Protein AF-0000000075453123 (afdb_homodimer)

pLDDT: mean 91.47, std 17.96, range [24.03, 98.94]

Nearest PDB structures (foldseek):
  6fg9-assembly1_B  TM=3.645E-01  e=7.093E-05  Mus musculus
  1qr4-assembly2_B  TM=3.320E-01  e=5.783E-04  Gallus gallus
  7c7u-assembly2_B  TM=3.178E-01  e=4.449E-04  Staphylococcus aureus
  5uv8-assembly2_G  TM=2.674E-01  e=3.266E-03  Homo sapiens
  5e95-assembly1_B  TM=4.219E-01  e=6.535E-01  Homo sapiens

Solvent-accessible surface area (backbone atoms only — not comparable to full-atom values): 24776 Å² total; per-residue (Å²): 137,83,77,76,77,75,75,77,73,73,75,73,66,55,50,20,63,32,78,59,67,44,50,44,48,49,60,61,53,63,46,48,71,74,35,81,40,64,38,35,40,37,38,30,36,79,59,53,58,36,43,46,92,67,52,64,78,52,54,86,69,51,55,43,36,38,32,42,62,88,63,55,72,44,74,52,66,68,44,84,46,67,48,30,32,42,31,61,47,59,40,86,58,69,35,55,29,37,36,40,33,66,38,72,46,62,55,63,53,95,37,23,41,40,32,40,24,18,30,52,52,27,31,13,82,54,83,75,72,44,81,43,77,43,74,56,86,51,44,35,43,32,37,56,67,61,86,43,41,48,77,37,79,44,62,41,30,46,27,54,68,85,32,67,45,48,71,40,66,33,37,37,32,28,46,85,46,44,27,36,79,45,54,20,37,82,76,6,32,41,80,46,62,44,84,59,66,46,50,29,40,38,40,39,68,48,78,43,86,42,79,51,73,44,91,88,38,66,28,50,27,44,35,36,38,35,30,38,59,42,64,30,82,136,82,78,74,77,74,73,76,74,72,75,73,65,57,48,23,62,30,80,59,66,44,50,42,48,49,61,61,55,64,45,48,72,75,34,81,40,64,37,33,40,36,39,30,37,78,57,52,56,36,42,47,92,68,52,64,77,53,55,86,69,51,55,44,34,38,32,42,62,86,63,53,71,45,75,51,65,68,42,84,45,69,49,29,32,43,30,60,47,59,39,86,59,68,36,55,30,39,37,40,34,66,37,74,46,61,56,60,52,94,37,22,42,40,31,41,24,17,29,51,53,28,32,13,84,56,84,76,72,45,81,45,76,43,72,56,85,52,42,34,44,30,39,55,67,61,84,43,41,46,77,37,79,43,62,41,29,47,28,54,69,85,32,69,44,50,70,40,68,34,39,38,33,29,45,85,46,44,27,37,78,45,53,20,37,83,75,6,32,41,80,46,64,44,84,60,64,44,49,29,40,37,39,39,68,49,75,42,86,41,78,51,73,43,91,88,38,68,28,50,26,42,34,36,38,36,31,39,61,42,62,30,82

Foldseek 3Di:
DPPPPPPPPPPPVVPPCPVPKAKEKDFDQADEAQDKGKIKIFIGGLQDTDFPVPDPACVVVWWKWKAAPVGDIDTFDWDHDGGTTMTIDHHNDAAKMKIKTWDFGQDDDPQEREIHMYMGMYGYPDPDKDWDWDDDPQKIKIFISDAAEAQDKGKMAIHGHNDGDWQFWKKKAFNNGDIDIDTAHRRRMDIDHHHDFHKIKIKGKDKDQDWDDGNHDIHGMYIYMYIYIHGYD/DCPPPPPPPPPPVVPPCPVPKAKEKDFDQEDEAQDKGKIKIFIGGLQDTDFPVPDPACVVVWWKWKAAPVGDIDTFDWDHDGGTTMTIDHHNDAAKMKIKTWDFGQDDDPQEREIHMYMGMYGYPDPDKDWDWDDDPQKIKIFISDAAEAQDKGKMAIHGHNDADWQFWKKKAFNNGDIDIDTAHRRRMDIDHHHDFHKIKIKGKDKDQDWDDGNHDIHGMYIYMYIYIHGYD

Secondary structure (DSSP, 8-state):
---------------B-----EEEEEE-SEE-TTS-EEEEEEEEETTEEPPGGG--TTGGG--EEEE-TTS-EEEEP-EE-SSSEEEEE---SSEEEEEEEEEE-SS-BTTEEEEEEEEEEEEES-----EEEES-TTEEEEEESPPB-TT--EEEEEEETTEE-SS-EEEEEETTS-EEEEE--TTSEEEE--SSSEEEEEEEEEEEEEEEEETTEEEEEEEEEEEEEEEE-/---------------B-----EEEEEE-SEE-TTS-EEEEEEEEETTEEPPGGG--TTGGG--EEEE-TTS-EEEEP-EE-SSSEEEEE---SSEEEEEEEEEE-SS-BTTEEEEEEEEEEEEES-----EEEES-TTEEEEEESPPB-TT--EEEEEEETTEE-SS-EEEEEETTS-EEEEE--TTSEEEE--SSSEEEEEEEEEEEEEEEEETTEEEEEEEEEEEEEEEE-

Organism: Capnocytophaga canimorsus (strain 5) (NCBI:txid860228)

Radius of gyration: 25.26 Å; Cα contacts (8 Å, |Δi|>4): 1206; chains: 2; bounding box: 46×72×62 Å

Sequence (466 aa):
MKKELLNILLFLIGCLTTYAHTVWIETDANGKLNKPHQVKVFFGEPDSPTFTEKWFSDIKDLELLLIYPSGKKEVLNKTQKESHYLASFIPSEKGIYTLLVKHLVKDVFKEMKITYQSVAFVSVGTKEVSELTLGELPLQLSFDTSAVKTNGTKIFKMLKEGNITGKERVSITSENGWAMAYRTDSNGRIKFNPLWKGNYLLEFSWSNKEEGDHNGKSYKMNYQTINYLIKVKMKKELLNILLFLIGCLTTYAHTVWIETDANGKLNKPHQVKVFFGEPDSPTFTEKWFSDIKDLELLLIYPSGKKEVLNKTQKESHYLASFIPSEKGIYTLLVKHLVKDVFKEMKITYQSVAFVSVGTKEVSELTLGELPLQLSFDTSAVKTNGTKIFKMLKEGNITGKERVSITSENGWAMAYRTDSNGRIKFNPLWKGNYLLEFSWSNKEEGDHNGKSYKMNYQTINYLIKVK

Structure (mmCIF, N/CA/C/O backbone):
data_AF-0000000075453123-model_v1
#
loop_
_entity.id
_entity.type
_entity.pdbx_description
1 polymer 'Nickel uptake substrate-specific transmembrane region'
#
loop_
_atom_site.group_PDB
_atom_site.id
_atom_site.type_symbol
_atom_site.label_atom_id
_atom_site.label_alt_id
_atom_site.label_comp_id
_atom_site.label_asym_id
_atom_site.label_entity_id
_atom_site.label_seq_id
_atom_site.pdbx_PDB_ins_code
_atom_site.Cartn_x
_atom_site.Cartn_y
_atom_site.Cartn_z
_atom_site.occupancy
_atom_site.B_iso_or_equiv
_atom_site.auth_seq_id
_atom_site.auth_comp_id
_atom_site.auth_asym_id
_atom_site.auth_atom_id
_atom_site.pdbx_PDB_model_num
ATOM 1 N N . MET A 1 1 ? -26.547 20.516 -31.703 1 24.47 1 MET A N 1
ATOM 2 C CA . MET A 1 1 ? -25.359 19.672 -31.797 1 24.47 1 MET A CA 1
ATOM 3 C C . MET A 1 1 ? -24.781 19.375 -30.422 1 24.47 1 MET A C 1
ATOM 5 O O . MET A 1 1 ? -24.047 20.188 -29.859 1 24.47 1 MET A O 1
ATOM 9 N N . LYS A 1 2 ? -25.594 18.781 -29.422 1 26.09 2 LYS A N 1
ATOM 10 C CA . LYS A 1 2 ? -25.656 18.594 -27.984 1 26.09 2 LYS A CA 1
ATOM 11 C C . LYS A 1 2 ? -24.609 17.594 -27.516 1 26.09 2 LYS A C 1
ATOM 13 O O . LYS A 1 2 ? -24.734 16.391 -27.75 1 26.09 2 LYS A O 1
ATOM 18 N N . LYS A 1 3 ? -23.266 17.938 -27.75 1 30.92 3 LYS A N 1
ATOM 19 C CA . LYS A 1 3 ? -22.125 17.094 -27.375 1 30.92 3 LYS A CA 1
ATOM 20 C C . LYS A 1 3 ? -22.266 16.609 -25.938 1 30.92 3 LYS A C 1
ATOM 22 O O . LYS A 1 3 ? -22.406 17.406 -25 1 30.92 3 LYS A O 1
ATOM 27 N N . GLU A 1 4 ? -22.953 15.469 -25.688 1 31.62 4 GLU A N 1
ATOM 28 C CA . GLU A 1 4 ? -23.109 14.68 -24.469 1 31.62 4 GLU A CA 1
ATOM 29 C C . GLU A 1 4 ? -21.766 14.516 -23.75 1 31.62 4 GLU A C 1
ATOM 31 O O . GLU A 1 4 ? -20.812 13.977 -24.312 1 31.62 4 GLU A O 1
ATOM 36 N N . LEU A 1 5 ? -21.391 15.531 -23.062 1 32.12 5 LEU A N 1
ATOM 37 C CA . LEU A 1 5 ? -20.234 15.492 -22.156 1 32.12 5 LEU A CA 1
ATOM 38 C C . LEU A 1 5 ? -20.281 14.25 -21.281 1 32.12 5 LEU A C 1
ATOM 40 O O . LEU A 1 5 ? -21.172 14.117 -20.422 1 32.12 5 LEU A O 1
ATOM 44 N N . LEU A 1 6 ? -20.094 13.047 -21.891 1 32.03 6 LEU A N 1
ATOM 45 C CA . LEU A 1 6 ? -19.969 11.781 -21.188 1 32.03 6 LEU A CA 1
ATOM 46 C C . LEU A 1 6 ? -19.062 11.93 -19.953 1 32.03 6 LEU A C 1
ATOM 48 O O . LEU A 1 6 ? -17.891 12.273 -20.094 1 32.03 6 LEU A O 1
ATOM 52 N N . ASN A 1 7 ? -19.609 12.273 -18.844 1 30.22 7 ASN A N 1
ATOM 53 C CA . ASN A 1 7 ? -19.047 12.273 -17.5 1 30.22 7 ASN A CA 1
ATOM 54 C C . ASN A 1 7 ? -18.328 10.969 -17.188 1 30.22 7 ASN A C 1
ATOM 56 O O . ASN A 1 7 ? -18.938 9.906 -17.125 1 30.22 7 ASN A O 1
ATOM 60 N N . ILE A 1 8 ? -17.156 10.789 -17.766 1 31.86 8 ILE A N 1
ATOM 61 C CA . ILE A 1 8 ? -16.281 9.703 -17.328 1 31.86 8 ILE A CA 1
ATOM 62 C C . ILE A 1 8 ? -16.219 9.68 -15.805 1 31.86 8 ILE A C 1
ATOM 64 O O . ILE A 1 8 ? -15.688 10.602 -15.188 1 31.86 8 ILE A O 1
ATOM 68 N N . LEU A 1 9 ? -17.25 9.227 -15.211 1 30.3 9 LEU A N 1
ATOM 69 C CA . LEU A 1 9 ? -17.266 8.883 -13.797 1 30.3 9 LEU A CA 1
ATOM 70 C C . LEU A 1 9 ? -16.062 8.016 -13.43 1 30.3 9 LEU A C 1
ATOM 72 O O . LEU A 1 9 ? -16 6.848 -13.828 1 30.3 9 LEU A O 1
ATOM 76 N N . LEU A 1 10 ? -14.93 8.586 -13.5 1 29.86 10 LEU A N 1
ATOM 77 C CA . LEU A 1 10 ? -13.781 7.887 -12.93 1 29.86 10 LEU A CA 1
ATOM 78 C C . LEU A 1 10 ? -14.07 7.43 -11.508 1 29.86 10 LEU A C 1
ATOM 80 O O . LEU A 1 10 ? -14.227 8.258 -10.609 1 29.86 10 LEU A O 1
ATOM 84 N N . PHE A 1 11 ? -14.844 6.41 -11.359 1 29.22 11 PHE A N 1
ATOM 85 C CA . PHE A 1 11 ? -15 5.727 -10.078 1 29.22 11 PHE A CA 1
ATOM 86 C C . PHE A 1 11 ? -13.648 5.52 -9.406 1 29.22 11 PHE A C 1
ATOM 88 O O . PHE A 1 11 ? -12.875 4.648 -9.812 1 29.22 11 PHE A O 1
ATOM 95 N N . LEU A 1 12 ? -13.148 6.605 -9.039 1 29.62 12 LEU A N 1
ATOM 96 C CA . LEU A 1 12 ? -11.977 6.445 -8.188 1 29.62 12 LEU A CA 1
ATOM 97 C C . LEU A 1 12 ? -12.281 5.555 -6.992 1 29.62 12 LEU A C 1
ATOM 99 O O . LEU A 1 12 ? -12.859 6.012 -6.008 1 29.62 12 LEU A O 1
ATOM 103 N N . ILE A 1 13 ? -12.766 4.371 -7.223 1 31.72 13 ILE A N 1
ATOM 104 C CA . ILE A 1 13 ? -12.789 3.391 -6.145 1 31.72 13 ILE A CA 1
ATOM 105 C C . ILE A 1 13 ? -11.43 3.342 -5.457 1 31.72 13 ILE A C 1
ATOM 107 O O . ILE A 1 13 ? -10.422 3.021 -6.09 1 31.72 13 ILE A O 1
ATOM 111 N N . GLY A 1 14 ? -11.234 4.188 -4.602 1 31.11 14 GLY A N 1
ATOM 112 C CA . GLY A 1 14 ? -10.062 4.066 -3.748 1 31.11 14 GLY A CA 1
ATOM 113 C C . GLY A 1 14 ? -9.75 2.633 -3.361 1 31.11 14 GLY A C 1
ATOM 114 O O . GLY A 1 14 ? -10.602 1.931 -2.814 1 31.11 14 GLY A O 1
ATOM 115 N N . CYS A 1 15 ? -9.008 1.917 -4.137 1 31.19 15 CYS A N 1
ATOM 116 C CA . CYS A 1 15 ? -8.57 0.544 -3.912 1 31.19 15 CYS A CA 1
ATOM 117 C C . CYS A 1 15 ? -7.895 0.404 -2.555 1 31.19 15 CYS A C 1
ATOM 119 O O . CYS A 1 15 ? -6.844 1.001 -2.312 1 31.19 15 CYS A O 1
ATOM 121 N N . LEU A 1 16 ? -8.586 0.454 -1.496 1 33.19 16 LEU A N 1
ATOM 122 C CA . LEU A 1 16 ? -8.078 -0.101 -0.247 1 33.19 16 LEU A CA 1
ATOM 123 C C . LEU A 1 16 ? -7.285 -1.379 -0.501 1 33.19 16 LEU A C 1
ATOM 125 O O . LEU A 1 16 ? -7.801 -2.326 -1.1 1 33.19 16 LEU A O 1
ATOM 129 N N . THR A 1 17 ? -6.008 -1.342 -0.726 1 35.28 17 THR A N 1
ATOM 130 C CA . THR A 1 17 ? -5.367 -2.65 -0.801 1 35.28 17 THR A CA 1
ATOM 131 C C . THR A 1 17 ? -5.547 -3.416 0.507 1 35.28 17 THR A C 1
ATOM 133 O O . THR A 1 17 ? -4.922 -3.082 1.517 1 35.28 17 THR A O 1
ATOM 136 N N . THR A 1 18 ? -6.625 -3.414 1.207 1 40.44 18 THR A N 1
ATOM 137 C CA . THR A 1 18 ? -6.656 -4.527 2.148 1 40.44 18 THR A CA 1
ATOM 138 C C . THR A 1 18 ? -6.074 -5.789 1.515 1 40.44 18 THR A C 1
ATOM 140 O O . THR A 1 18 ? -6.426 -6.145 0.389 1 40.44 18 THR A O 1
ATOM 143 N N . TYR A 1 19 ? -4.812 -5.867 1.936 1 51.41 19 TYR A N 1
ATOM 144 C CA . TYR A 1 19 ? -4.281 -7.125 1.422 1 51.41 19 TYR A CA 1
ATOM 145 C C . TYR A 1 19 ? -5.211 -8.289 1.755 1 51.41 19 TYR A C 1
ATOM 147 O O . TYR A 1 19 ? -5.543 -8.508 2.922 1 51.41 19 TYR A O 1
ATOM 155 N N . ALA A 1 20 ? -6.086 -8.5 0.84 1 69.25 20 ALA A N 1
ATOM 156 C CA . ALA A 1 20 ? -6.93 -9.688 0.956 1 69.25 20 ALA A CA 1
ATOM 157 C C . ALA A 1 20 ? -6.086 -10.953 1.039 1 69.25 20 ALA A C 1
ATOM 159 O O . ALA A 1 20 ? -4.957 -10.992 0.542 1 69.25 20 ALA A O 1
ATOM 160 N N . HIS A 1 21 ? -6.5 -11.719 2 1 90.31 21 HIS A N 1
ATOM 161 C CA . HIS A 1 21 ? -5.879 -13.031 2.062 1 90.31 21 HIS A CA 1
ATOM 162 C C . HIS A 1 21 ? -5.848 -13.695 0.688 1 90.31 21 HIS A C 1
ATOM 164 O O . HIS A 1 21 ? -6.77 -13.516 -0.112 1 90.31 21 HIS A O 1
ATOM 170 N N . THR A 1 22 ? -4.836 -14.242 0.413 1 95.94 22 THR A N 1
ATOM 171 C CA . THR A 1 22 ? -4.695 -15.016 -0.815 1 95.94 22 THR A CA 1
ATOM 172 C C . THR A 1 22 ? -3.936 -16.312 -0.553 1 95.94 22 THR A C 1
ATOM 174 O O . THR A 1 22 ? -3.445 -16.531 0.555 1 95.94 22 THR A O 1
ATOM 177 N N . VAL A 1 23 ? -3.951 -17.188 -1.54 1 98.31 23 VAL A N 1
ATOM 178 C CA . VAL A 1 23 ? -3.123 -18.391 -1.571 1 98.31 23 VAL A CA 1
ATOM 179 C C . VAL A 1 23 ? -1.928 -18.172 -2.496 1 98.31 23 VAL A C 1
ATOM 181 O O . VAL A 1 23 ? -2.082 -17.656 -3.605 1 98.31 23 VAL A O 1
ATOM 184 N N . TRP A 1 24 ? -0.703 -18.516 -2.055 1 98.69 24 TRP A N 1
ATOM 185 C CA . TRP A 1 24 ? 0.402 -18.359 -2.996 1 98.69 24 TRP A CA 1
ATOM 186 C C . TRP A 1 24 ? 1.386 -19.516 -2.881 1 98.69 24 TRP A C 1
ATOM 188 O O . TRP A 1 24 ? 1.453 -20.188 -1.846 1 98.69 24 TRP A O 1
ATOM 198 N N . ILE A 1 25 ? 2.059 -19.781 -3.955 1 98.88 25 ILE A N 1
ATOM 199 C CA . ILE A 1 25 ? 3.102 -20.797 -4.059 1 98.88 25 ILE A CA 1
ATOM 200 C C . ILE A 1 25 ? 4.469 -20.172 -3.822 1 98.88 25 ILE A C 1
ATOM 202 O O . ILE A 1 25 ? 4.773 -19.109 -4.387 1 98.88 25 ILE A O 1
ATOM 206 N N . GLU A 1 26 ? 5.234 -20.781 -2.988 1 98.81 26 GLU A N 1
ATOM 207 C CA . GLU A 1 26 ? 6.637 -20.406 -2.818 1 98.81 26 GLU A CA 1
ATOM 208 C C . GLU A 1 26 ? 7.562 -21.562 -3.191 1 98.81 26 GLU A C 1
ATOM 210 O O . GLU A 1 26 ? 7.488 -22.641 -2.605 1 98.81 26 GLU A O 1
ATOM 215 N N . THR A 1 27 ? 8.414 -21.328 -4.109 1 98.81 27 THR A N 1
ATOM 216 C CA . THR A 1 27 ? 9.406 -22.312 -4.523 1 98.81 27 THR A CA 1
ATOM 217 C C . THR A 1 27 ? 10.602 -21.641 -5.191 1 98.81 27 THR A C 1
ATOM 219 O O . THR A 1 27 ? 10.492 -20.5 -5.656 1 98.81 27 THR A O 1
ATOM 222 N N . ASP A 1 28 ? 11.758 -22.281 -5.156 1 98.06 28 ASP A N 1
ATOM 223 C CA . ASP A 1 28 ? 12.906 -21.781 -5.898 1 98.06 28 ASP A CA 1
ATOM 224 C C . ASP A 1 28 ? 12.672 -21.859 -7.406 1 98.06 28 ASP A C 1
ATOM 226 O O . ASP A 1 28 ? 12.117 -22.859 -7.895 1 98.06 28 ASP A O 1
ATOM 230 N N . ALA A 1 29 ? 13.141 -20.875 -8.094 1 97.69 29 ALA A N 1
ATOM 231 C CA . ALA A 1 29 ? 12.938 -20.828 -9.539 1 97.69 29 ALA A CA 1
ATOM 232 C C . ALA A 1 29 ? 13.898 -21.766 -10.258 1 97.69 29 ALA A C 1
ATOM 234 O O . ALA A 1 29 ? 13.727 -22.047 -11.453 1 97.69 29 ALA A O 1
ATOM 235 N N . ASN A 1 30 ? 14.859 -22.203 -9.523 1 97.56 30 ASN A N 1
ATOM 236 C CA . ASN A 1 30 ? 15.852 -23.109 -10.086 1 97.56 30 ASN A CA 1
ATOM 237 C C . ASN A 1 30 ? 15.836 -24.469 -9.367 1 97.56 30 ASN A C 1
ATOM 239 O O . ASN A 1 30 ? 15.891 -24.516 -8.141 1 97.56 30 ASN A O 1
ATOM 243 N N . GLY A 1 31 ? 15.703 -25.516 -10.125 1 97.94 31 GLY A N 1
ATOM 244 C CA . GLY A 1 31 ? 15.781 -26.859 -9.586 1 97.94 31 GLY A CA 1
ATOM 245 C C . GLY A 1 31 ? 16.922 -27.672 -10.18 1 97.94 31 GLY A C 1
ATOM 246 O O . GLY A 1 31 ? 17.625 -27.203 -11.078 1 97.94 31 GLY A O 1
ATOM 247 N N . LYS A 1 32 ? 17.172 -28.828 -9.586 1 98 32 LYS A N 1
ATOM 248 C CA . LYS A 1 32 ? 18.203 -29.75 -10.055 1 98 32 LYS A CA 1
ATOM 249 C C . LYS A 1 32 ? 17.609 -31.078 -10.492 1 98 32 LYS A C 1
ATOM 251 O O . LYS A 1 32 ? 16.734 -31.625 -9.812 1 98 32 LYS A O 1
ATOM 256 N N . LEU A 1 33 ? 18.125 -31.484 -11.586 1 97.75 33 LEU A N 1
ATOM 257 C CA . LEU A 1 33 ? 17.672 -32.781 -12.109 1 97.75 33 LEU A CA 1
ATOM 258 C C . LEU A 1 33 ? 17.891 -33.875 -11.086 1 97.75 33 LEU A C 1
ATOM 260 O O . LEU A 1 33 ? 18.969 -33.969 -10.477 1 97.75 33 LEU A O 1
ATOM 264 N N . ASN A 1 34 ? 16.859 -34.656 -10.859 1 98 34 ASN A N 1
ATOM 265 C CA . ASN A 1 34 ? 16.891 -35.875 -10.047 1 98 34 ASN A CA 1
ATOM 266 C C . ASN A 1 34 ? 17.156 -35.562 -8.578 1 98 34 ASN A C 1
ATOM 268 O O . ASN A 1 34 ? 17.641 -36.406 -7.828 1 98 34 ASN A O 1
ATOM 272 N N . LYS A 1 35 ? 16.969 -34.375 -8.117 1 98.31 35 LYS A N 1
ATOM 273 C CA . LYS A 1 35 ? 17.031 -33.969 -6.711 1 98.31 35 LYS A CA 1
ATOM 274 C C . LYS A 1 35 ? 15.672 -33.438 -6.227 1 98.31 35 LYS A C 1
ATOM 276 O O . LYS A 1 35 ? 14.984 -32.719 -6.953 1 98.31 35 LYS A O 1
ATOM 281 N N . PRO A 1 36 ? 15.352 -33.812 -5.098 1 98.44 36 PRO A N 1
ATOM 282 C CA . PRO A 1 36 ? 14.078 -33.344 -4.582 1 98.44 36 PRO A CA 1
ATOM 283 C C . PRO A 1 36 ? 13.984 -31.812 -4.586 1 98.44 36 PRO A C 1
ATOM 285 O O . PRO A 1 36 ? 14.969 -31.125 -4.281 1 98.44 36 PRO A O 1
ATOM 288 N N . HIS A 1 37 ? 12.867 -31.281 -4.977 1 98.81 37 HIS A N 1
ATOM 289 C CA . HIS A 1 37 ? 12.578 -29.859 -5.023 1 98.81 37 HIS A CA 1
ATOM 290 C C . HIS A 1 37 ? 11.344 -29.516 -4.195 1 98.81 37 HIS A C 1
ATOM 292 O O . HIS A 1 37 ? 10.273 -30.078 -4.3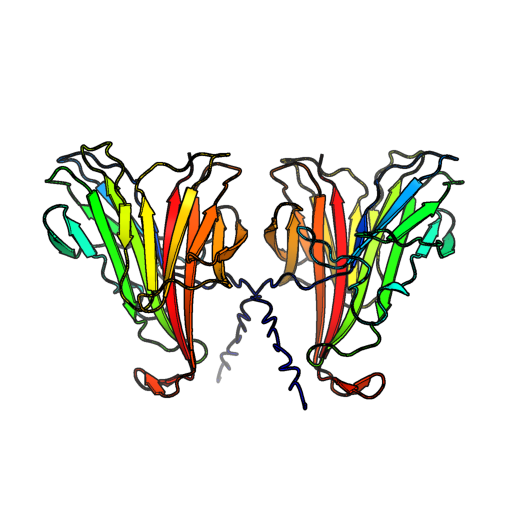98 1 98.81 37 HIS A O 1
ATOM 298 N N . GLN A 1 38 ? 11.469 -28.531 -3.33 1 98.81 38 GLN A N 1
ATOM 299 C CA . GLN A 1 38 ? 10.398 -28.219 -2.385 1 98.81 38 GLN A CA 1
ATOM 300 C C . GLN A 1 38 ? 9.477 -27.125 -2.928 1 98.81 38 GLN A C 1
ATOM 302 O O . GLN A 1 38 ? 9.938 -26.188 -3.584 1 98.81 38 GLN A O 1
ATOM 307 N N . VAL A 1 39 ? 8.227 -27.297 -2.617 1 98.88 39 VAL A N 1
ATOM 308 C CA . VAL A 1 39 ? 7.184 -26.328 -2.938 1 98.88 39 VAL A CA 1
ATOM 309 C C . VAL A 1 39 ? 6.309 -26.078 -1.711 1 98.88 39 VAL A C 1
ATOM 311 O O . VAL A 1 39 ? 5.836 -27.031 -1.078 1 98.88 39 VAL A O 1
ATOM 314 N N . LYS A 1 40 ? 6.078 -24.844 -1.364 1 98.88 40 LYS A N 1
ATOM 315 C CA . LYS A 1 40 ? 5.215 -24.484 -0.245 1 98.88 40 LYS A CA 1
ATOM 316 C C . LYS A 1 40 ? 3.979 -23.734 -0.726 1 98.88 40 LYS A C 1
ATOM 318 O O . LYS A 1 40 ? 4.055 -22.938 -1.664 1 98.88 40 LYS A O 1
ATOM 323 N N . VAL A 1 41 ? 2.865 -23.984 -0.119 1 98.88 41 VAL A N 1
ATOM 324 C CA . VAL A 1 41 ? 1.635 -23.25 -0.365 1 98.88 41 VAL A CA 1
ATOM 325 C C . VAL A 1 41 ? 1.196 -22.531 0.914 1 98.88 41 VAL A C 1
ATOM 327 O O . VAL A 1 41 ? 1.088 -23.156 1.972 1 98.88 41 VAL A O 1
ATOM 330 N N . PHE A 1 42 ? 1.007 -21.281 0.821 1 98.69 42 PHE A N 1
ATOM 331 C CA . PHE A 1 42 ? 0.619 -20.453 1.953 1 98.69 42 PHE A CA 1
ATOM 332 C C . PHE A 1 42 ? -0.784 -19.891 1.756 1 98.69 42 PHE A C 1
ATOM 334 O O . PHE A 1 42 ? -1.301 -19.875 0.637 1 98.69 42 PHE A O 1
ATOM 341 N N . PHE A 1 43 ? -1.407 -19.484 2.809 1 98.19 43 PHE A N 1
ATOM 342 C CA . PHE A 1 43 ? -2.633 -18.688 2.836 1 98.19 43 PHE A CA 1
ATOM 343 C C . PHE A 1 43 ? -2.506 -17.531 3.811 1 98.19 43 PHE A C 1
ATOM 345 O O . PHE A 1 43 ? -1.917 -17.672 4.887 1 98.19 43 PHE A O 1
ATOM 352 N N . GLY A 1 44 ? -2.949 -16.438 3.408 1 95.62 44 GLY A N 1
ATOM 353 C CA . GLY A 1 44 ? -2.879 -15.242 4.234 1 95.62 44 GLY A CA 1
ATOM 354 C C . GLY A 1 44 ? -2.299 -14.047 3.504 1 95.62 44 GLY A C 1
ATOM 355 O O . GLY A 1 44 ? -2.648 -13.789 2.35 1 95.62 44 GLY A O 1
ATOM 356 N N . GLU A 1 45 ? -1.554 -13.297 4.176 1 90.56 45 GLU A N 1
ATOM 357 C CA . GLU A 1 45 ? -0.814 -12.172 3.621 1 90.56 45 GLU A CA 1
ATOM 358 C C . GLU A 1 45 ? 0.683 -12.461 3.574 1 90.56 45 GLU A C 1
ATOM 360 O O . GLU A 1 45 ? 1.208 -13.18 4.426 1 90.56 45 GLU A O 1
ATOM 365 N N . PRO A 1 46 ? 1.372 -11.883 2.596 1 88.75 46 PRO A N 1
ATOM 366 C CA . PRO A 1 46 ? 2.791 -12.219 2.451 1 88.75 46 PRO A CA 1
ATOM 367 C C . PRO A 1 46 ? 3.604 -11.891 3.703 1 88.75 46 PRO A C 1
ATOM 369 O O . PRO A 1 46 ? 4.605 -12.555 3.982 1 88.75 46 PRO A O 1
ATOM 372 N N . ASP A 1 47 ? 3.201 -10.852 4.418 1 87.62 47 ASP A N 1
ATOM 373 C CA . ASP A 1 47 ? 3.959 -10.461 5.605 1 87.62 47 ASP A CA 1
ATOM 374 C C . ASP A 1 47 ? 3.426 -11.164 6.852 1 87.62 47 ASP A C 1
ATOM 376 O O . ASP A 1 47 ? 4.027 -11.078 7.926 1 87.62 47 ASP A O 1
ATOM 380 N N . SER A 1 48 ? 2.365 -11.906 6.684 1 89.38 48 SER A N 1
ATOM 381 C CA . SER A 1 48 ? 1.752 -12.586 7.824 1 89.38 48 SER A CA 1
ATOM 382 C C . SER A 1 48 ? 0.931 -13.789 7.375 1 89.38 48 SER A C 1
ATOM 384 O O . SER A 1 48 ? -0.301 -13.75 7.383 1 89.38 48 SER A O 1
ATOM 386 N N . PRO A 1 49 ? 1.603 -14.883 7.004 1 94.69 49 PRO A N 1
ATOM 387 C CA . PRO A 1 49 ? 0.861 -16.078 6.613 1 94.69 49 PRO A CA 1
ATOM 388 C C . PRO A 1 49 ? -0.056 -16.594 7.723 1 94.69 49 PRO A C 1
ATOM 390 O O . PRO A 1 49 ? 0.298 -16.531 8.906 1 94.69 49 PRO A O 1
ATOM 393 N N . THR A 1 50 ? -1.188 -17.078 7.363 1 96 50 THR A N 1
ATOM 394 C CA . THR A 1 50 ? -2.146 -17.672 8.297 1 96 50 THR A CA 1
ATOM 395 C C . THR A 1 50 ? -1.718 -19.078 8.695 1 96 50 THR A C 1
ATOM 397 O O . THR A 1 50 ? -1.304 -19.875 7.844 1 96 50 THR A O 1
ATOM 400 N N . PHE A 1 51 ? -1.826 -19.375 9.961 1 97.19 51 PHE A N 1
ATOM 401 C CA . PHE A 1 51 ? -1.563 -20.734 10.398 1 97.19 51 PHE A CA 1
ATOM 402 C C . PHE A 1 51 ? -2.516 -21.719 9.719 1 97.19 51 PHE A C 1
ATOM 404 O O . PHE A 1 51 ? -3.707 -21.438 9.578 1 97.19 51 PHE A O 1
ATOM 411 N N . THR A 1 52 ? -1.952 -22.828 9.359 1 97.94 52 THR A N 1
ATOM 412 C CA . THR A 1 52 ? -2.695 -23.766 8.516 1 97.94 52 THR A CA 1
ATOM 413 C C . THR A 1 52 ? -3.955 -24.25 9.227 1 97.94 52 THR A C 1
ATOM 415 O O . THR A 1 52 ? -4.973 -24.516 8.586 1 97.94 52 THR A O 1
ATOM 418 N N . GLU A 1 53 ? -3.986 -24.312 10.516 1 97.25 53 GLU A N 1
ATOM 419 C CA . GLU A 1 53 ? -5.145 -24.766 11.281 1 97.25 53 GLU A CA 1
ATOM 420 C C . GLU A 1 53 ? -6.312 -23.797 11.133 1 97.25 53 GLU A C 1
ATOM 422 O O . GLU A 1 53 ? -7.461 -24.141 11.406 1 97.25 53 GLU A O 1
ATOM 427 N N . LYS A 1 54 ? -5.988 -22.609 10.719 1 97.06 54 LYS A N 1
ATOM 428 C CA . LYS A 1 54 ? -7.004 -21.562 10.664 1 97.06 54 LYS A CA 1
ATOM 429 C C . LYS A 1 54 ? -7.355 -21.203 9.227 1 97.06 54 LYS A C 1
ATOM 431 O O . LYS A 1 54 ? -7.957 -20.156 8.969 1 97.06 54 LYS A O 1
ATOM 436 N N . TRP A 1 55 ? -6.926 -22.031 8.305 1 97.44 55 TRP A N 1
ATOM 437 C CA . TRP A 1 55 ? -7.25 -21.734 6.914 1 97.44 55 TRP A CA 1
ATOM 438 C C . TRP A 1 55 ? -8.758 -21.719 6.695 1 97.44 55 TRP A C 1
ATOM 440 O O . TRP A 1 55 ? -9.477 -22.562 7.23 1 97.44 55 TRP A O 1
ATOM 450 N N . PHE A 1 56 ? -9.195 -20.828 5.953 1 96.12 56 PHE A N 1
ATOM 451 C CA . PHE A 1 56 ? -10.609 -20.578 5.719 1 96.12 56 PHE A CA 1
ATOM 452 C C . PHE A 1 56 ? -11.227 -21.688 4.859 1 96.12 56 PHE A C 1
ATOM 454 O O . PHE A 1 56 ? -10.641 -22.094 3.854 1 96.12 56 PHE A O 1
ATOM 461 N N . SER A 1 57 ? -12.391 -22.203 5.34 1 97.38 57 SER A N 1
ATOM 462 C CA . SER A 1 57 ? -13.211 -23.094 4.516 1 97.38 57 SER A CA 1
ATOM 463 C C . SER A 1 57 ? -12.43 -24.328 4.098 1 97.38 57 SER A C 1
ATOM 465 O O . SER A 1 57 ? -11.922 -25.062 4.945 1 97.38 57 SER A O 1
ATOM 467 N N . ASP A 1 58 ? -12.414 -24.609 2.777 1 98.56 58 ASP A N 1
ATOM 468 C CA . ASP A 1 58 ? -11.812 -25.844 2.309 1 98.56 58 ASP A CA 1
ATOM 469 C C . ASP A 1 58 ? -10.508 -25.578 1.568 1 98.56 58 ASP A C 1
ATOM 471 O O . ASP A 1 58 ? -10.094 -26.375 0.717 1 98.56 58 ASP A O 1
ATOM 475 N N . ILE A 1 59 ? -9.906 -24.453 1.892 1 98.31 59 ILE A N 1
ATOM 476 C CA . ILE A 1 59 ? -8.695 -24.047 1.178 1 98.31 59 ILE A CA 1
ATOM 477 C C . ILE A 1 59 ? -7.605 -25.094 1.378 1 98.31 59 ILE A C 1
ATOM 479 O O . ILE A 1 59 ? -6.793 -25.344 0.481 1 98.31 59 ILE A O 1
ATOM 483 N N . LYS A 1 60 ? -7.59 -25.75 2.473 1 97.69 60 LYS A N 1
ATOM 484 C CA . LYS A 1 60 ? -6.602 -26.781 2.756 1 97.69 60 LYS A CA 1
ATOM 485 C C . LYS A 1 60 ? -6.688 -27.922 1.74 1 97.69 60 LYS A C 1
ATOM 487 O O . LYS A 1 60 ? -5.73 -28.672 1.56 1 97.69 60 LYS A O 1
ATOM 492 N N . ASP A 1 61 ? -7.809 -28.062 1.112 1 98.19 61 ASP A N 1
ATOM 493 C CA . ASP A 1 61 ? -8.047 -29.156 0.188 1 98.19 61 ASP A CA 1
ATOM 494 C C . ASP A 1 61 ? -7.609 -28.797 -1.229 1 98.19 61 ASP A C 1
ATOM 496 O O . ASP A 1 61 ? -7.773 -29.594 -2.156 1 98.19 61 ASP A O 1
ATOM 500 N N . LEU A 1 62 ? -7.09 -27.641 -1.406 1 98.69 62 LEU A N 1
ATOM 501 C CA . LEU A 1 62 ? -6.68 -27.219 -2.744 1 98.69 62 LEU A CA 1
ATOM 502 C C . LEU A 1 62 ? -5.68 -28.203 -3.34 1 98.69 62 LEU A C 1
ATOM 504 O O . LEU A 1 62 ? -4.949 -28.875 -2.605 1 98.69 62 LEU A O 1
ATOM 508 N N . GLU A 1 63 ? -5.684 -28.25 -4.613 1 98.62 63 GLU A N 1
ATOM 509 C CA . GLU A 1 63 ? -4.73 -29.078 -5.336 1 98.62 63 GLU A CA 1
ATOM 510 C C . GLU A 1 63 ? -3.553 -28.25 -5.852 1 98.62 63 GLU A C 1
ATOM 512 O O . GLU A 1 63 ? -3.734 -27.125 -6.316 1 98.62 63 GLU A O 1
ATOM 517 N N . LEU A 1 64 ? -2.412 -28.828 -5.66 1 98.88 64 LEU A N 1
ATOM 518 C CA . LEU A 1 64 ? -1.19 -28.281 -6.242 1 98.88 64 LEU A CA 1
ATOM 519 C C . LEU A 1 64 ? -0.775 -29.078 -7.48 1 98.88 64 LEU A C 1
ATOM 521 O O . LEU A 1 64 ? -0.305 -30.219 -7.367 1 98.88 64 LEU A O 1
ATOM 525 N N . LEU A 1 65 ? -0.958 -28.438 -8.617 1 98.88 65 LEU A N 1
ATOM 526 C CA . LEU A 1 65 ? -0.711 -29.109 -9.891 1 98.88 65 LEU A CA 1
ATOM 527 C C . LEU A 1 65 ? 0.692 -28.797 -10.406 1 98.88 65 LEU A C 1
ATOM 529 O O . LEU A 1 65 ? 1.09 -27.625 -10.477 1 98.88 65 LEU A O 1
ATOM 533 N N . LEU A 1 66 ? 1.414 -29.812 -10.695 1 98.88 66 LEU A N 1
ATOM 534 C CA . LEU A 1 66 ? 2.717 -29.719 -11.344 1 98.88 66 LEU A CA 1
ATOM 535 C C . LEU A 1 66 ? 2.623 -30.109 -12.812 1 98.88 66 LEU A C 1
ATOM 537 O O . LEU A 1 66 ? 2.053 -31.156 -13.148 1 98.88 66 LEU A O 1
ATOM 541 N N . ILE A 1 67 ? 3.127 -29.312 -13.695 1 98.75 67 ILE A N 1
ATOM 542 C CA . ILE A 1 67 ? 3.186 -29.609 -15.125 1 98.75 67 ILE A CA 1
ATOM 543 C C . ILE A 1 67 ? 4.641 -29.734 -15.57 1 98.75 67 ILE A C 1
ATOM 545 O O . ILE A 1 67 ? 5.422 -28.781 -15.414 1 98.75 67 ILE A O 1
ATOM 549 N N . TYR A 1 68 ? 5.004 -30.797 -16.109 1 98.25 68 TYR A N 1
ATOM 550 C CA . TYR A 1 68 ? 6.355 -31.078 -16.578 1 98.25 68 TYR A CA 1
ATOM 551 C C . TYR A 1 68 ? 6.633 -30.375 -17.906 1 98.25 68 TYR A C 1
ATOM 553 O O . TYR A 1 68 ? 5.703 -29.969 -18.609 1 98.25 68 TYR A O 1
ATOM 561 N N . PRO A 1 69 ? 7.957 -30.203 -18.219 1 97.5 69 PRO A N 1
ATOM 562 C CA . PRO A 1 69 ? 8.289 -29.641 -19.531 1 97.5 69 PRO A CA 1
ATOM 563 C C . PRO A 1 69 ? 7.641 -30.391 -20.688 1 97.5 69 PRO A C 1
ATOM 565 O O . PRO A 1 69 ? 7.285 -29.781 -21.703 1 97.5 69 PRO A O 1
ATOM 568 N N . SER A 1 70 ? 7.391 -31.672 -20.516 1 97.56 70 SER A N 1
ATOM 569 C CA . SER A 1 70 ? 6.816 -32.5 -21.547 1 97.56 70 SER A CA 1
ATOM 570 C C . SER A 1 70 ? 5.301 -32.344 -21.641 1 97.56 70 SER A C 1
ATOM 572 O O . SER A 1 70 ? 4.668 -32.812 -22.578 1 97.56 70 SER A O 1
ATOM 574 N N . GLY A 1 71 ? 4.73 -31.75 -20.609 1 96.94 71 GLY A N 1
ATOM 575 C CA . GLY A 1 71 ? 3.287 -31.578 -20.578 1 96.94 71 GLY A CA 1
ATOM 576 C C . GLY A 1 71 ? 2.6 -32.531 -19.609 1 96.94 71 GLY A C 1
ATOM 577 O O . GLY A 1 71 ? 1.406 -32.375 -19.328 1 96.94 71 GLY A O 1
ATOM 578 N N . LYS A 1 72 ? 3.371 -33.531 -19.141 1 97.75 72 LYS A N 1
ATOM 579 C CA . LYS A 1 72 ? 2.83 -34.406 -18.094 1 97.75 72 LYS A CA 1
ATOM 580 C C . LYS A 1 72 ? 2.357 -33.594 -16.891 1 97.75 72 LYS A C 1
ATOM 582 O O . LYS A 1 72 ? 3.02 -32.625 -16.469 1 97.75 72 LYS A O 1
ATOM 587 N N . LYS A 1 73 ? 1.228 -34 -16.328 1 98.25 73 LYS A N 1
ATOM 588 C CA . LYS A 1 73 ? 0.67 -33.312 -15.164 1 98.25 73 LYS A CA 1
ATOM 589 C C . LYS A 1 73 ? 0.627 -34.25 -13.961 1 98.25 73 LYS A C 1
ATOM 591 O O . LYS A 1 73 ? 0.407 -35.469 -14.109 1 98.25 73 LYS A O 1
ATOM 596 N N . GLU A 1 74 ? 0.827 -33.656 -12.867 1 98.06 74 GLU A N 1
ATOM 597 C CA . GLU A 1 74 ? 0.815 -34.406 -11.609 1 98.06 74 GLU A CA 1
ATOM 598 C C . GLU A 1 74 ? 0.296 -33.531 -10.469 1 98.06 74 GLU A C 1
ATOM 600 O O . GLU A 1 74 ? 0.692 -32.375 -10.328 1 98.06 74 GLU A O 1
ATOM 605 N N . VAL A 1 75 ? -0.646 -34.062 -9.664 1 98.81 75 VAL A N 1
ATOM 606 C CA . VAL A 1 75 ? -1.048 -33.406 -8.43 1 98.81 75 VAL A CA 1
ATOM 607 C C . VAL A 1 75 ? -0.112 -33.812 -7.297 1 98.81 75 VAL A C 1
ATOM 609 O O . VAL A 1 75 ? 0.011 -35 -6.98 1 98.81 75 VAL A O 1
ATOM 612 N N . LEU A 1 76 ? 0.504 -32.844 -6.727 1 98.81 76 LEU A N 1
ATOM 613 C CA . LEU A 1 76 ? 1.469 -33.156 -5.676 1 98.81 76 LEU A CA 1
ATOM 614 C C . LEU A 1 76 ? 0.764 -33.375 -4.34 1 98.81 76 LEU A C 1
ATOM 616 O O . LEU A 1 76 ? -0.195 -32.688 -4.012 1 98.81 76 LEU A O 1
ATOM 620 N N . ASN A 1 77 ? 1.296 -34.344 -3.643 1 98.31 77 ASN A N 1
ATOM 621 C CA . ASN A 1 77 ? 0.861 -34.5 -2.26 1 98.31 77 ASN A CA 1
ATOM 622 C C . ASN A 1 77 ? 1.431 -33.406 -1.357 1 98.31 77 ASN A C 1
ATOM 624 O O . ASN A 1 77 ? 2.594 -33.031 -1.499 1 98.31 77 ASN A O 1
ATOM 628 N N . LYS A 1 78 ? 0.605 -32.938 -0.506 1 98.25 78 LYS A N 1
ATOM 629 C CA . LYS A 1 78 ? 1.047 -31.891 0.4 1 98.25 78 LYS A CA 1
ATOM 630 C C . LYS A 1 78 ? 0.898 -32.312 1.857 1 98.25 78 LYS A C 1
ATOM 632 O O . LYS A 1 78 ? -0.04 -33.031 2.207 1 98.25 78 LYS A O 1
ATOM 637 N N . THR A 1 79 ? 1.8 -31.922 2.686 1 98.5 79 THR A N 1
ATOM 638 C CA . THR A 1 79 ? 1.771 -32.188 4.121 1 98.5 79 THR A CA 1
ATOM 639 C C . THR A 1 79 ? 1.588 -30.891 4.902 1 98.5 79 THR A C 1
ATOM 641 O O . THR A 1 79 ? 2.24 -29.891 4.609 1 98.5 79 THR A O 1
ATOM 644 N N . GLN A 1 80 ? 0.772 -30.953 5.844 1 98.44 80 GLN A N 1
ATOM 645 C CA . GLN A 1 80 ? 0.453 -29.781 6.648 1 98.44 80 GLN A CA 1
ATOM 646 C C . GLN A 1 80 ? 1.608 -29.422 7.578 1 98.44 80 GLN A C 1
ATOM 648 O O . GLN A 1 80 ? 2.135 -30.281 8.289 1 98.44 80 GLN A O 1
ATOM 653 N N . LYS A 1 81 ? 2.078 -28.25 7.539 1 98.5 81 LYS A N 1
ATOM 654 C CA . LYS A 1 81 ? 2.98 -27.641 8.516 1 98.5 81 LYS A CA 1
ATOM 655 C C . LYS A 1 81 ? 2.291 -26.516 9.266 1 98.5 81 LYS A C 1
ATOM 657 O O . LYS A 1 81 ? 1.086 -26.297 9.117 1 98.5 81 LYS A O 1
ATOM 662 N N . GLU A 1 82 ? 2.967 -25.875 10.07 1 98.06 82 GLU A N 1
ATOM 663 C CA . GLU A 1 82 ? 2.367 -24.859 10.922 1 98.06 82 GLU A CA 1
ATOM 664 C C . GLU A 1 82 ? 1.816 -23.703 10.094 1 98.06 82 GLU A C 1
ATOM 666 O O . GLU A 1 82 ? 0.674 -23.281 10.289 1 98.06 82 GLU A O 1
ATOM 671 N N . SER A 1 83 ? 2.627 -23.219 9.109 1 97.25 83 SER A N 1
ATOM 672 C CA . SER A 1 83 ? 2.264 -21.984 8.422 1 97.25 83 SER A CA 1
ATOM 673 C C . SER A 1 83 ? 1.955 -22.234 6.953 1 97.25 83 SER A C 1
ATOM 675 O O . SER A 1 83 ? 1.512 -21.328 6.238 1 97.25 83 SER A O 1
ATOM 677 N N . HIS A 1 84 ? 2.223 -23.406 6.504 1 98.62 84 HIS A N 1
ATOM 678 C CA . HIS A 1 84 ? 2.088 -23.703 5.082 1 98.62 84 HIS A CA 1
ATOM 679 C C . HIS A 1 84 ? 1.887 -25.188 4.844 1 98.62 84 HIS A C 1
ATOM 681 O O . HIS A 1 84 ? 1.998 -26 5.777 1 98.62 84 HIS A O 1
ATOM 687 N N . TYR A 1 85 ? 1.483 -25.547 3.693 1 98.81 85 TYR A N 1
ATOM 688 C CA . TYR A 1 85 ? 1.545 -26.922 3.223 1 98.81 85 TYR A CA 1
ATOM 689 C C . TYR A 1 85 ? 2.791 -27.156 2.377 1 98.81 85 TYR A C 1
ATOM 691 O O . TYR A 1 85 ? 3.141 -26.328 1.535 1 98.81 85 TYR A O 1
ATOM 699 N N . LEU A 1 86 ? 3.455 -28.266 2.674 1 98.81 86 LEU A N 1
ATOM 700 C CA . LEU A 1 86 ? 4.727 -28.594 2.035 1 98.81 86 LEU A CA 1
ATOM 701 C C . LEU A 1 86 ? 4.559 -29.734 1.037 1 98.81 86 LEU A C 1
ATOM 703 O O . LEU A 1 86 ? 3.92 -30.75 1.344 1 98.81 86 LEU A O 1
ATOM 707 N N . ALA A 1 87 ? 5.02 -29.547 -0.123 1 98.81 87 ALA A N 1
ATOM 708 C CA . ALA A 1 87 ? 5.09 -30.578 -1.158 1 98.81 87 ALA A CA 1
ATOM 709 C C . ALA A 1 87 ? 6.5 -30.672 -1.739 1 98.81 87 ALA A C 1
ATOM 711 O O . ALA A 1 87 ? 7.371 -29.859 -1.408 1 98.81 87 ALA A O 1
ATOM 712 N N . SER A 1 88 ? 6.727 -31.703 -2.465 1 98.62 88 SER A N 1
ATOM 713 C CA . SER A 1 88 ? 8.008 -31.891 -3.143 1 98.62 88 SER A CA 1
ATOM 714 C C . SER A 1 88 ? 7.84 -32.719 -4.41 1 98.62 88 SER A C 1
ATOM 716 O O . SER A 1 88 ? 6.844 -33.438 -4.566 1 98.62 88 SER A O 1
ATOM 718 N N . PHE A 1 89 ? 8.719 -32.562 -5.273 1 98.75 89 PHE A N 1
ATOM 719 C CA . PHE A 1 89 ? 8.812 -33.406 -6.461 1 98.75 89 PHE A CA 1
ATOM 720 C C . PHE A 1 89 ? 10.266 -33.594 -6.879 1 98.75 89 PHE A C 1
ATOM 722 O O . PHE A 1 89 ? 11.156 -32.875 -6.383 1 98.75 89 PHE A O 1
ATOM 729 N N . ILE A 1 90 ? 10.516 -34.531 -7.676 1 98.56 90 ILE A N 1
ATOM 730 C CA . ILE A 1 90 ? 11.844 -34.781 -8.234 1 98.56 90 ILE A CA 1
ATOM 731 C C . ILE A 1 90 ? 11.828 -34.531 -9.734 1 98.56 90 ILE A C 1
ATOM 733 O O . ILE A 1 90 ? 11.234 -35.312 -10.5 1 98.56 90 ILE A O 1
ATOM 737 N N . PRO A 1 91 ? 12.484 -33.438 -10.125 1 98.44 91 PRO A N 1
ATOM 738 C CA . PRO A 1 91 ? 12.539 -33.188 -11.57 1 98.44 91 PRO A CA 1
ATOM 739 C C . PRO A 1 91 ? 13.203 -34.344 -12.336 1 98.44 91 PRO A C 1
ATOM 741 O O . PRO A 1 91 ? 14.336 -34.719 -12.023 1 98.44 91 PRO A O 1
ATOM 744 N N . SER A 1 92 ? 12.531 -34.844 -13.344 1 97.81 92 SER A N 1
ATOM 745 C CA . SER A 1 92 ? 13.047 -35.969 -14.117 1 97.81 92 SER A CA 1
ATOM 746 C C . SER A 1 92 ? 13.391 -35.531 -15.547 1 97.81 92 SER A C 1
ATOM 748 O O . SER A 1 92 ? 13.922 -36.312 -16.328 1 97.81 92 SER A O 1
ATOM 750 N N . GLU A 1 93 ? 13.023 -34.312 -15.93 1 97.5 93 GLU A N 1
ATOM 751 C CA . GLU A 1 93 ? 13.258 -33.719 -17.25 1 97.5 93 GLU A CA 1
ATOM 752 C C . GLU A 1 93 ? 13.945 -32.375 -17.141 1 97.5 93 GLU A C 1
ATOM 754 O O . GLU A 1 93 ? 13.742 -31.641 -16.172 1 97.5 93 GLU A O 1
ATOM 759 N N . LYS A 1 94 ? 14.82 -32.125 -18.094 1 97.81 94 LYS A N 1
ATOM 760 C CA . LYS A 1 94 ? 15.305 -30.75 -18.234 1 97.81 94 LYS A CA 1
ATOM 761 C C . LYS A 1 94 ? 14.227 -29.844 -18.828 1 97.81 94 LYS A C 1
ATOM 763 O O . LYS A 1 94 ? 13.406 -30.297 -19.625 1 97.81 94 LYS A O 1
ATOM 768 N N . GLY A 1 95 ? 14.258 -28.641 -18.422 1 98 95 GLY A N 1
ATOM 769 C CA . GLY A 1 95 ? 13.297 -27.688 -18.953 1 98 95 GLY A CA 1
ATOM 770 C C . GLY A 1 95 ? 12.555 -26.922 -17.875 1 98 95 GLY A C 1
ATOM 771 O O . GLY A 1 95 ? 13.008 -26.859 -16.734 1 98 95 GLY A O 1
ATOM 772 N N . ILE A 1 96 ? 11.43 -26.281 -18.25 1 98.44 96 ILE A N 1
ATOM 773 C CA . ILE A 1 96 ? 10.664 -25.438 -17.344 1 98.44 96 ILE A CA 1
ATOM 774 C C . ILE A 1 96 ? 9.461 -26.203 -16.812 1 98.44 96 ILE A C 1
ATOM 776 O O . ILE A 1 96 ? 8.594 -26.625 -17.594 1 98.44 96 ILE A O 1
ATOM 780 N N . TYR A 1 97 ? 9.43 -26.453 -15.516 1 98.69 97 TYR A N 1
ATOM 781 C CA . TYR A 1 97 ? 8.242 -26.938 -14.82 1 98.69 97 TYR A CA 1
ATOM 782 C C . TYR A 1 97 ? 7.352 -25.781 -14.391 1 98.69 97 TYR A C 1
ATOM 784 O O . TYR A 1 97 ? 7.844 -24.719 -13.992 1 98.69 97 TYR A O 1
ATOM 792 N N . THR A 1 98 ? 6.066 -25.953 -14.461 1 98.81 98 THR A N 1
ATOM 793 C CA . THR A 1 98 ? 5.16 -24.922 -13.953 1 98.81 98 THR A CA 1
ATOM 794 C C . THR A 1 98 ? 4.238 -25.5 -12.883 1 98.81 98 THR A C 1
ATOM 796 O O . THR A 1 98 ? 3.975 -26.703 -12.867 1 98.81 98 THR A O 1
ATOM 799 N N . LEU A 1 99 ? 3.895 -24.719 -11.961 1 98.94 99 LEU A N 1
ATOM 800 C CA . LEU A 1 99 ? 2.994 -25.062 -10.867 1 98.94 99 LEU A CA 1
ATOM 801 C C . LEU A 1 99 ? 1.745 -24.188 -10.891 1 98.94 99 LEU A C 1
ATOM 803 O O . LEU A 1 99 ? 1.817 -23 -11.234 1 98.94 99 LEU A O 1
ATOM 807 N N . LEU A 1 100 ? 0.634 -24.75 -10.516 1 98.88 100 LEU A N 1
ATOM 808 C CA . LEU A 1 100 ? -0.643 -24.047 -10.5 1 98.88 100 LEU A CA 1
ATOM 809 C C . LEU A 1 100 ? -1.493 -24.484 -9.312 1 98.88 100 LEU A C 1
ATOM 811 O O . LEU A 1 100 ? -1.639 -25.688 -9.07 1 98.88 100 LEU A O 1
ATOM 815 N N . VAL A 1 101 ? -1.889 -23.547 -8.586 1 98.81 101 VAL A N 1
ATOM 816 C CA . VAL A 1 101 ? -3.033 -23.703 -7.695 1 98.81 101 VAL A CA 1
ATOM 817 C C . VAL A 1 101 ? -4.227 -22.922 -8.242 1 98.81 101 VAL A C 1
ATOM 819 O O . VAL A 1 101 ? -4.105 -21.734 -8.586 1 98.81 101 VAL A O 1
ATOM 822 N N . LYS A 1 102 ? -5.316 -23.562 -8.422 1 98.56 102 LYS A N 1
ATOM 823 C CA . LYS A 1 102 ? -6.609 -22.922 -8.664 1 98.56 102 LYS A CA 1
ATOM 824 C C . LYS A 1 102 ? -7.703 -23.562 -7.809 1 98.56 102 LYS A C 1
ATOM 826 O O . LYS A 1 102 ? -7.953 -24.766 -7.906 1 98.56 102 LYS A O 1
ATOM 831 N N . HIS A 1 103 ? -8.312 -22.766 -6.996 1 98.69 103 HIS A N 1
ATOM 832 C CA . HIS A 1 103 ? -9.258 -23.344 -6.043 1 98.69 103 HIS A CA 1
ATOM 833 C C . HIS A 1 103 ? -10.461 -22.422 -5.848 1 98.69 103 HIS A C 1
ATOM 835 O O . HIS A 1 103 ? -10.312 -21.281 -5.414 1 98.69 103 HIS A O 1
ATOM 841 N N . LEU A 1 104 ? -11.586 -22.938 -6.223 1 98.38 104 LEU A N 1
ATOM 842 C CA . LEU A 1 104 ? -12.844 -22.281 -5.867 1 98.38 104 LEU A CA 1
ATOM 843 C C . LEU A 1 104 ? -13.219 -22.578 -4.418 1 98.38 104 LEU A C 1
ATOM 845 O O . LEU A 1 104 ? -13.523 -23.719 -4.074 1 98.38 104 LEU A O 1
ATOM 849 N N . VAL A 1 105 ? -13.172 -21.547 -3.633 1 98.38 105 VAL A N 1
ATOM 850 C CA . VAL A 1 105 ? -13.43 -21.719 -2.205 1 98.38 105 VAL A CA 1
ATOM 851 C C . VAL A 1 105 ? -14.875 -22.172 -1.986 1 98.38 105 VAL A C 1
ATOM 853 O O . VAL A 1 105 ? -15.797 -21.625 -2.605 1 98.38 105 VAL A O 1
ATOM 856 N N . LYS A 1 106 ? -15.078 -23.031 -1.069 1 98.44 106 LYS A N 1
ATOM 857 C CA . LYS A 1 106 ? -16.391 -23.641 -0.83 1 98.44 106 LYS A CA 1
ATOM 858 C C . LYS A 1 106 ? -17.375 -22.609 -0.265 1 98.44 106 LYS A C 1
ATOM 860 O O . LYS A 1 106 ? -18.531 -22.562 -0.681 1 98.44 106 LYS A O 1
ATOM 865 N N . ASP A 1 107 ? -16.938 -21.797 0.665 1 98.06 107 ASP A N 1
ATOM 866 C CA . ASP A 1 107 ? -17.828 -20.891 1.378 1 98.06 107 ASP A CA 1
ATOM 867 C C . ASP A 1 107 ? -17.75 -19.469 0.799 1 98.06 107 ASP A C 1
ATOM 869 O O . ASP A 1 107 ? -16.672 -19 0.445 1 98.06 107 ASP A O 1
ATOM 873 N N . VAL A 1 108 ? -18.891 -18.922 0.783 1 97 108 VAL A N 1
ATOM 874 C CA . VAL A 1 108 ? -18.984 -17.516 0.411 1 97 108 VAL A CA 1
ATOM 875 C C . VAL A 1 108 ? -18.422 -16.641 1.535 1 97 108 VAL A C 1
ATOM 877 O O . VAL A 1 108 ? -18.688 -16.891 2.713 1 97 108 VAL A O 1
ATOM 880 N N . PHE A 1 109 ? -17.688 -15.75 1.133 1 94.31 109 PHE A N 1
ATOM 881 C CA . PHE A 1 109 ? -17.141 -14.812 2.107 1 94.31 109 PHE A CA 1
ATOM 882 C C . PHE A 1 109 ? -17.578 -13.383 1.784 1 94.31 109 PHE A C 1
ATOM 884 O O . PHE A 1 109 ? -17.312 -12.883 0.691 1 94.31 109 PHE A O 1
ATOM 891 N N . LYS A 1 110 ? -18.266 -12.703 2.631 1 91.56 110 LYS A N 1
ATOM 892 C CA . LYS A 1 110 ? -18.719 -11.328 2.453 1 91.56 110 LYS A CA 1
ATOM 893 C C . LYS A 1 110 ? -19.422 -11.156 1.11 1 91.56 110 LYS A C 1
ATOM 895 O O . LYS A 1 110 ? -19.094 -10.25 0.34 1 91.56 110 LYS A O 1
ATOM 900 N N . GLU A 1 111 ? -20.219 -12.07 0.817 1 95.25 111 GLU A N 1
ATOM 901 C CA . GLU A 1 111 ? -21.078 -12.078 -0.361 1 95.25 111 GLU A CA 1
ATOM 902 C C . GLU A 1 111 ? -20.266 -12.312 -1.635 1 95.25 111 GLU A C 1
ATOM 904 O O . GLU A 1 111 ? -20.719 -11.992 -2.734 1 95.25 111 GLU A O 1
ATOM 909 N N . MET A 1 112 ? -19.062 -12.852 -1.522 1 96.19 112 MET A N 1
ATOM 910 C CA . MET A 1 112 ? -18.234 -13.125 -2.691 1 96.19 112 MET A CA 1
ATOM 911 C C . MET A 1 112 ? -18 -14.625 -2.85 1 96.19 112 MET A C 1
ATOM 913 O O . MET A 1 112 ? -17.672 -15.312 -1.88 1 96.19 112 MET A O 1
ATOM 917 N N . LYS A 1 113 ? -18.219 -15.047 -4.008 1 97.62 113 LYS A N 1
ATOM 918 C CA . LYS A 1 113 ? -17.672 -16.328 -4.445 1 97.62 113 LYS A CA 1
ATOM 919 C C . LYS A 1 113 ? -16.219 -16.172 -4.879 1 97.62 113 LYS A C 1
ATOM 921 O O . LYS A 1 113 ? -15.914 -15.469 -5.84 1 97.62 113 LYS A O 1
ATOM 926 N N . ILE A 1 114 ? -15.297 -16.844 -4.207 1 97.38 114 ILE A N 1
ATOM 927 C CA . ILE A 1 114 ? -13.891 -16.516 -4.363 1 97.38 114 ILE A CA 1
ATOM 928 C C . ILE A 1 114 ? -13.156 -17.688 -5.023 1 97.38 114 ILE A C 1
ATOM 930 O O . ILE A 1 114 ? -13.32 -18.844 -4.617 1 97.38 114 ILE A O 1
ATOM 934 N N . THR A 1 115 ? -12.367 -17.375 -5.988 1 98.12 115 THR A N 1
ATOM 935 C CA . THR A 1 115 ? -11.422 -18.328 -6.574 1 98.12 115 THR A CA 1
ATOM 936 C C . THR A 1 115 ? -9.992 -17.797 -6.461 1 98.12 115 THR A C 1
ATOM 938 O O . THR A 1 115 ? -9.695 -16.688 -6.906 1 98.12 115 THR A O 1
ATOM 941 N N . TYR A 1 116 ? -9.133 -18.625 -5.902 1 98.25 116 TYR A N 1
ATOM 942 C CA . TYR A 1 116 ? -7.719 -18.266 -5.809 1 98.25 116 TYR A CA 1
ATOM 943 C C . TYR A 1 116 ? -6.906 -19 -6.871 1 98.25 116 TYR A C 1
ATOM 945 O O . TYR A 1 116 ? -7.105 -20.188 -7.105 1 98.25 116 TYR A O 1
ATOM 953 N N . GLN A 1 117 ? -6.027 -18.281 -7.492 1 98.75 117 GLN A N 1
ATOM 954 C CA . GLN A 1 117 ? -4.996 -18.891 -8.328 1 98.75 117 GLN A CA 1
ATOM 955 C C . GLN A 1 117 ? -3.604 -18.422 -7.898 1 98.75 117 GLN A C 1
ATOM 957 O O . GLN A 1 117 ? -3.418 -17.281 -7.504 1 98.75 117 GLN A O 1
ATOM 962 N N . SER A 1 118 ? -2.691 -19.297 -7.977 1 98.88 118 SER A N 1
ATOM 963 C CA . SER A 1 118 ? -1.273 -18.984 -7.836 1 98.88 118 SER A CA 1
ATOM 964 C C . SER A 1 118 ? -0.43 -19.781 -8.812 1 98.88 118 SER A C 1
ATOM 966 O O . SER A 1 118 ? 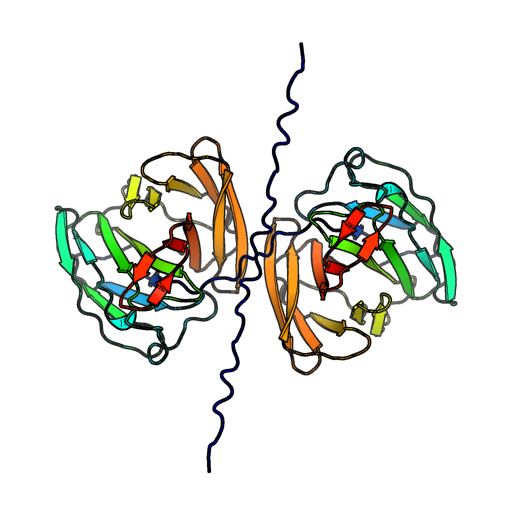-0.715 -20.969 -9.07 1 98.88 118 SER A O 1
ATOM 968 N N . VAL A 1 119 ? 0.601 -19.125 -9.344 1 98.94 119 VAL A N 1
ATOM 969 C CA . VAL A 1 119 ? 1.43 -19.781 -10.352 1 98.94 119 VAL A CA 1
ATOM 970 C C . VAL A 1 119 ? 2.904 -19.641 -9.984 1 98.94 119 VAL A C 1
ATOM 972 O O . VAL A 1 119 ? 3.275 -18.734 -9.227 1 98.94 119 VAL A O 1
ATOM 975 N N . ALA A 1 120 ? 3.715 -20.531 -10.484 1 98.88 120 ALA A N 1
ATOM 976 C CA . ALA A 1 120 ? 5.168 -20.5 -10.344 1 98.88 120 ALA A CA 1
ATOM 977 C C . ALA A 1 120 ? 5.84 -21.344 -11.422 1 98.88 120 ALA A C 1
ATOM 979 O O . ALA A 1 120 ? 5.168 -22.078 -12.156 1 98.88 120 ALA A O 1
ATOM 980 N N . PHE A 1 121 ? 7.086 -21.188 -11.547 1 98.81 121 PHE A N 1
ATOM 981 C CA . PHE A 1 121 ? 7.859 -22.047 -12.438 1 98.81 121 PHE A CA 1
ATOM 982 C C . PHE A 1 121 ? 9.172 -22.469 -11.781 1 98.81 121 PHE A C 1
ATOM 984 O O . PHE A 1 121 ? 9.617 -21.844 -10.82 1 98.81 121 PHE A O 1
ATOM 991 N N . VAL A 1 122 ? 9.727 -23.547 -12.242 1 98.62 122 VAL A N 1
ATOM 992 C CA . VAL A 1 122 ? 11.031 -24.062 -11.836 1 98.62 122 VAL A CA 1
ATOM 993 C C . VAL A 1 122 ? 11.844 -24.422 -13.078 1 98.62 122 VAL A C 1
ATOM 995 O O . VAL A 1 122 ? 11.461 -25.297 -13.852 1 98.62 122 VAL A O 1
ATOM 998 N N . SER A 1 123 ? 12.938 -23.734 -13.258 1 98.44 123 SER A N 1
ATOM 999 C CA . SER A 1 123 ? 13.867 -24.062 -14.336 1 98.44 123 SER A CA 1
ATOM 1000 C C . SER A 1 123 ? 14.836 -25.172 -13.922 1 98.44 123 SER A C 1
ATOM 1002 O O . SER A 1 123 ? 15.539 -25.031 -12.922 1 98.44 123 SER A O 1
ATOM 1004 N N . VAL A 1 124 ? 14.906 -26.219 -14.711 1 98.25 124 VAL A N 1
ATOM 1005 C CA . VAL A 1 124 ? 15.766 -27.344 -14.375 1 98.25 124 VAL A CA 1
ATOM 1006 C C . VAL A 1 124 ? 16.734 -27.609 -15.523 1 98.25 124 VAL A C 1
ATOM 1008 O O . VAL A 1 124 ? 16.328 -27.953 -16.625 1 98.25 124 VAL A O 1
ATOM 1011 N N . GLY A 1 125 ? 18 -27.469 -15.266 1 96.44 125 GLY A N 1
ATOM 1012 C CA . GLY A 1 125 ? 19.031 -27.797 -16.234 1 96.44 125 GLY A CA 1
ATOM 1013 C C . GLY A 1 125 ? 19.062 -26.875 -17.422 1 96.44 125 GLY A C 1
ATOM 1014 O O . GLY A 1 125 ? 19.469 -27.266 -18.516 1 96.44 125 GLY A O 1
ATOM 1015 N N . THR A 1 126 ? 18.438 -25.766 -17.328 1 93.06 126 THR A N 1
ATOM 1016 C CA . THR A 1 126 ? 18.438 -24.781 -18.422 1 93.06 126 THR A CA 1
ATOM 1017 C C . THR A 1 126 ? 18.641 -23.375 -17.875 1 93.06 126 THR A C 1
ATOM 1019 O O . THR A 1 126 ? 18.156 -23.047 -16.781 1 93.06 126 THR A O 1
ATOM 1022 N N . LYS A 1 127 ? 19.359 -22.609 -18.656 1 89.69 127 LYS A N 1
ATOM 1023 C CA . LYS A 1 127 ? 19.531 -21.188 -18.344 1 89.69 127 LYS A CA 1
ATOM 1024 C C . LYS A 1 127 ? 18.812 -20.312 -19.375 1 89.69 127 LYS A C 1
ATOM 1026 O O . LYS A 1 127 ? 18.891 -19.078 -19.297 1 89.69 127 LYS A O 1
ATOM 1031 N N . GLU A 1 128 ? 18.219 -21.016 -20.219 1 91.75 128 GLU A N 1
ATOM 1032 C CA . GLU A 1 128 ? 17.5 -20.281 -21.266 1 91.75 128 GLU A CA 1
ATOM 1033 C C . GLU A 1 128 ? 16.312 -19.516 -20.688 1 91.75 128 GLU A C 1
ATOM 1035 O O . GLU A 1 128 ? 15.57 -20.047 -19.859 1 91.75 128 GLU A O 1
ATOM 1040 N N . VAL A 1 129 ? 16.266 -18.266 -21.141 1 95.5 129 VAL A N 1
ATOM 1041 C CA . VAL A 1 129 ? 15.133 -17.438 -20.719 1 95.5 129 VAL A CA 1
ATOM 1042 C C . VAL A 1 129 ? 13.93 -17.719 -21.625 1 95.5 129 VAL A C 1
ATOM 1044 O O . VAL A 1 129 ? 14.023 -17.594 -22.844 1 95.5 129 VAL A O 1
ATOM 1047 N N . SER A 1 130 ? 12.891 -18.078 -21.078 1 96.44 130 SER A N 1
ATOM 1048 C CA . SER A 1 130 ? 11.664 -18.391 -21.812 1 96.44 130 SER A CA 1
ATOM 1049 C C . SER A 1 130 ? 10.523 -17.469 -21.391 1 96.44 130 SER A C 1
ATOM 1051 O O . SER A 1 130 ? 10.43 -17.078 -20.234 1 96.44 130 SER A O 1
ATOM 1053 N N . GLU A 1 131 ? 9.68 -17.188 -22.344 1 97.5 131 GLU A N 1
ATOM 1054 C CA . GLU A 1 131 ? 8.445 -16.469 -22.031 1 97.5 131 GLU A CA 1
ATOM 1055 C C . GLU A 1 131 ? 7.348 -17.422 -21.578 1 97.5 131 GLU A C 1
ATOM 1057 O O . GLU A 1 131 ? 7.105 -18.453 -22.203 1 97.5 131 GLU A O 1
ATOM 1062 N N . LEU A 1 132 ? 6.727 -17.109 -20.547 1 98.19 132 LEU A N 1
ATOM 1063 C C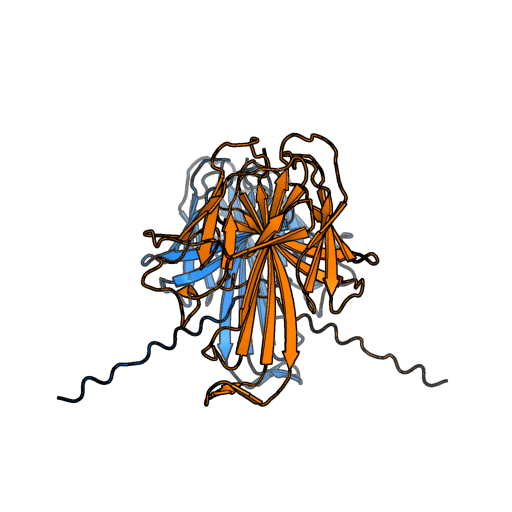A . LEU A 1 132 ? 5.672 -17.953 -19.984 1 98.19 132 LEU A CA 1
ATOM 1064 C C . LEU A 1 132 ? 4.352 -17.188 -19.922 1 98.19 132 LEU A C 1
ATOM 1066 O O . LEU A 1 132 ? 4.336 -15.984 -19.688 1 98.19 132 LEU A O 1
ATOM 1070 N N . THR A 1 133 ? 3.275 -17.828 -20.141 1 98.19 133 THR A N 1
ATOM 1071 C CA . THR A 1 133 ? 1.926 -17.422 -19.766 1 98.19 133 THR A CA 1
ATOM 1072 C C . THR A 1 133 ? 1.282 -18.453 -18.844 1 98.19 133 THR A C 1
ATOM 1074 O O . THR A 1 133 ? 1.029 -19.578 -19.234 1 98.19 133 THR A O 1
ATOM 1077 N N . LEU A 1 134 ? 1.053 -18.094 -17.641 1 98.62 134 LEU A N 1
ATOM 1078 C CA . LEU A 1 134 ? 0.619 -19.031 -16.609 1 98.62 134 LEU A CA 1
ATOM 1079 C C . LEU A 1 134 ? -0.762 -18.641 -16.078 1 98.62 134 LEU A C 1
ATOM 1081 O O . LEU A 1 134 ? -1.168 -17.484 -16.172 1 98.62 134 LEU A O 1
ATOM 1085 N N . GLY A 1 135 ? -1.404 -19.625 -15.469 1 98.56 135 GLY A N 1
ATOM 1086 C CA . GLY A 1 135 ? -2.75 -19.438 -14.953 1 98.56 135 GLY A CA 1
ATOM 1087 C C . GLY A 1 135 ? -3.83 -19.875 -15.914 1 98.56 135 GLY A C 1
ATOM 1088 O O . GLY A 1 135 ? -3.535 -20.312 -17.031 1 98.56 135 GLY A O 1
ATOM 1089 N N . GLU A 1 136 ? -5.023 -19.859 -15.445 1 98.12 136 GLU A N 1
ATOM 1090 C CA . GLU A 1 136 ? -6.199 -20.203 -16.234 1 98.12 136 GLU A CA 1
ATOM 1091 C C . GLU A 1 136 ? -7.168 -19.016 -16.328 1 98.12 136 GLU A C 1
ATOM 1093 O O . GLU A 1 136 ? -7.141 -18.125 -15.477 1 98.12 136 GLU A O 1
ATOM 1098 N N . LEU A 1 137 ? -7.992 -19.031 -17.312 1 96.5 137 LEU A N 1
ATOM 1099 C CA . LEU A 1 137 ? -9 -17.984 -17.453 1 96.5 137 LEU A CA 1
ATOM 1100 C C . LEU A 1 137 ? -9.867 -17.891 -16.203 1 96.5 137 LEU A C 1
ATOM 1102 O O . LEU A 1 137 ? -10.141 -18.906 -15.555 1 96.5 137 LEU A O 1
ATOM 1106 N N . PRO A 1 138 ? -10.281 -16.656 -15.836 1 97.44 138 PRO A N 1
ATOM 1107 C CA . PRO A 1 138 ? -10.227 -15.414 -16.609 1 97.44 138 PRO A CA 1
ATOM 1108 C C . PRO A 1 138 ? -8.945 -14.625 -16.359 1 97.44 138 PRO A C 1
ATOM 1110 O O . PRO A 1 138 ? -8.758 -13.547 -16.938 1 97.44 138 PRO A O 1
ATOM 1113 N N . LEU A 1 139 ? -8.047 -15.109 -15.508 1 98.25 139 LEU A N 1
ATOM 1114 C CA . LEU A 1 139 ? -6.84 -14.359 -15.172 1 98.25 139 LEU A CA 1
ATOM 1115 C C . LEU A 1 139 ? -5.59 -15.156 -15.547 1 98.25 139 LEU A C 1
ATOM 1117 O O . LEU A 1 139 ? -5.449 -16.312 -15.164 1 98.25 139 LEU A O 1
ATOM 1121 N N . GLN A 1 140 ? -4.711 -14.469 -16.234 1 98.69 140 GLN A N 1
ATOM 1122 C CA . GLN A 1 140 ? -3.41 -15.062 -16.531 1 98.69 140 GLN A CA 1
ATOM 1123 C C . GLN A 1 140 ? -2.291 -14.031 -16.375 1 98.69 140 GLN A C 1
ATOM 1125 O O . GLN A 1 140 ? -2.539 -12.828 -16.406 1 98.69 140 GLN A O 1
ATOM 1130 N N . LEU A 1 141 ? -1.122 -14.539 -16.141 1 98.75 141 LEU A N 1
ATOM 1131 C CA . LEU A 1 141 ? 0.09 -13.727 -16.047 1 98.75 141 LEU A CA 1
ATOM 1132 C C . LEU A 1 141 ? 1.116 -14.164 -17.078 1 98.75 141 LEU A C 1
ATOM 1134 O O . LEU A 1 141 ? 1.307 -15.359 -17.312 1 98.75 141 LEU A O 1
ATOM 1138 N N . SER A 1 142 ? 1.755 -13.211 -17.656 1 98.56 142 SER A N 1
ATOM 1139 C CA . SER A 1 142 ? 2.816 -13.492 -18.625 1 98.56 142 SER A CA 1
ATOM 1140 C C . SER A 1 142 ? 4.109 -12.773 -18.25 1 98.56 142 SER A C 1
ATOM 1142 O O . SER A 1 142 ? 4.094 -11.57 -17.969 1 98.56 142 SER A O 1
ATOM 1144 N N . PHE A 1 143 ? 5.211 -13.492 -18.234 1 98.56 143 PHE A N 1
ATOM 1145 C CA . PHE A 1 143 ? 6.531 -12.953 -17.922 1 98.56 143 PHE A CA 1
ATOM 1146 C C . PHE A 1 143 ? 7.625 -13.93 -18.344 1 98.56 143 PHE A C 1
ATOM 1148 O O . PHE A 1 143 ? 7.344 -15.086 -18.672 1 98.56 143 PHE A O 1
ATOM 1155 N N . ASP A 1 144 ? 8.836 -13.492 -18.375 1 98.25 144 ASP A N 1
ATOM 1156 C CA . ASP A 1 144 ? 9.922 -14.398 -18.75 1 98.25 144 ASP A CA 1
ATOM 1157 C C . ASP A 1 144 ? 10.602 -14.977 -17.5 1 98.25 144 ASP A C 1
ATOM 1159 O O . ASP A 1 144 ? 10.359 -14.523 -16.391 1 98.25 144 ASP A O 1
ATOM 1163 N N . THR A 1 145 ? 11.398 -15.977 -17.688 1 98.19 145 THR A N 1
ATOM 1164 C CA . THR A 1 145 ? 11.953 -16.75 -16.578 1 98.19 145 THR A CA 1
ATOM 1165 C C . THR A 1 145 ? 13.25 -16.125 -16.062 1 98.19 145 THR A C 1
ATOM 1167 O O . THR A 1 145 ? 13.961 -16.734 -15.266 1 98.19 145 THR A O 1
ATOM 1170 N N . SER A 1 146 ? 13.57 -14.883 -16.5 1 97.31 146 SER A N 1
ATOM 1171 C CA . SER A 1 146 ? 14.805 -14.25 -16.047 1 97.31 146 SER A CA 1
ATOM 1172 C C . SER A 1 146 ? 14.727 -13.883 -14.562 1 97.31 146 SER A C 1
ATOM 1174 O O . SER A 1 146 ? 13.641 -13.594 -14.047 1 97.31 146 SER A O 1
ATOM 1176 N N . ALA A 1 147 ? 15.859 -13.938 -13.945 1 96.06 147 ALA A N 1
ATOM 1177 C CA . ALA A 1 147 ? 15.938 -13.555 -12.539 1 96.06 147 ALA A CA 1
ATOM 1178 C C . ALA A 1 147 ? 15.617 -12.078 -12.359 1 96.06 147 ALA A C 1
ATOM 1180 O O . ALA A 1 147 ? 15.883 -11.266 -13.242 1 96.06 147 ALA A O 1
ATOM 1181 N N . VAL A 1 148 ? 15.055 -11.766 -11.266 1 97.06 148 VAL A N 1
ATOM 1182 C CA . VAL A 1 148 ? 14.773 -10.383 -10.898 1 97.06 148 VAL A CA 1
ATOM 1183 C C . VAL A 1 148 ? 15.82 -9.891 -9.906 1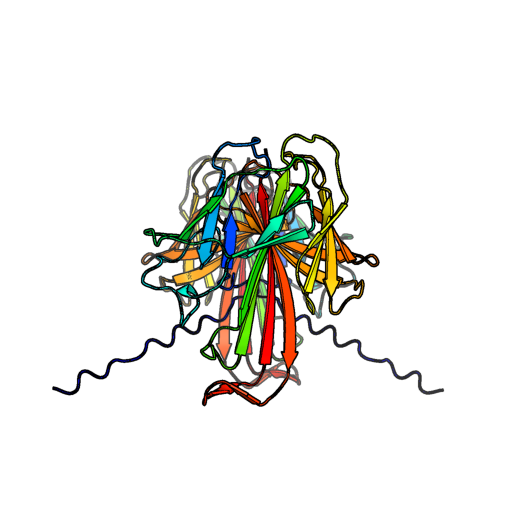 97.06 148 VAL A C 1
ATOM 1185 O O . VAL A 1 148 ? 16.062 -10.531 -8.875 1 97.06 148 VAL A O 1
ATOM 1188 N N . LYS A 1 149 ? 16.438 -8.812 -10.188 1 96.69 149 LYS A N 1
ATOM 1189 C CA . LYS A 1 149 ? 17.5 -8.273 -9.336 1 96.69 149 LYS A CA 1
ATOM 1190 C C . LYS A 1 149 ? 17.109 -6.898 -8.797 1 96.69 149 LYS A C 1
ATOM 1192 O O . LYS A 1 149 ? 16.375 -6.156 -9.438 1 96.69 149 LYS A O 1
ATOM 1197 N N . THR A 1 150 ? 17.625 -6.602 -7.637 1 94.56 150 THR A N 1
ATOM 1198 C CA . THR A 1 150 ? 17.453 -5.262 -7.09 1 94.56 150 THR A CA 1
ATOM 1199 C C . THR A 1 150 ? 17.953 -4.203 -8.062 1 94.56 150 THR A C 1
ATOM 1201 O O . THR A 1 150 ? 19 -4.383 -8.695 1 94.56 150 THR A O 1
ATOM 1204 N N . ASN A 1 151 ? 17.281 -3.131 -8.211 1 89.88 151 ASN A N 1
ATOM 1205 C CA . ASN A 1 151 ? 17.578 -1.986 -9.055 1 89.88 151 ASN A CA 1
ATOM 1206 C C . ASN A 1 151 ? 17.516 -2.352 -10.539 1 89.88 151 ASN A C 1
ATOM 1208 O O . ASN A 1 151 ? 18.016 -1.62 -11.391 1 89.88 151 ASN A O 1
ATOM 1212 N N . GLY A 1 152 ? 17.125 -3.549 -10.836 1 94.81 152 GLY A N 1
ATOM 1213 C CA . GLY A 1 152 ? 16.781 -3.916 -12.203 1 94.81 152 GLY A CA 1
ATOM 1214 C C . GLY A 1 152 ? 15.32 -3.648 -12.539 1 94.81 152 GLY A C 1
ATOM 1215 O O . GLY A 1 152 ? 14.609 -2.992 -11.773 1 94.81 152 GLY A O 1
ATOM 1216 N N . THR A 1 153 ? 14.984 -4.102 -13.734 1 96.69 153 THR A N 1
ATOM 1217 C CA . THR A 1 153 ? 13.602 -3.951 -14.18 1 96.69 153 THR A CA 1
ATOM 1218 C C . THR A 1 153 ? 13.039 -5.285 -14.656 1 96.69 153 THR A C 1
ATOM 1220 O O . THR A 1 153 ? 13.719 -6.035 -15.359 1 96.69 153 THR A O 1
ATOM 1223 N N . LYS A 1 154 ? 11.906 -5.602 -14.242 1 98.25 154 LYS A N 1
ATOM 1224 C CA . LYS A 1 154 ? 11.18 -6.785 -14.703 1 98.25 154 LYS A CA 1
ATOM 1225 C C . LYS A 1 154 ? 9.789 -6.414 -15.211 1 98.25 154 LYS A C 1
ATOM 1227 O O . LYS A 1 154 ? 9.07 -5.648 -14.562 1 98.25 154 LYS A O 1
ATOM 1232 N N . ILE A 1 155 ? 9.453 -6.949 -16.328 1 98.38 155 ILE A N 1
ATOM 1233 C CA . ILE A 1 155 ? 8.148 -6.664 -16.922 1 98.38 155 ILE A CA 1
ATOM 1234 C C . ILE A 1 155 ? 7.211 -7.848 -16.688 1 98.38 155 ILE A C 1
ATOM 1236 O O . ILE A 1 155 ? 7.59 -9 -16.906 1 98.38 155 ILE A O 1
ATOM 1240 N N . PHE A 1 156 ? 6.047 -7.613 -16.234 1 98.69 156 PHE A N 1
ATOM 1241 C CA . PHE A 1 156 ? 4.953 -8.57 -16.125 1 98.69 156 PHE A CA 1
ATOM 1242 C C . PHE A 1 156 ? 3.756 -8.117 -16.953 1 98.69 156 PHE A C 1
ATOM 1244 O O . PHE A 1 156 ? 3.438 -6.93 -17 1 98.69 156 PHE A O 1
ATOM 1251 N N . LYS A 1 157 ? 3.125 -9.023 -17.547 1 98.69 157 LYS A N 1
ATOM 1252 C CA . LYS A 1 157 ? 1.925 -8.75 -18.328 1 98.69 157 LYS A CA 1
ATOM 1253 C C . LYS A 1 157 ? 0.706 -9.453 -17.734 1 98.69 157 LYS A C 1
ATOM 1255 O O . LYS A 1 157 ? 0.777 -10.625 -17.375 1 98.69 157 LYS A O 1
ATOM 1260 N N . MET A 1 158 ? -0.353 -8.734 -17.641 1 98.5 158 MET A N 1
ATOM 1261 C CA . MET A 1 158 ? -1.62 -9.258 -17.141 1 98.5 158 MET A CA 1
ATOM 1262 C C . MET A 1 158 ? -2.588 -9.531 -18.281 1 98.5 158 MET A C 1
ATOM 1264 O O . MET A 1 158 ? -2.725 -8.711 -19.203 1 98.5 158 MET A O 1
ATOM 1268 N N . LEU A 1 159 ? -3.182 -10.625 -18.234 1 98.06 159 LEU A N 1
ATOM 1269 C CA . LEU A 1 159 ? -4.262 -10.945 -19.156 1 98.06 159 LEU A CA 1
ATOM 1270 C C . LEU A 1 159 ? -5.578 -11.148 -18.422 1 98.06 159 LEU A C 1
ATOM 1272 O O . LEU A 1 159 ? -5.625 -11.875 -17.422 1 98.06 159 LEU A O 1
ATOM 1276 N N . LYS A 1 160 ? -6.523 -10.492 -18.828 1 96.94 160 LYS A N 1
ATOM 1277 C CA . LYS A 1 160 ? -7.867 -10.586 -18.281 1 96.94 160 LYS A CA 1
ATOM 1278 C C . LYS A 1 160 ? -8.852 -11.133 -19.297 1 96.94 160 LYS A C 1
ATOM 1280 O O . LYS A 1 160 ? -9.07 -10.516 -20.344 1 96.94 160 LYS A O 1
ATOM 1285 N N . GLU A 1 161 ? -9.43 -12.312 -19.047 1 96.38 161 GLU A N 1
ATOM 1286 C CA . GLU A 1 161 ? -10.336 -13 -19.953 1 96.38 161 GLU A CA 1
ATOM 1287 C C . GLU A 1 161 ? -9.703 -13.211 -21.328 1 96.38 161 GLU A C 1
ATOM 1289 O O . GLU A 1 161 ? -10.359 -13.023 -22.359 1 96.38 161 GLU A O 1
ATOM 1294 N N . GLY A 1 162 ? -8.414 -13.375 -21.312 1 94.88 162 GLY A N 1
ATOM 1295 C CA . GLY A 1 162 ? -7.668 -13.688 -22.531 1 94.88 162 GLY A CA 1
ATOM 1296 C C . GLY A 1 162 ? -7.211 -12.461 -23.281 1 94.88 162 GLY A C 1
ATOM 1297 O O . GLY A 1 162 ? -6.59 -12.57 -24.344 1 94.88 162 GLY A O 1
ATOM 1298 N N . ASN A 1 163 ? -7.453 -11.305 -22.656 1 95.81 163 ASN A N 1
ATOM 1299 C CA . ASN A 1 163 ? -7.164 -10.07 -23.391 1 95.81 163 ASN A CA 1
ATOM 1300 C C . ASN A 1 163 ? -6.176 -9.188 -22.625 1 95.81 163 ASN A C 1
ATOM 1302 O O . ASN A 1 163 ? -6.098 -9.258 -21.406 1 95.81 163 ASN A O 1
ATOM 1306 N N . ILE A 1 164 ? -5.516 -8.398 -23.438 1 94.75 164 ILE A N 1
ATOM 1307 C CA . ILE A 1 164 ? -4.664 -7.348 -22.891 1 94.75 164 ILE A CA 1
ATOM 1308 C C . ILE A 1 164 ? -5.512 -6.125 -22.547 1 94.75 164 ILE A C 1
ATOM 1310 O O . ILE A 1 164 ? -6.32 -5.672 -23.359 1 94.75 164 ILE A O 1
ATOM 1314 N N . THR A 1 165 ? -5.426 -5.742 -21.344 1 90.31 165 THR A N 1
ATOM 1315 C CA . THR A 1 165 ? -6.184 -4.559 -20.938 1 90.31 165 THR A CA 1
ATOM 1316 C C . THR A 1 165 ? -5.289 -3.572 -20.203 1 90.31 165 THR A C 1
ATOM 1318 O O . THR A 1 165 ? -4.371 -3.975 -19.484 1 90.31 165 THR A O 1
ATOM 1321 N N . GLY A 1 166 ? -5.523 -2.328 -20.469 1 94.69 166 GLY A N 1
ATOM 1322 C CA . GLY A 1 166 ? -4.816 -1.265 -19.781 1 94.69 166 GLY A CA 1
ATOM 1323 C C . GLY A 1 166 ? -5.551 -0.763 -18.547 1 94.69 166 GLY A C 1
ATOM 1324 O O . GLY A 1 166 ? -6.719 -1.095 -18.344 1 94.69 166 GLY A O 1
ATOM 1325 N N . LYS A 1 167 ? -4.84 -0.097 -17.656 1 93.56 167 LYS A N 1
ATOM 1326 C CA . LYS A 1 167 ? -5.367 0.604 -16.484 1 93.56 167 LYS A CA 1
ATOM 1327 C C . LYS A 1 167 ? -5.918 -0.378 -15.461 1 93.56 167 LYS A C 1
ATOM 1329 O O . LYS A 1 167 ? -6.809 -0.032 -14.68 1 93.56 167 LYS A O 1
ATOM 1334 N N . GLU A 1 168 ? -5.457 -1.604 -15.562 1 94.38 168 GLU A N 1
ATOM 1335 C CA . GLU A 1 168 ? -5.84 -2.584 -14.547 1 94.38 168 GLU A CA 1
ATOM 1336 C C . GLU A 1 168 ? -4.984 -2.443 -13.297 1 94.38 168 GLU A C 1
ATOM 1338 O O . GLU A 1 168 ? -3.775 -2.211 -13.383 1 94.38 168 GLU A O 1
ATOM 1343 N N . ARG A 1 169 ? -5.57 -2.676 -12.219 1 93.25 169 ARG A N 1
ATOM 1344 C CA . ARG A 1 169 ? -4.855 -2.568 -10.953 1 93.25 169 ARG A CA 1
ATOM 1345 C C . ARG A 1 169 ? -4.07 -3.842 -10.656 1 93.25 169 ARG A C 1
ATOM 1347 O O . ARG A 1 169 ? -4.609 -4.945 -10.758 1 93.25 169 ARG A O 1
ATOM 1354 N N . VAL A 1 170 ? -2.846 -3.656 -10.32 1 96.31 170 VAL A N 1
ATOM 1355 C CA . VAL A 1 170 ? -1.95 -4.73 -9.898 1 96.31 170 VAL A CA 1
ATOM 1356 C C . VAL A 1 170 ? -1.191 -4.305 -8.641 1 96.31 170 VAL A C 1
ATOM 1358 O O . VAL A 1 170 ? -0.759 -3.156 -8.531 1 96.31 170 VAL A O 1
ATOM 1361 N N . SER A 1 171 ? -1.033 -5.184 -7.754 1 95.38 171 SER A N 1
ATOM 1362 C CA . SER A 1 171 ? -0.276 -4.855 -6.551 1 95.38 171 SER A CA 1
ATOM 1363 C C . SER A 1 171 ? 0.93 -5.777 -6.391 1 95.38 171 SER A C 1
ATOM 1365 O O . SER A 1 171 ? 0.859 -6.965 -6.715 1 95.38 171 SER A O 1
ATOM 1367 N N . ILE A 1 172 ? 1.973 -5.203 -5.895 1 96.69 172 ILE A N 1
ATOM 1368 C CA . ILE A 1 172 ? 3.125 -5.992 -5.469 1 96.69 172 ILE A CA 1
ATOM 1369 C C . ILE A 1 172 ? 3.445 -5.691 -4.008 1 96.69 172 ILE A C 1
ATOM 1371 O O . ILE A 1 172 ? 3.689 -4.539 -3.643 1 96.69 172 ILE A O 1
ATOM 1375 N N . THR A 1 173 ? 3.455 -6.707 -3.209 1 95.88 173 THR A N 1
ATOM 1376 C CA . THR A 1 173 ? 3.695 -6.566 -1.777 1 95.88 173 THR A CA 1
ATOM 1377 C C . THR A 1 173 ? 4.922 -7.367 -1.353 1 95.88 173 THR A C 1
ATOM 1379 O O . THR A 1 173 ? 5.023 -8.562 -1.645 1 95.88 173 THR A O 1
ATOM 1382 N N . SER A 1 174 ? 5.785 -6.711 -0.685 1 94.75 174 SER A N 1
ATOM 1383 C CA . SER A 1 174 ? 6.984 -7.379 -0.186 1 94.75 174 SER A CA 1
ATOM 1384 C C . SER A 1 174 ? 6.691 -8.148 1.102 1 94.75 174 SER A C 1
ATOM 1386 O O . SER A 1 174 ? 5.691 -7.887 1.771 1 94.75 174 SER A O 1
ATOM 1388 N N . GLU A 1 175 ? 7.598 -9.031 1.443 1 94.31 175 GLU A N 1
ATOM 1389 C CA . GLU A 1 175 ? 7.434 -9.867 2.629 1 94.31 175 GLU A CA 1
ATOM 1390 C C . GLU A 1 175 ? 7.566 -9.047 3.908 1 94.31 175 GLU A C 1
ATOM 1392 O O . GLU A 1 175 ? 7.207 -9.508 4.992 1 94.31 175 GLU A O 1
ATOM 1397 N N . ASN A 1 176 ? 8.062 -7.828 3.801 1 91.06 176 ASN A N 1
ATOM 1398 C CA . ASN A 1 176 ? 8.164 -6.98 4.98 1 91.06 176 ASN A CA 1
ATOM 1399 C C . ASN A 1 176 ? 6.973 -6.035 5.102 1 91.06 176 ASN A C 1
ATOM 1401 O O . ASN A 1 176 ? 6.961 -5.145 5.953 1 91.06 176 ASN A O 1
ATOM 1405 N N . GLY A 1 177 ? 6.113 -6.113 4.137 1 91.25 177 GLY A N 1
ATOM 1406 C CA . GLY A 1 177 ? 4.855 -5.395 4.277 1 91.25 177 GLY A CA 1
ATOM 1407 C C . GLY A 1 177 ? 4.762 -4.176 3.377 1 91.25 177 GLY A C 1
ATOM 1408 O O . GLY A 1 177 ? 3.676 -3.629 3.178 1 91.25 177 GLY A O 1
ATOM 1409 N N . TRP A 1 178 ? 5.914 -3.648 2.873 1 92.88 178 TRP A N 1
ATOM 1410 C CA . TRP A 1 178 ? 5.867 -2.545 1.922 1 92.88 178 TRP A CA 1
ATOM 1411 C C . TRP A 1 178 ? 5.215 -2.98 0.614 1 92.88 178 TRP A C 1
ATOM 1413 O O . TRP A 1 178 ? 5.488 -4.07 0.109 1 92.88 178 TRP A O 1
ATOM 1423 N N . ALA A 1 179 ? 4.41 -2.176 0.054 1 93.5 179 ALA A N 1
ATOM 1424 C CA . ALA A 1 179 ? 3.652 -2.533 -1.142 1 93.5 179 ALA A CA 1
ATOM 1425 C C . ALA A 1 179 ? 3.67 -1.397 -2.162 1 93.5 179 ALA A C 1
ATOM 1427 O O . ALA A 1 179 ? 3.934 -0.245 -1.812 1 93.5 179 ALA A O 1
ATOM 1428 N N . MET A 1 180 ? 3.438 -1.751 -3.406 1 93.25 180 MET A N 1
ATOM 1429 C CA . MET A 1 180 ? 3.318 -0.816 -4.52 1 93.25 180 MET A CA 1
ATOM 1430 C C . MET A 1 180 ? 2.107 -1.152 -5.387 1 93.25 180 MET A C 1
ATOM 1432 O O . MET A 1 180 ? 1.868 -2.32 -5.699 1 93.25 180 MET A O 1
ATOM 1436 N N . ALA A 1 181 ? 1.385 -0.135 -5.699 1 90.94 181 ALA A N 1
ATOM 1437 C CA . ALA A 1 181 ? 0.264 -0.281 -6.621 1 90.94 181 ALA A CA 1
ATOM 1438 C C . ALA A 1 181 ? 0.669 0.106 -8.039 1 90.94 181 ALA A C 1
ATOM 1440 O O . ALA A 1 181 ? 1.374 1.099 -8.242 1 90.94 181 ALA A O 1
ATOM 1441 N N . TYR A 1 182 ? 0.192 -0.692 -8.953 1 93.31 182 TYR A N 1
ATOM 1442 C CA . TYR A 1 182 ? 0.453 -0.458 -10.367 1 93.31 182 TYR A CA 1
ATOM 1443 C C . TYR A 1 182 ? -0.849 -0.364 -11.156 1 93.31 182 TYR A C 1
ATOM 1445 O O . TYR A 1 182 ? -1.899 -0.808 -10.68 1 93.31 182 TYR A O 1
ATOM 1453 N N . ARG A 1 183 ? -0.727 0.257 -12.273 1 93.62 183 ARG A N 1
ATOM 1454 C CA . ARG A 1 183 ? -1.705 0.135 -13.352 1 93.62 183 ARG A CA 1
ATOM 1455 C C . ARG A 1 183 ? -1.054 -0.385 -14.625 1 93.62 183 ARG A C 1
ATOM 1457 O O . ARG A 1 183 ? 0.036 0.055 -15 1 93.62 183 ARG A O 1
ATOM 1464 N N . THR A 1 184 ? -1.722 -1.327 -15.172 1 97.06 184 THR A N 1
ATOM 1465 C CA . THR A 1 184 ? -1.154 -1.823 -16.422 1 97.06 184 THR A CA 1
ATOM 1466 C C . THR A 1 184 ? -1.187 -0.741 -17.5 1 97.06 184 THR A C 1
ATOM 1468 O O . THR A 1 184 ? -2.096 0.091 -17.516 1 97.06 184 THR A O 1
ATOM 1471 N N . ASP A 1 185 ? -0.185 -0.803 -18.359 1 97.75 185 ASP A N 1
ATOM 1472 C CA . ASP A 1 185 ? -0.179 0.101 -19.516 1 97.75 185 ASP A CA 1
ATOM 1473 C C . ASP A 1 185 ? -1.065 -0.431 -20.641 1 97.75 185 ASP A C 1
ATOM 1475 O O . ASP A 1 185 ? -1.79 -1.411 -20.453 1 97.75 185 ASP A O 1
ATOM 1479 N N . SER A 1 186 ? -1.054 0.234 -21.781 1 96.94 186 SER A N 1
ATOM 1480 C CA . SER A 1 186 ? -1.933 -0.117 -22.906 1 96.94 186 SER A CA 1
ATOM 1481 C C . SER A 1 186 ? -1.619 -1.511 -23.438 1 96.94 186 SER A C 1
ATOM 1483 O O . SER A 1 186 ? -2.434 -2.107 -24.141 1 96.94 186 SER A O 1
ATOM 1485 N N . ASN A 1 187 ? -0.472 -2.033 -23.109 1 97.31 187 ASN A N 1
ATOM 1486 C CA . ASN A 1 187 ? -0.089 -3.381 -23.531 1 97.31 187 ASN A CA 1
ATOM 1487 C C . ASN A 1 187 ? -0.275 -4.387 -22.391 1 97.31 187 ASN A C 1
ATOM 1489 O O . ASN A 1 187 ? 0.229 -5.508 -22.469 1 97.31 187 ASN A O 1
ATOM 1493 N N . GLY A 1 188 ? -0.932 -3.951 -21.328 1 98.06 188 GLY A N 1
ATOM 1494 C CA . GLY A 1 188 ? -1.235 -4.832 -20.203 1 98.06 188 GLY A CA 1
ATOM 1495 C C . GLY A 1 188 ? -0.04 -5.09 -19.312 1 98.06 188 GLY A C 1
ATOM 1496 O O . GLY A 1 188 ? -0 -6.094 -18.594 1 98.06 188 GLY A O 1
ATOM 1497 N N . ARG A 1 189 ? 0.965 -4.176 -19.406 1 98.56 189 ARG A N 1
ATOM 1498 C CA . ARG A 1 189 ? 2.229 -4.453 -18.734 1 98.56 189 ARG A CA 1
ATOM 1499 C C . ARG A 1 189 ? 2.4 -3.562 -17.516 1 98.56 189 ARG A C 1
ATOM 1501 O O . ARG A 1 189 ? 1.883 -2.443 -17.469 1 98.56 189 ARG A O 1
ATOM 1508 N N . ILE A 1 190 ? 3.094 -4.074 -16.531 1 98.19 190 ILE A N 1
ATOM 1509 C CA . ILE A 1 190 ? 3.67 -3.26 -15.469 1 98.19 190 ILE A CA 1
ATOM 1510 C C . ILE A 1 190 ? 5.191 -3.41 -15.469 1 98.19 190 ILE A C 1
ATOM 1512 O O . ILE A 1 190 ? 5.719 -4.434 -15.906 1 98.19 190 ILE A O 1
ATOM 1516 N N . LYS A 1 191 ? 5.824 -2.387 -15.039 1 97.5 191 LYS A N 1
ATOM 1517 C CA . LYS A 1 191 ? 7.273 -2.381 -14.883 1 97.5 191 LYS A CA 1
ATOM 1518 C C . LYS A 1 191 ? 7.664 -2.387 -13.406 1 97.5 191 LYS A C 1
ATOM 1520 O O . LYS A 1 191 ? 7.48 -1.388 -12.703 1 97.5 191 LYS A O 1
ATOM 1525 N N . PHE A 1 192 ? 8.188 -3.486 -12.977 1 97.88 192 PHE A N 1
ATOM 1526 C CA . PHE A 1 192 ? 8.555 -3.676 -11.578 1 97.88 192 PHE A CA 1
ATOM 1527 C C . PHE A 1 192 ? 10.039 -3.391 -11.367 1 97.88 192 PHE A C 1
ATOM 1529 O O . PHE A 1 192 ? 10.891 -3.975 -12.047 1 97.88 192 PHE A O 1
ATOM 1536 N N . ASN A 1 193 ? 10.344 -2.492 -10.453 1 95.12 193 ASN A N 1
ATOM 1537 C CA . ASN A 1 193 ? 11.695 -2.104 -10.07 1 95.12 193 ASN A CA 1
ATOM 153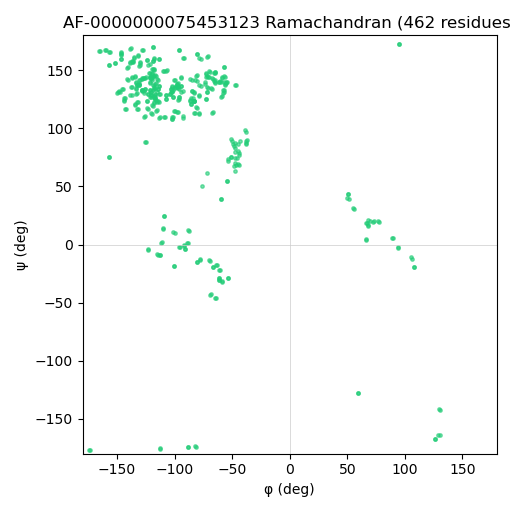8 C C . ASN A 1 193 ? 11.922 -2.258 -8.57 1 95.12 193 ASN A C 1
ATOM 1540 O O . ASN A 1 193 ? 11.758 -1.299 -7.812 1 95.12 193 ASN A O 1
ATOM 1544 N N . PRO A 1 194 ? 12.344 -3.469 -8.141 1 95.38 194 PRO A N 1
ATOM 1545 C CA . PRO A 1 194 ? 12.516 -3.68 -6.703 1 95.38 194 PRO A CA 1
ATOM 1546 C C . PRO A 1 194 ? 13.703 -2.916 -6.137 1 95.38 194 PRO A C 1
ATOM 1548 O O . PRO A 1 194 ? 14.758 -2.832 -6.777 1 95.38 194 PRO A O 1
ATOM 1551 N N . LEU A 1 195 ? 13.539 -2.459 -4.945 1 92 195 LEU A N 1
ATOM 1552 C CA . LEU A 1 195 ? 14.578 -1.646 -4.312 1 92 195 LEU A CA 1
ATOM 1553 C C . LEU A 1 195 ? 15.398 -2.479 -3.336 1 92 195 LEU A C 1
ATOM 1555 O O . LEU A 1 195 ? 16.5 -2.078 -2.941 1 92 195 LEU A O 1
ATOM 1559 N N . TRP A 1 196 ? 14.883 -3.646 -2.9 1 91.5 196 TRP A N 1
ATOM 1560 C CA . TRP A 1 196 ? 15.586 -4.488 -1.939 1 91.5 196 TRP A CA 1
ATOM 1561 C C . TRP A 1 196 ? 15.312 -5.965 -2.205 1 91.5 196 TRP A C 1
ATOM 1563 O O . TRP A 1 196 ? 14.375 -6.309 -2.93 1 91.5 196 TRP A O 1
ATOM 1573 N N . LYS A 1 197 ? 16.156 -6.801 -1.712 1 96 197 LYS A N 1
ATOM 1574 C CA . LYS A 1 197 ? 16.047 -8.242 -1.907 1 96 197 LYS A CA 1
ATOM 1575 C C . LYS A 1 197 ? 14.883 -8.82 -1.102 1 96 197 LYS A C 1
ATOM 1577 O O . LYS A 1 197 ? 14.453 -8.219 -0.113 1 96 197 LYS A O 1
ATOM 1582 N N . GLY A 1 198 ? 14.484 -10.062 -1.551 1 96.5 198 GLY A N 1
ATOM 1583 C CA . GLY A 1 198 ? 13.453 -10.781 -0.818 1 96.5 198 GLY A CA 1
ATOM 1584 C C . GLY A 1 198 ? 12.289 -11.211 -1.692 1 96.5 198 GLY A C 1
ATOM 1585 O O . GLY A 1 198 ? 12.398 -11.227 -2.92 1 96.5 198 GLY A O 1
ATOM 1586 N N . ASN A 1 199 ? 11.242 -11.617 -1.011 1 97.75 199 ASN A N 1
ATOM 1587 C CA . ASN A 1 199 ? 10.062 -12.102 -1.71 1 97.75 199 ASN A CA 1
ATOM 1588 C C . ASN A 1 199 ? 9.031 -10.992 -1.906 1 97.75 199 ASN A C 1
ATOM 1590 O O . ASN A 1 199 ? 8.805 -10.188 -1.006 1 97.75 199 ASN A O 1
ATOM 1594 N N . TYR A 1 200 ? 8.477 -10.938 -3.055 1 97.62 200 TYR A N 1
ATOM 1595 C CA . TYR A 1 200 ? 7.402 -10.008 -3.414 1 97.62 200 TYR A CA 1
ATOM 1596 C C . TYR A 1 200 ? 6.223 -10.758 -4.027 1 97.62 200 TYR A C 1
ATOM 1598 O O . TYR A 1 200 ? 6.402 -11.57 -4.938 1 97.62 200 TYR A O 1
ATOM 1606 N N . LEU A 1 201 ? 5.086 -10.461 -3.582 1 97.94 201 LEU A N 1
ATOM 1607 C CA . LEU A 1 201 ? 3.906 -11.109 -4.145 1 97.94 201 LEU A CA 1
ATOM 1608 C C . LEU A 1 201 ? 3.186 -10.18 -5.113 1 97.94 201 LEU A C 1
ATOM 1610 O O . LEU A 1 201 ? 2.635 -9.156 -4.703 1 97.94 201 LEU A O 1
ATOM 1614 N N . LEU A 1 202 ? 3.266 -10.516 -6.379 1 98.31 202 LEU A N 1
ATOM 1615 C CA . LEU A 1 202 ? 2.465 -9.844 -7.402 1 98.31 202 LEU A CA 1
ATOM 1616 C C . LEU A 1 202 ? 1.036 -10.375 -7.406 1 98.31 202 LEU A C 1
ATOM 1618 O O . LEU A 1 202 ? 0.819 -11.586 -7.508 1 98.31 202 LEU A O 1
ATOM 1622 N N . GLU A 1 203 ? 0.081 -9.547 -7.332 1 97.25 203 GLU A N 1
ATOM 1623 C CA . GLU A 1 203 ? -1.315 -9.969 -7.273 1 97.25 203 GLU A CA 1
ATOM 1624 C C . GLU A 1 203 ? -2.162 -9.211 -8.289 1 97.25 203 GLU A C 1
ATOM 1626 O O . GLU A 1 203 ? -2.01 -7.996 -8.453 1 97.25 203 GLU A O 1
ATOM 1631 N N . PHE A 1 204 ? -2.984 -9.898 -8.906 1 97.38 204 PHE A N 1
ATOM 1632 C CA . PHE A 1 204 ? -3.912 -9.398 -9.914 1 97.38 204 PHE A CA 1
ATOM 1633 C C . PHE A 1 204 ? -5.293 -10.016 -9.727 1 97.38 204 PHE A C 1
ATOM 1635 O O . PHE A 1 204 ? -5.414 -11.203 -9.438 1 97.38 204 PHE A O 1
ATOM 1642 N N . SER A 1 205 ? -6.367 -9.234 -9.812 1 95 205 SER A N 1
ATOM 1643 C CA . SER A 1 205 ? -7.695 -9.742 -9.492 1 95 205 SER A CA 1
ATOM 1644 C C . SER A 1 205 ? -8.703 -9.383 -10.578 1 95 205 SER A C 1
ATOM 1646 O O . SER A 1 205 ? -8.422 -8.539 -11.43 1 95 205 SER A O 1
ATOM 1648 N N . TRP A 1 206 ? -9.758 -10.047 -10.562 1 92.12 206 TRP A N 1
ATOM 1649 C CA . TRP A 1 206 ? -10.93 -9.906 -11.422 1 92.12 206 TRP A CA 1
ATOM 1650 C C . TRP A 1 206 ? -12.211 -10.047 -10.617 1 92.12 206 TRP A C 1
ATOM 1652 O O . TRP A 1 206 ? -12.352 -10.961 -9.805 1 92.12 206 TRP A O 1
ATOM 1662 N N . SER A 1 207 ? -13.102 -9.086 -10.773 1 92.75 207 SER A N 1
ATOM 1663 C CA . SER A 1 207 ? -14.383 -9.141 -10.086 1 92.75 207 SER A CA 1
ATOM 1664 C C . SER A 1 207 ? -15.539 -8.883 -11.047 1 92.75 207 SER A C 1
ATOM 1666 O O . SER A 1 207 ? -15.43 -8.047 -11.953 1 92.75 207 SER A O 1
ATOM 1668 N N . ASN A 1 208 ? -16.578 -9.648 -10.891 1 93.81 208 ASN A N 1
ATOM 1669 C CA . ASN A 1 208 ? -17.797 -9.508 -11.672 1 93.81 208 ASN A CA 1
ATOM 1670 C C . ASN A 1 208 ? -19.031 -9.539 -10.773 1 93.81 208 ASN A C 1
ATOM 1672 O O . ASN A 1 208 ? -19.234 -10.477 -10 1 93.81 208 ASN A O 1
ATOM 1676 N N . LYS A 1 209 ? -19.844 -8.422 -10.875 1 93.25 209 LYS A N 1
ATOM 1677 C CA . LYS A 1 209 ? -21.109 -8.422 -10.148 1 93.25 209 LYS A CA 1
ATOM 1678 C C . LYS A 1 209 ? -22.078 -9.469 -10.719 1 93.25 209 LYS A C 1
ATOM 1680 O O . LYS A 1 209 ? -22.406 -9.43 -11.906 1 93.25 209 LYS A O 1
ATOM 1685 N N . GLU A 1 210 ? -22.375 -10.43 -9.977 1 94.81 210 GLU A N 1
ATOM 1686 C CA . GLU A 1 210 ? -23.25 -11.539 -10.328 1 94.81 210 GLU A CA 1
ATOM 1687 C C . GLU A 1 210 ? -23.969 -12.094 -9.102 1 94.81 210 GLU A C 1
ATOM 1689 O O . GLU A 1 210 ? -23.359 -12.266 -8.047 1 94.81 210 GLU A O 1
ATOM 1694 N N . GLU A 1 211 ? -25.234 -12.242 -9.219 1 96.38 211 GLU A N 1
ATOM 1695 C CA . GLU A 1 211 ? -26 -12.812 -8.117 1 96.38 211 GLU A CA 1
ATOM 1696 C C . GLU A 1 211 ? -26.234 -14.312 -8.32 1 96.38 211 GLU A C 1
ATOM 1698 O O . GLU A 1 211 ? -26.453 -14.758 -9.453 1 96.38 211 GLU A O 1
ATOM 1703 N N . GLY A 1 212 ? -26.062 -15.07 -7.234 1 97.25 212 GLY A N 1
ATOM 1704 C CA . GLY A 1 212 ? -26.297 -16.5 -7.301 1 97.25 212 GLY A CA 1
ATOM 1705 C C . GLY A 1 212 ? -26.203 -17.188 -5.949 1 97.25 212 GLY A C 1
ATOM 1706 O O . GLY A 1 212 ? -26.25 -16.531 -4.91 1 97.25 212 GLY A O 1
ATOM 1707 N N . ASP A 1 213 ? -26.359 -18.5 -6.055 1 97.94 213 ASP A N 1
ATOM 1708 C CA . ASP A 1 213 ? -26.203 -19.359 -4.879 1 97.94 213 ASP A CA 1
ATOM 1709 C C . ASP A 1 213 ? -24.984 -20.25 -5.012 1 97.94 213 ASP A C 1
ATOM 1711 O O . ASP A 1 213 ? -24.75 -20.844 -6.074 1 97.94 213 ASP A O 1
ATOM 1715 N N . HIS A 1 214 ? -24.203 -20.219 -3.992 1 98.06 214 HIS A N 1
ATOM 1716 C CA . HIS A 1 214 ? -23.031 -21.094 -3.932 1 98.06 214 HIS A CA 1
ATOM 1717 C C . HIS A 1 214 ? -23.031 -21.922 -2.652 1 98.06 214 HIS A C 1
ATOM 1719 O O . HIS A 1 214 ? -22.812 -21.375 -1.562 1 98.06 214 HIS A O 1
ATOM 1725 N N . ASN A 1 215 ? -23.25 -23.234 -2.896 1 97.69 215 ASN A N 1
ATOM 1726 C CA . ASN A 1 215 ? -23.297 -24.188 -1.783 1 97.69 215 ASN A CA 1
ATOM 1727 C C . ASN A 1 215 ? -24.234 -23.703 -0.686 1 97.69 215 ASN A C 1
ATOM 1729 O O . ASN A 1 215 ? -23.875 -23.703 0.492 1 97.69 215 ASN A O 1
ATOM 1733 N N . GLY A 1 216 ? -25.406 -23.109 -1.069 1 97.69 216 GLY A N 1
ATOM 1734 C CA . GLY A 1 216 ? -26.469 -22.766 -0.139 1 97.69 216 GLY A CA 1
ATOM 1735 C C . GLY A 1 216 ? -26.391 -21.344 0.364 1 97.69 216 GLY A C 1
ATOM 1736 O O . GLY A 1 216 ? -27.203 -20.922 1.186 1 97.69 216 GLY A O 1
ATOM 1737 N N . LYS A 1 217 ? -25.453 -20.625 0.024 1 97.62 217 LYS A N 1
ATOM 1738 C CA . LYS A 1 217 ? -25.312 -19.234 0.458 1 97.62 217 LYS A CA 1
ATOM 1739 C C . LYS A 1 217 ? -25.344 -18.281 -0.731 1 97.62 217 LYS A C 1
ATOM 1741 O O . LYS A 1 217 ? -24.688 -18.516 -1.741 1 97.62 217 LYS A O 1
ATOM 1746 N N . SER A 1 218 ? -26.094 -17.281 -0.548 1 98.06 218 SER A N 1
ATOM 1747 C CA . SER A 1 218 ? -26.203 -16.281 -1.605 1 98.06 218 SER A CA 1
ATOM 1748 C C . SER A 1 218 ? -24.938 -15.445 -1.715 1 98.06 218 SER A C 1
ATOM 1750 O O . SER A 1 218 ? -24.234 -15.227 -0.719 1 98.06 218 SER A O 1
ATOM 1752 N N . TYR A 1 219 ? -24.578 -15.07 -2.939 1 97.62 219 TYR A N 1
ATOM 1753 C CA . TYR A 1 219 ? -23.469 -14.156 -3.182 1 97.62 219 TYR A CA 1
ATOM 1754 C C . TYR A 1 219 ? -23.844 -13.102 -4.211 1 97.62 219 TYR A C 1
ATOM 1756 O O . TYR A 1 219 ? -24.812 -13.258 -4.949 1 97.62 219 TYR A O 1
ATOM 1764 N N . LYS A 1 220 ? -23.094 -12 -4.254 1 97.44 220 LYS A N 1
ATOM 1765 C CA . LYS A 1 220 ? -23.391 -10.883 -5.148 1 97.44 220 LYS A CA 1
ATOM 1766 C C . LYS A 1 220 ? -22.203 -10.57 -6.047 1 97.44 220 LYS A C 1
ATOM 1768 O O . LYS A 1 220 ? -22.281 -9.695 -6.914 1 97.44 220 LYS A O 1
ATOM 1773 N N . MET A 1 221 ? -21.094 -11.289 -5.805 1 96.69 221 MET A N 1
ATOM 1774 C CA . MET A 1 221 ? -19.891 -11.023 -6.566 1 96.69 221 MET A CA 1
ATOM 1775 C C . MET A 1 221 ? -19.109 -12.305 -6.824 1 96.69 221 MET A C 1
ATOM 1777 O O . MET A 1 221 ? -18.969 -13.141 -5.93 1 96.69 221 MET A O 1
ATOM 1781 N N . ASN A 1 222 ? -18.672 -12.5 -8.039 1 96.94 222 ASN A N 1
ATOM 1782 C CA . ASN A 1 222 ? -17.641 -13.477 -8.375 1 96.94 222 ASN A CA 1
ATOM 1783 C C . ASN A 1 222 ? -16.25 -12.844 -8.367 1 96.94 222 ASN A C 1
ATOM 1785 O O . ASN A 1 222 ? -15.945 -11.992 -9.203 1 96.94 222 ASN A O 1
ATOM 1789 N N . TYR A 1 223 ? -15.453 -13.219 -7.391 1 95.94 223 TYR A N 1
ATOM 1790 C CA . TYR A 1 223 ? -14.141 -12.617 -7.191 1 95.94 223 TYR A CA 1
ATOM 1791 C C . TYR A 1 223 ? -13.031 -13.633 -7.426 1 95.94 223 TYR A C 1
ATOM 1793 O O . TYR A 1 223 ? -12.992 -14.68 -6.781 1 95.94 223 TYR A O 1
ATOM 1801 N N . GLN A 1 224 ? -12.094 -13.359 -8.344 1 97.12 224 GLN A N 1
ATOM 1802 C CA . GLN A 1 224 ? -10.984 -14.258 -8.656 1 97.12 224 GLN A CA 1
ATOM 1803 C C . GLN A 1 224 ? -9.648 -13.531 -8.602 1 97.12 224 GLN A C 1
ATOM 1805 O O . GLN A 1 224 ? -9.555 -12.359 -8.969 1 97.12 224 GLN A O 1
ATOM 1810 N N . THR A 1 225 ? -8.672 -14.211 -8.125 1 97.38 225 THR A N 1
ATOM 1811 C CA . THR A 1 225 ? -7.344 -13.617 -8.055 1 97.38 225 THR A CA 1
ATOM 1812 C C . THR A 1 225 ? -6.301 -14.562 -8.656 1 97.38 225 THR A C 1
ATOM 1814 O O . THR A 1 225 ? -6.512 -15.773 -8.711 1 97.38 225 THR A O 1
ATOM 1817 N N . ILE A 1 226 ? -5.219 -13.992 -9.133 1 98.5 226 ILE A N 1
ATOM 1818 C CA . ILE A 1 226 ? -4.02 -14.727 -9.516 1 98.5 226 ILE A CA 1
ATOM 1819 C C . ILE A 1 226 ? -2.783 -14.023 -8.961 1 98.5 226 ILE A C 1
ATOM 1821 O O . ILE A 1 226 ? -2.758 -12.797 -8.859 1 98.5 226 ILE A O 1
ATOM 1825 N N . ASN A 1 227 ? -1.815 -14.812 -8.578 1 98.62 227 ASN A N 1
ATOM 1826 C CA . ASN A 1 227 ? -0.602 -14.172 -8.078 1 98.62 227 ASN A CA 1
ATOM 1827 C C . ASN A 1 227 ? 0.643 -14.984 -8.43 1 98.62 227 ASN A C 1
ATOM 1829 O O . ASN A 1 227 ? 0.538 -16.125 -8.867 1 98.62 227 ASN A O 1
ATOM 1833 N N . TYR A 1 228 ? 1.754 -14.391 -8.305 1 98.88 228 TYR A N 1
ATOM 1834 C CA . TYR A 1 228 ? 3.09 -14.938 -8.516 1 98.88 228 TYR A CA 1
ATOM 1835 C C . TYR A 1 228 ? 4.082 -14.359 -7.512 1 98.88 228 TYR A C 1
ATOM 1837 O O . TYR A 1 228 ? 4.199 -13.141 -7.375 1 98.88 228 TYR A O 1
ATOM 1845 N N . LEU A 1 229 ? 4.742 -15.25 -6.777 1 98.75 229 LEU A N 1
ATOM 1846 C CA . LEU A 1 229 ? 5.754 -14.797 -5.832 1 98.75 229 LEU A CA 1
ATOM 1847 C C . LEU A 1 229 ? 7.086 -14.555 -6.535 1 98.75 229 LEU A C 1
ATOM 1849 O O . LEU A 1 229 ? 7.727 -15.492 -7.012 1 98.75 229 LEU A O 1
ATOM 1853 N N . ILE A 1 230 ? 7.461 -13.312 -6.57 1 98.62 230 ILE A N 1
ATOM 1854 C CA . ILE A 1 230 ? 8.719 -12.891 -7.184 1 98.62 230 ILE A CA 1
ATOM 1855 C C . ILE A 1 230 ? 9.852 -12.992 -6.164 1 98.62 230 ILE A C 1
ATOM 1857 O O . ILE A 1 230 ? 9.766 -12.422 -5.074 1 98.62 230 ILE A O 1
ATOM 1861 N N . LYS A 1 231 ? 10.812 -13.664 -6.441 1 97.94 231 LYS A N 1
ATOM 1862 C CA . LYS A 1 231 ? 12.016 -13.688 -5.617 1 97.94 231 LYS A CA 1
ATOM 1863 C C . LYS A 1 231 ? 13.078 -12.734 -6.168 1 97.94 231 LYS A C 1
ATOM 1865 O O . LYS A 1 231 ? 13.609 -12.961 -7.258 1 97.94 231 LYS A O 1
ATOM 1870 N N . VAL A 1 232 ? 13.352 -11.766 -5.445 1 97.56 232 VAL A N 1
ATOM 1871 C CA . VAL A 1 232 ? 14.328 -10.766 -5.863 1 97.56 232 VAL A CA 1
ATOM 1872 C C . VAL A 1 232 ? 15.672 -11.047 -5.195 1 97.56 232 VAL A C 1
ATOM 1874 O O . VAL A 1 232 ? 15.742 -11.234 -3.979 1 97.56 232 VAL A O 1
ATOM 1877 N N . LYS A 1 233 ? 16.75 -10.977 -5.949 1 93.81 233 LYS A N 1
ATOM 1878 C CA . LYS A 1 233 ? 18.094 -11.273 -5.449 1 93.81 233 LYS A CA 1
ATOM 1879 C C . LYS A 1 233 ? 18.969 -10.031 -5.469 1 93.81 233 LYS A C 1
ATOM 1881 O O . LYS A 1 233 ? 18.75 -9.117 -6.27 1 93.81 233 LYS A O 1
ATOM 1886 N N . MET B 1 1 ? -27.172 -20.891 30.469 1 24.03 1 MET B N 1
ATOM 1887 C CA . MET B 1 1 ? -25.922 -20.141 30.516 1 24.03 1 MET B CA 1
ATOM 1888 C C . MET B 1 1 ? -25.453 -19.797 29.094 1 24.03 1 MET B C 1
ATOM 1890 O O . MET B 1 1 ? -24.859 -20.625 28.422 1 24.03 1 MET B O 1
ATOM 1894 N N . LYS B 1 2 ? -26.25 -19.047 28.219 1 26.16 2 LYS B N 1
ATOM 1895 C CA . LYS B 1 2 ? -26.438 -18.75 26.812 1 26.16 2 LYS B CA 1
ATOM 1896 C C . LYS B 1 2 ? -25.375 -17.797 26.297 1 26.16 2 LYS B C 1
ATOM 1898 O O . LYS B 1 2 ? -25.453 -16.578 26.516 1 26.16 2 LYS B O 1
ATOM 1903 N N . LYS B 1 3 ? -24.031 -18.172 26.609 1 31.17 3 LYS B N 1
ATOM 1904 C CA . LYS B 1 3 ? -22.906 -17.297 26.25 1 31.17 3 LYS B CA 1
ATOM 1905 C C . LYS B 1 3 ? -23.016 -16.859 24.781 1 31.17 3 LYS B C 1
ATOM 1907 O O . LYS B 1 3 ? -23.047 -17.703 23.875 1 31.17 3 LYS B O 1
ATOM 1912 N N . GLU B 1 4 ? -23.75 -15.781 24.484 1 32.22 4 GLU B N 1
ATOM 1913 C CA . GLU B 1 4 ? -23.906 -15.055 23.234 1 32.22 4 GLU B CA 1
ATOM 1914 C C . GLU B 1 4 ? -22.547 -14.82 22.562 1 32.22 4 GLU B C 1
ATOM 1916 O O . GLU B 1 4 ? -21.656 -14.203 23.156 1 32.22 4 GLU B O 1
ATOM 1921 N N . LEU B 1 5 ? -22.078 -15.82 21.906 1 31.98 5 LEU B N 1
ATOM 1922 C CA . LEU B 1 5 ? -20.906 -15.773 21.047 1 31.98 5 LEU B CA 1
ATOM 1923 C C . LEU B 1 5 ? -20.969 -14.562 20.109 1 31.98 5 LEU B C 1
ATOM 1925 O O . LEU B 1 5 ? -21.781 -14.523 19.188 1 31.98 5 LEU B O 1
ATOM 1929 N N . LEU B 1 6 ? -20.953 -13.336 20.688 1 32.22 6 LEU B N 1
ATOM 1930 C CA . LEU B 1 6 ? -20.875 -12.109 19.906 1 32.22 6 LEU B CA 1
ATOM 1931 C C . LEU B 1 6 ? -19.812 -12.227 18.812 1 32.22 6 LEU B C 1
ATOM 1933 O O . LEU B 1 6 ? -18.641 -12.414 19.094 1 32.22 6 LEU B O 1
ATOM 1937 N N . ASN B 1 7 ? -20.172 -12.742 17.688 1 30.44 7 ASN B N 1
ATOM 1938 C CA . ASN B 1 7 ? -19.438 -12.781 16.422 1 30.44 7 ASN B CA 1
ATOM 1939 C C . ASN B 1 7 ? -18.859 -11.422 16.078 1 30.44 7 ASN B C 1
ATOM 1941 O O . ASN B 1 7 ? -19.594 -10.453 15.875 1 30.44 7 ASN B O 1
ATOM 1945 N N . ILE B 1 8 ? -17.75 -11.07 16.688 1 32.12 8 ILE B N 1
ATOM 1946 C CA . ILE B 1 8 ? -16.953 -9.93 16.25 1 32.12 8 ILE B CA 1
ATOM 1947 C C . ILE B 1 8 ? -16.828 -9.945 14.734 1 32.12 8 ILE B C 1
ATOM 1949 O O . ILE B 1 8 ? -16.219 -10.852 14.164 1 32.12 8 ILE B O 1
ATOM 1953 N N . LEU B 1 9 ? -17.859 -9.547 14.086 1 30.03 9 LEU B N 1
ATOM 1954 C CA . LEU B 1 9 ? -17.812 -9.234 12.664 1 30.03 9 LEU B CA 1
ATOM 1955 C C . LEU B 1 9 ? -16.625 -8.336 12.336 1 30.03 9 LEU B C 1
ATOM 1957 O O . LEU B 1 9 ? -16.594 -7.172 12.734 1 30.03 9 LEU B O 1
ATOM 1961 N N . LEU B 1 10 ? -15.477 -8.891 12.422 1 29.67 10 LEU B N 1
ATOM 1962 C CA . LEU B 1 10 ? -14.312 -8.18 11.898 1 29.67 10 LEU B CA 1
ATOM 1963 C C . LEU B 1 10 ? -14.57 -7.703 10.469 1 29.67 10 LEU B C 1
ATOM 1965 O O . LEU B 1 10 ? -14.695 -8.516 9.555 1 29.67 10 LEU B O 1
ATOM 1969 N N . PHE B 1 11 ? -15.336 -6.676 10.328 1 29.19 11 PHE B N 1
ATOM 1970 C CA . PHE B 1 11 ? -15.461 -5.965 9.055 1 29.19 11 PHE B CA 1
ATOM 1971 C C . PHE B 1 11 ? -14.086 -5.75 8.43 1 29.19 11 PHE B C 1
ATOM 1973 O O . PHE B 1 11 ? -13.32 -4.891 8.867 1 29.19 11 PHE B O 1
ATOM 1980 N N . LEU B 1 12 ? -13.586 -6.828 8.047 1 29.86 12 LEU B N 1
ATOM 1981 C CA . LEU B 1 12 ? -12.391 -6.668 7.23 1 29.86 12 LEU B CA 1
ATOM 1982 C C . LEU B 1 12 ? -12.664 -5.754 6.039 1 29.86 12 LEU B C 1
ATOM 1984 O O . LEU B 1 12 ? -13.219 -6.191 5.031 1 29.86 12 LEU B O 1
ATOM 1988 N N . ILE B 1 13 ? -13.141 -4.578 6.285 1 31.41 13 ILE B N 1
ATOM 1989 C CA . ILE B 1 13 ? -13.133 -3.584 5.219 1 31.41 13 ILE B CA 1
ATOM 1990 C C . ILE B 1 13 ? -11.758 -3.531 4.57 1 31.41 13 ILE B C 1
ATOM 1992 O O . ILE B 1 13 ? -10.758 -3.248 5.238 1 31.41 13 ILE B O 1
ATOM 1996 N N . GLY B 1 14 ? -11.531 -4.34 3.689 1 30.98 14 GLY B N 1
ATOM 1997 C CA . GLY B 1 14 ? -10.336 -4.211 2.871 1 30.98 14 GLY B CA 1
ATOM 1998 C C . GLY B 1 14 ? -9.992 -2.768 2.547 1 30.98 14 GLY B C 1
ATOM 1999 O O . GLY B 1 14 ? -10.812 -2.039 1.988 1 30.98 14 GLY B O 1
ATOM 2000 N N . CYS B 1 15 ? -9.281 -2.109 3.371 1 31.28 15 CYS B N 1
ATOM 2001 C CA . CYS B 1 15 ? -8.812 -0.74 3.197 1 31.28 15 CYS B CA 1
ATOM 2002 C C . CYS B 1 15 ? -8.07 -0.583 1.875 1 31.28 15 CYS B C 1
ATOM 2004 O O . CYS B 1 15 ? -7.016 -1.192 1.671 1 31.28 15 CYS B O 1
ATOM 2006 N N . LEU B 1 16 ? -8.727 -0.57 0.782 1 33.12 16 LEU B N 1
ATOM 2007 C CA . LEU B 1 16 ? -8.164 0.003 -0.438 1 33.12 16 LEU B CA 1
ATOM 2008 C C . LEU B 1 16 ? -7.344 1.249 -0.125 1 33.12 16 LEU B C 1
ATOM 2010 O O . LEU B 1 16 ? -7.848 2.197 0.479 1 33.12 16 LEU B O 1
ATOM 2014 N N . THR B 1 17 ? -6.078 1.157 0.152 1 35.28 17 THR B N 1
ATOM 2015 C CA . THR B 1 17 ? -5.41 2.449 0.257 1 35.28 17 THR B CA 1
ATOM 2016 C C . THR B 1 17 ? -5.531 3.229 -1.05 1 35.28 17 THR B C 1
ATOM 2018 O O . THR B 1 17 ? -4.883 2.891 -2.043 1 35.28 17 THR B O 1
ATOM 2021 N N . THR B 1 18 ? -6.586 3.26 -1.778 1 39.97 18 THR B N 1
ATOM 2022 C CA . THR B 1 18 ? -6.586 4.371 -2.723 1 39.97 18 THR B CA 1
ATOM 2023 C C . THR B 1 18 ? -5.984 5.621 -2.088 1 39.97 18 THR B C 1
ATOM 2025 O O . THR B 1 18 ? -6.348 5.988 -0.969 1 39.97 18 THR B O 1
ATOM 2028 N N . TYR B 1 19 ? -4.695 5.668 -2.467 1 51.28 19 TYR B N 1
ATOM 2029 C CA . TYR B 1 19 ? -4.152 6.922 -1.962 1 51.28 19 TYR B CA 1
ATOM 2030 C C . TYR B 1 19 ? -5.055 8.094 -2.338 1 51.28 19 TYR B C 1
ATOM 2032 O O . TYR B 1 19 ? -5.352 8.305 -3.516 1 51.28 19 TYR B O 1
ATOM 2040 N N . ALA B 1 20 ? -5.957 8.312 -1.453 1 68.94 20 ALA B N 1
ATOM 2041 C CA . ALA B 1 20 ? -6.777 9.508 -1.618 1 68.94 20 ALA B CA 1
ATOM 2042 C C . ALA B 1 20 ? -5.914 10.766 -1.657 1 68.94 20 ALA B C 1
ATOM 2044 O O . ALA B 1 20 ? -4.812 10.789 -1.106 1 68.94 20 ALA B O 1
ATOM 2045 N N . HIS B 1 21 ? -6.254 11.539 -2.627 1 90.25 21 HIS B N 1
ATOM 2046 C CA . HIS B 1 21 ? -5.617 12.852 -2.66 1 90.25 21 HIS B CA 1
ATOM 2047 C C . HIS B 1 21 ? -5.648 13.516 -1.288 1 90.25 21 HIS B C 1
ATOM 2049 O O . HIS B 1 21 ? -6.609 13.344 -0.531 1 90.25 21 HIS B O 1
ATOM 2055 N N . THR B 1 22 ? -4.645 14.055 -0.962 1 95.88 22 THR B N 1
ATOM 2056 C CA . THR B 1 22 ? -4.555 14.828 0.273 1 95.88 22 THR B CA 1
ATOM 2057 C C . THR B 1 22 ? -3.764 16.109 0.053 1 95.88 22 THR B C 1
ATOM 2059 O O . THR B 1 22 ? -3.213 16.328 -1.028 1 95.88 22 THR B O 1
ATOM 2062 N N . VAL B 1 23 ? -3.822 17 1.044 1 98.31 23 VAL B N 1
ATOM 2063 C CA . VAL B 1 23 ? -2.979 18.188 1.12 1 98.31 23 VAL B CA 1
ATOM 2064 C C . VAL B 1 23 ? -1.836 17.938 2.105 1 98.31 23 VAL B C 1
ATOM 2066 O O . VAL B 1 23 ? -2.051 17.422 3.201 1 98.31 23 VAL B O 1
ATOM 2069 N N . TRP B 1 24 ? -0.581 18.266 1.729 1 98.69 24 TRP B N 1
ATOM 2070 C CA . TRP B 1 24 ? 0.471 18.078 2.725 1 98.69 24 TRP B CA 1
ATOM 2071 C C . TRP B 1 24 ? 1.479 19.219 2.662 1 98.69 24 TRP B C 1
ATOM 2073 O O . TRP B 1 24 ? 1.615 19.891 1.631 1 98.69 24 TRP B O 1
ATOM 2083 N N . ILE B 1 25 ? 2.094 19.5 3.777 1 98.88 25 ILE B N 1
ATOM 2084 C CA . ILE B 1 25 ? 3.141 20.5 3.938 1 98.88 25 ILE B CA 1
ATOM 2085 C C . ILE B 1 25 ? 4.512 19.844 3.77 1 98.88 25 ILE B C 1
ATOM 2087 O O . ILE B 1 25 ? 4.773 18.781 4.344 1 98.88 25 ILE B O 1
ATOM 2091 N N . GLU B 1 26 ? 5.328 20.453 2.982 1 98.81 26 GLU B N 1
ATOM 2092 C CA . GLU B 1 26 ? 6.73 20.062 2.885 1 98.81 26 GLU B CA 1
ATOM 2093 C C . GLU B 1 26 ? 7.648 21.203 3.311 1 98.81 26 GLU B C 1
ATOM 2095 O O . GLU B 1 26 ? 7.613 22.281 2.725 1 98.81 26 GLU B O 1
ATOM 2100 N N . THR B 1 27 ? 8.453 20.969 4.277 1 98.81 27 THR B N 1
ATOM 2101 C CA . THR B 1 27 ? 9.438 21.953 4.75 1 98.81 27 THR B CA 1
ATOM 2102 C C . THR B 1 27 ? 10.586 21.25 5.473 1 98.81 27 THR B C 1
ATOM 2104 O O . THR B 1 27 ? 10.438 20.125 5.93 1 98.81 27 THR B O 1
ATOM 2107 N N . ASP B 1 28 ? 11.75 21.891 5.496 1 98.06 28 ASP B N 1
ATOM 2108 C CA . ASP B 1 28 ? 12.852 21.359 6.293 1 98.06 28 ASP B CA 1
ATOM 2109 C C . ASP B 1 28 ? 12.539 21.453 7.785 1 98.06 28 ASP B C 1
ATOM 2111 O O . ASP B 1 28 ? 11.969 22.438 8.25 1 98.06 28 ASP B O 1
ATOM 2115 N N . ALA B 1 29 ? 12.977 20.438 8.5 1 97.69 29 ALA B N 1
ATOM 2116 C CA . ALA B 1 29 ? 12.688 20.391 9.93 1 97.69 29 ALA B CA 1
ATOM 2117 C C . ALA B 1 29 ? 13.617 21.328 10.711 1 97.69 29 ALA B C 1
ATOM 2119 O O . ALA B 1 29 ? 13.391 21.594 11.891 1 97.69 29 ALA B O 1
ATOM 2120 N N . ASN B 1 30 ? 14.625 21.766 10.023 1 97.5 30 ASN B N 1
ATOM 2121 C CA . ASN B 1 30 ? 15.586 22.672 10.633 1 97.5 30 ASN B CA 1
ATOM 2122 C C . ASN B 1 30 ? 15.617 24.016 9.93 1 97.5 30 ASN B C 1
ATOM 2124 O O . ASN B 1 30 ? 15.734 24.078 8.703 1 97.5 30 ASN B O 1
ATOM 2128 N N . GLY B 1 31 ? 15.477 25.047 10.672 1 97.94 31 GLY B N 1
ATOM 2129 C CA . GLY B 1 31 ? 15.594 26.406 10.156 1 97.94 31 GLY B CA 1
ATOM 2130 C C . GLY B 1 31 ? 16.719 27.188 10.805 1 97.94 31 GLY B C 1
ATOM 2131 O O . GLY B 1 31 ? 17.375 26.703 11.734 1 97.94 31 GLY B O 1
ATOM 2132 N N . LYS B 1 32 ? 17 28.359 10.227 1 97.94 32 LYS B N 1
ATOM 2133 C CA . LYS B 1 32 ? 18.031 29.25 10.742 1 97.94 32 LYS B CA 1
ATOM 2134 C C . LYS B 1 32 ? 17.422 30.594 11.156 1 97.94 32 LYS B C 1
ATOM 2136 O O . LYS B 1 32 ? 16.594 31.156 10.43 1 97.94 32 LYS B O 1
ATOM 2141 N N . LEU B 1 33 ? 17.906 31.016 12.281 1 97.75 33 LEU B N 1
ATOM 2142 C CA . LEU B 1 33 ? 17.438 32.312 12.781 1 97.75 33 LEU B CA 1
ATOM 2143 C C . LEU B 1 33 ? 17.719 33.406 11.773 1 97.75 33 LEU B C 1
ATOM 2145 O O . LEU B 1 33 ? 18.812 33.469 11.227 1 97.75 33 LEU B O 1
ATOM 2149 N N . ASN B 1 34 ? 16.719 34.188 11.492 1 98 34 ASN B N 1
ATOM 2150 C CA . ASN B 1 34 ? 16.797 35.406 10.688 1 98 34 ASN B CA 1
ATOM 2151 C C . ASN B 1 34 ? 17.125 35.094 9.227 1 98 34 ASN B C 1
ATOM 2153 O O . ASN B 1 34 ? 17.656 35.938 8.508 1 98 34 ASN B O 1
ATOM 2157 N N . LYS B 1 35 ? 16.953 33.906 8.758 1 98.31 35 LYS B N 1
ATOM 2158 C CA . LYS B 1 35 ? 17.078 33.5 7.355 1 98.31 35 LYS B CA 1
ATOM 2159 C C . LYS B 1 35 ? 15.742 33 6.801 1 98.31 35 LYS B C 1
ATOM 2161 O O . LYS B 1 35 ? 15.008 32.281 7.488 1 98.31 35 LYS B O 1
ATOM 2166 N N . PRO B 1 36 ? 15.492 33.375 5.66 1 98.44 36 PRO B N 1
ATOM 2167 C CA . PRO B 1 36 ? 14.234 32.906 5.078 1 98.44 36 PRO B CA 1
ATOM 2168 C C . PRO B 1 36 ? 14.125 31.375 5.074 1 98.44 36 PRO B C 1
ATOM 2170 O O . PRO B 1 36 ? 15.117 30.688 4.82 1 98.44 36 PRO B O 1
ATOM 2173 N N . HIS B 1 37 ? 12.969 30.875 5.402 1 98.81 37 HIS B N 1
ATOM 2174 C CA . HIS B 1 37 ? 12.664 29.453 5.434 1 98.81 37 HIS B CA 1
ATOM 2175 C C . HIS B 1 37 ? 11.477 29.125 4.535 1 98.81 37 HIS B C 1
ATOM 2177 O O . HIS B 1 37 ? 10.406 29.719 4.68 1 98.81 37 HIS B O 1
ATOM 2183 N N . GLN B 1 38 ? 11.633 28.141 3.678 1 98.81 38 GLN B N 1
ATOM 2184 C CA . GLN B 1 38 ? 10.609 27.844 2.676 1 98.81 38 GLN B CA 1
ATOM 2185 C C . GLN B 1 38 ? 9.648 26.766 3.168 1 98.81 38 GLN B C 1
ATOM 2187 O O . GLN B 1 38 ? 10.062 25.828 3.848 1 98.81 38 GLN B O 1
ATOM 2192 N N . VAL B 1 39 ? 8.414 26.938 2.793 1 98.88 39 VAL B N 1
ATOM 2193 C CA . VAL B 1 39 ? 7.34 25.984 3.059 1 98.88 39 VAL B CA 1
ATOM 2194 C C . VAL B 1 39 ? 6.527 25.75 1.786 1 98.88 39 VAL B C 1
ATOM 2196 O O . VAL B 1 39 ? 6.098 26.703 1.136 1 98.88 39 VAL B O 1
ATOM 2199 N N . LYS B 1 40 ? 6.305 24.516 1.419 1 98.88 40 LYS B N 1
ATOM 2200 C CA . LYS B 1 40 ? 5.492 24.156 0.255 1 98.88 40 LYS B CA 1
ATOM 2201 C C . LYS B 1 40 ? 4.223 23.422 0.67 1 98.88 40 LYS B C 1
ATOM 2203 O O . LYS B 1 40 ? 4.238 22.625 1.615 1 98.88 40 LYS B O 1
ATOM 2208 N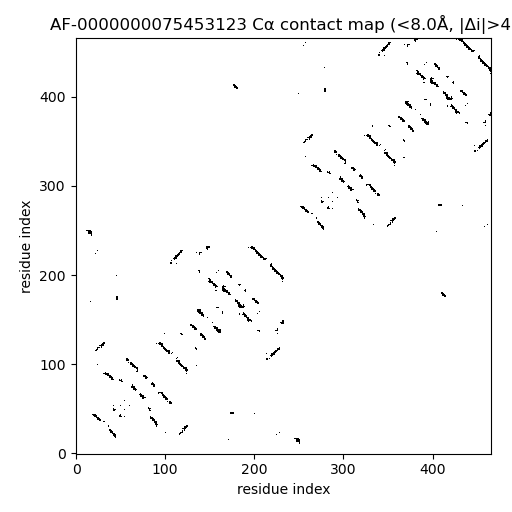 N . VAL B 1 41 ? 3.15 23.703 0.005 1 98.88 41 VAL B N 1
ATOM 2209 C CA . VAL B 1 41 ? 1.9 22.969 0.183 1 98.88 41 VAL B CA 1
ATOM 2210 C C . VAL B 1 41 ? 1.522 22.266 -1.119 1 98.88 41 VAL B C 1
ATOM 2212 O O . VAL B 1 41 ? 1.479 22.891 -2.18 1 98.88 41 VAL B O 1
ATOM 2215 N N . PHE B 1 42 ? 1.312 21.016 -1.046 1 98.69 42 PHE B N 1
ATOM 2216 C CA . PHE B 1 42 ? 0.972 20.188 -2.199 1 98.69 42 PHE B CA 1
ATOM 2217 C C . PHE B 1 42 ? -0.447 19.641 -2.076 1 98.69 42 PHE B C 1
ATOM 2219 O O . PHE B 1 42 ? -1.021 19.625 -0.985 1 98.69 42 PHE B O 1
ATOM 2226 N N . PHE B 1 43 ? -1.01 19.25 -3.162 1 98.19 43 PHE B N 1
ATOM 2227 C CA . PHE B 1 43 ? -2.242 18.469 -3.254 1 98.19 43 PHE B CA 1
ATOM 2228 C C . PHE B 1 43 ? -2.076 17.312 -4.223 1 98.19 43 PHE B C 1
ATOM 2230 O O . PHE B 1 43 ? -1.431 17.453 -5.262 1 98.19 43 PHE B O 1
ATOM 2237 N N . GLY B 1 44 ? -2.562 16.219 -3.844 1 95.56 44 GLY B N 1
ATOM 2238 C CA . GLY B 1 44 ? -2.465 15.023 -4.668 1 95.56 44 GLY B CA 1
ATOM 2239 C C . GLY B 1 44 ? -1.942 13.82 -3.914 1 95.56 44 GLY B C 1
ATOM 2240 O O . GLY B 1 44 ? -2.363 13.555 -2.785 1 95.56 44 GLY B O 1
ATOM 2241 N N . GLU B 1 45 ? -1.155 13.062 -4.551 1 90.44 45 GLU B N 1
ATOM 2242 C CA . GLU B 1 45 ? -0.463 11.922 -3.963 1 90.44 45 GLU B CA 1
ATOM 2243 C C . GLU B 1 45 ? 1.034 12.195 -3.838 1 90.44 45 GLU B C 1
ATOM 2245 O O . GLU B 1 45 ? 1.614 12.906 -4.66 1 90.44 45 GLU B O 1
ATOM 2250 N N . PRO B 1 46 ? 1.652 11.602 -2.82 1 88.56 46 PRO B N 1
ATOM 2251 C CA . PRO B 1 46 ? 3.066 11.914 -2.6 1 88.56 46 PRO B CA 1
ATOM 2252 C C . PRO B 1 46 ? 3.939 11.57 -3.805 1 88.56 46 PRO B C 1
ATOM 2254 O O . PRO B 1 46 ? 4.965 12.227 -4.031 1 88.56 46 PRO B O 1
ATOM 2257 N N . ASP B 1 47 ? 3.557 10.547 -4.547 1 87.25 47 ASP B N 1
ATOM 2258 C CA . ASP B 1 47 ? 4.371 10.148 -5.691 1 87.25 47 ASP B CA 1
ATOM 2259 C C . ASP B 1 47 ? 3.916 10.859 -6.965 1 87.25 47 ASP B C 1
ATOM 2261 O O . ASP B 1 47 ? 4.574 10.766 -8 1 87.25 47 ASP B O 1
ATOM 2265 N N . SER B 1 48 ? 2.854 11.617 -6.855 1 89.12 48 SER B N 1
ATOM 2266 C CA . SER B 1 48 ? 2.311 12.305 -8.023 1 89.12 48 SER B CA 1
ATOM 2267 C C . SER B 1 48 ? 1.483 13.516 -7.613 1 89.12 48 SER B C 1
ATOM 2269 O O . SER B 1 48 ? 0.254 13.492 -7.695 1 89.12 48 SER B O 1
ATOM 2271 N N . PRO B 1 49 ? 2.158 14.609 -7.199 1 94.62 49 PRO B N 1
ATOM 2272 C CA . PRO B 1 49 ? 1.41 15.82 -6.848 1 94.62 49 PRO B CA 1
ATOM 2273 C C . PRO B 1 49 ? 0.563 16.344 -8.008 1 94.62 49 PRO B C 1
ATOM 2275 O O . PRO B 1 49 ? 0.98 16.266 -9.164 1 94.62 49 PRO B O 1
ATOM 2278 N N . THR B 1 50 ? -0.583 16.859 -7.703 1 96 50 THR B N 1
ATOM 2279 C CA . THR B 1 50 ? -1.479 17.453 -8.688 1 96 50 THR B CA 1
ATOM 2280 C C . THR B 1 50 ? -1.014 18.859 -9.055 1 96 50 THR B C 1
ATOM 2282 O O . THR B 1 50 ? -0.634 19.641 -8.18 1 96 50 THR B O 1
ATOM 2285 N N . PHE B 1 51 ? -1.058 19.156 -10.328 1 97.19 51 PHE B N 1
ATOM 2286 C CA . PHE B 1 51 ? -0.757 20.516 -10.742 1 97.19 51 PHE B CA 1
ATOM 2287 C C . PHE B 1 51 ? -1.732 21.5 -10.109 1 97.19 51 PHE B C 1
ATOM 2289 O O . PHE B 1 51 ? -2.932 21.234 -10.031 1 97.19 51 PHE B O 1
ATOM 2296 N N . THR B 1 52 ? -1.175 22.609 -9.719 1 97.94 52 THR B N 1
ATOM 2297 C CA . THR B 1 52 ? -1.95 23.547 -8.914 1 97.94 52 THR B CA 1
ATOM 2298 C C . THR B 1 52 ? -3.166 24.047 -9.688 1 97.94 52 THR B C 1
ATOM 2300 O O . THR B 1 52 ? -4.215 24.328 -9.102 1 97.94 52 THR B O 1
ATOM 2303 N N . GLU B 1 53 ? -3.133 24.109 -10.984 1 97.25 53 GLU B N 1
ATOM 2304 C CA . GLU B 1 53 ? -4.246 24.578 -11.805 1 97.25 53 GLU B CA 1
ATOM 2305 C C . GLU B 1 53 ? -5.43 23.625 -11.719 1 97.25 53 GLU B C 1
ATOM 2307 O O . GLU B 1 53 ? -6.562 24 -12.047 1 97.25 53 GLU B O 1
ATOM 2312 N N . LYS B 1 54 ? -5.141 22.438 -11.297 1 97 54 LYS B N 1
ATOM 2313 C CA . LYS B 1 54 ? -6.172 21.406 -11.297 1 97 54 LYS B CA 1
ATOM 2314 C C . LYS B 1 54 ? -6.605 21.047 -9.883 1 97 54 LYS B C 1
ATOM 2316 O O . LYS B 1 54 ? -7.234 20.016 -9.656 1 97 54 LYS B O 1
ATOM 2321 N N . TRP B 1 55 ? -6.227 21.875 -8.93 1 97.38 55 TRP B N 1
ATOM 2322 C CA . TRP B 1 55 ? -6.625 21.578 -7.562 1 97.38 55 TRP B CA 1
ATOM 2323 C C . TRP B 1 55 ? -8.141 21.578 -7.422 1 97.38 55 TRP B C 1
ATOM 2325 O O . TRP B 1 55 ? -8.82 22.438 -7.988 1 97.38 55 TRP B O 1
ATOM 2335 N N . PHE B 1 56 ? -8.633 20.688 -6.699 1 96.06 56 PHE B N 1
ATOM 2336 C CA . PHE B 1 56 ? -10.062 20.453 -6.535 1 96.06 56 PHE B CA 1
ATOM 2337 C C . PHE B 1 56 ? -10.703 21.562 -5.707 1 96.06 56 PHE B C 1
ATOM 2339 O O . PHE B 1 56 ? -10.164 21.953 -4.672 1 96.06 56 PHE B O 1
ATOM 2346 N N . SER B 1 57 ? -11.828 22.094 -6.234 1 97.38 57 SER B N 1
ATOM 2347 C CA . SER B 1 57 ? -12.68 22.984 -5.449 1 97.38 57 SER B CA 1
ATOM 2348 C C . SER B 1 57 ? -11.914 24.219 -4.992 1 97.38 57 SER B C 1
ATOM 2350 O O . SER B 1 57 ? -11.359 24.953 -5.816 1 97.38 57 SER B O 1
ATOM 2352 N N . ASP B 1 58 ? -11.961 24.5 -3.678 1 98.56 58 ASP B N 1
ATOM 2353 C CA . ASP B 1 58 ? -11.367 25.734 -3.176 1 98.56 58 ASP B CA 1
ATOM 2354 C C . ASP B 1 58 ? -10.102 25.453 -2.371 1 98.56 58 ASP B C 1
ATOM 2356 O O . ASP B 1 58 ? -9.727 26.234 -1.501 1 98.56 58 ASP B O 1
ATOM 2360 N N . ILE B 1 59 ? -9.492 24.312 -2.68 1 98.31 59 ILE B N 1
ATOM 2361 C CA . ILE B 1 59 ? -8.328 23.891 -1.905 1 98.31 59 ILE B CA 1
ATOM 2362 C C . ILE B 1 59 ? -7.219 24.922 -2.043 1 98.31 59 ILE B C 1
ATOM 2364 O O . ILE B 1 59 ? -6.453 25.156 -1.101 1 98.31 59 ILE B O 1
ATOM 2368 N N . LYS B 1 60 ? -7.133 25.594 -3.129 1 97.62 60 LYS B N 1
ATOM 2369 C CA . LYS B 1 60 ? -6.117 26.609 -3.354 1 97.62 60 LYS B CA 1
ATOM 2370 C C . LYS B 1 60 ? -6.242 27.75 -2.338 1 97.62 60 LYS B C 1
ATOM 2372 O O . LYS B 1 60 ? -5.289 28.484 -2.105 1 97.62 60 LYS B O 1
ATOM 2377 N N . ASP B 1 61 ? -7.398 27.891 -1.764 1 98.12 61 ASP B N 1
ATOM 2378 C CA . ASP B 1 61 ? -7.676 29 -0.847 1 98.12 61 ASP B CA 1
ATOM 2379 C C . ASP B 1 61 ? -7.312 28.625 0.588 1 98.12 61 ASP B C 1
ATOM 2381 O O . ASP B 1 61 ? -7.52 29.406 1.513 1 98.12 61 ASP B O 1
ATOM 2385 N N . LEU B 1 62 ? -6.801 27.453 0.781 1 98.69 62 LEU B N 1
ATOM 2386 C CA . LEU B 1 62 ? -6.469 27.031 2.135 1 98.69 62 LEU B CA 1
ATOM 2387 C C . LEU B 1 62 ? -5.492 28 2.791 1 98.69 62 LEU B C 1
ATOM 2389 O O . LEU B 1 62 ? -4.719 28.672 2.102 1 98.69 62 LEU B O 1
ATOM 2393 N N . GLU B 1 63 ? -5.57 28.047 4.066 1 98.62 63 GLU B N 1
ATOM 2394 C CA . GLU B 1 63 ? -4.648 28.859 4.848 1 98.62 63 GLU B CA 1
ATOM 2395 C C . GLU B 1 63 ? -3.508 28.031 5.418 1 98.62 63 GLU B C 1
ATOM 2397 O O . GLU B 1 63 ? -3.725 26.891 5.863 1 98.62 63 GLU B O 1
ATOM 2402 N N . LEU B 1 64 ? -2.355 28.594 5.293 1 98.88 64 LEU B N 1
ATOM 2403 C CA . LEU B 1 64 ? -1.171 28.031 5.934 1 98.88 64 LEU B CA 1
ATOM 2404 C C . LEU B 1 64 ? -0.809 28.812 7.191 1 98.88 64 LEU B C 1
ATOM 2406 O O . LEU B 1 64 ? -0.321 29.938 7.105 1 98.88 64 LEU B O 1
ATOM 2410 N N . LEU B 1 65 ? -1.048 28.188 8.32 1 98.88 65 LEU B N 1
ATOM 2411 C CA . LEU B 1 65 ? -0.859 28.844 9.602 1 98.88 65 LEU B CA 1
ATOM 2412 C C . LEU B 1 65 ? 0.512 28.516 10.188 1 98.88 65 LEU B C 1
ATOM 2414 O O . LEU B 1 65 ? 0.892 27.359 10.281 1 98.88 65 LEU B O 1
ATOM 2418 N N . LEU B 1 66 ? 1.225 29.531 10.523 1 98.88 66 LEU B N 1
ATOM 2419 C CA . LEU B 1 66 ? 2.492 29.422 11.242 1 98.88 66 LEU B CA 1
ATOM 2420 C C . LEU B 1 66 ? 2.324 29.812 12.711 1 98.88 66 LEU B C 1
ATOM 2422 O O . LEU B 1 66 ? 1.745 30.859 13.016 1 98.88 66 LEU B O 1
ATOM 2426 N N . ILE B 1 67 ? 2.783 29 13.602 1 98.75 67 ILE B N 1
ATOM 2427 C CA . ILE B 1 67 ? 2.77 29.297 15.031 1 98.75 67 ILE B CA 1
ATOM 2428 C C . ILE B 1 67 ? 4.203 29.391 15.547 1 98.75 67 ILE B C 1
ATOM 2430 O O . ILE B 1 67 ? 4.98 28.438 15.438 1 98.75 67 ILE B O 1
ATOM 2434 N N . TYR B 1 68 ? 4.547 30.453 16.141 1 98.25 68 TYR B N 1
ATOM 2435 C CA . TYR B 1 68 ? 5.875 30.719 16.672 1 98.25 68 TYR B CA 1
ATOM 2436 C C . TYR B 1 68 ? 6.074 30.016 18 1 98.25 68 TYR B C 1
ATOM 2438 O O . TYR B 1 68 ? 5.105 29.609 18.656 1 98.25 68 TYR B O 1
ATOM 2446 N N . PRO B 1 69 ? 7.379 29.844 18.391 1 97.44 69 PRO B N 1
ATOM 2447 C CA . PRO B 1 69 ? 7.637 29.281 19.703 1 97.44 69 PRO B CA 1
ATOM 2448 C C . PRO B 1 69 ? 6.934 30.031 20.828 1 97.44 69 PRO B C 1
ATOM 2450 O O . PRO B 1 69 ? 6.516 29.438 21.812 1 97.44 69 PRO B O 1
ATOM 2453 N N . SER B 1 70 ? 6.707 31.297 20.641 1 97.5 70 SER B N 1
ATOM 2454 C CA . SER B 1 70 ? 6.086 32.156 21.656 1 97.5 70 SER B CA 1
ATOM 2455 C C . SER B 1 70 ? 4.57 32 21.656 1 97.5 70 SER B C 1
ATOM 2457 O O . SER B 1 70 ? 3.893 32.469 22.562 1 97.5 70 SER B O 1
ATOM 2459 N N . GLY B 1 71 ? 4.039 31.406 20.594 1 96.81 71 GLY B N 1
ATOM 2460 C CA . GLY B 1 71 ? 2.598 31.266 20.484 1 96.81 71 GLY B CA 1
ATOM 2461 C C . GLY B 1 71 ? 1.97 32.219 19.5 1 96.81 71 GLY B C 1
ATOM 2462 O O . GLY B 1 71 ? 0.793 32.062 19.156 1 96.81 71 GLY B O 1
ATOM 2463 N N . LYS B 1 72 ? 2.787 33.188 19.062 1 97.69 72 LYS B N 1
ATOM 2464 C CA . LYS B 1 72 ? 2.311 34.094 18 1 97.69 72 LYS B CA 1
ATOM 2465 C C . LYS B 1 72 ? 1.893 33.281 16.766 1 97.69 72 LYS B C 1
ATOM 2467 O O . LYS B 1 72 ? 2.564 32.312 16.375 1 97.69 72 LYS B O 1
ATOM 2472 N N . LYS B 1 73 ? 0.791 33.688 16.141 1 98.25 73 LYS B N 1
ATOM 2473 C CA . LYS B 1 73 ? 0.285 33.031 14.945 1 98.25 73 LYS B CA 1
ATOM 2474 C C . LYS B 1 73 ? 0.312 33.969 13.742 1 98.25 73 LYS B C 1
ATOM 2476 O O . LYS B 1 73 ? 0.097 35.156 13.883 1 98.25 73 LYS B O 1
ATOM 2481 N N . GLU B 1 74 ? 0.569 33.375 12.664 1 98.06 74 GLU B N 1
ATOM 2482 C CA . GLU B 1 74 ? 0.628 34.125 11.406 1 98.06 74 GLU B CA 1
ATOM 2483 C C . GLU B 1 74 ? 0.159 33.25 10.234 1 98.06 74 GLU B C 1
ATOM 2485 O O . GLU B 1 74 ? 0.55 32.094 10.117 1 98.06 74 GLU B O 1
ATOM 2490 N N . VAL B 1 75 ? -0.744 33.781 9.391 1 98.81 75 VAL B N 1
ATOM 2491 C CA . VAL B 1 75 ? -1.089 33.125 8.141 1 98.81 75 VAL B CA 1
ATOM 2492 C C . VAL B 1 75 ? -0.09 33.531 7.055 1 98.81 75 VAL B C 1
ATOM 2494 O O . VAL B 1 75 ? 0.06 34.719 6.742 1 98.81 75 VAL B O 1
ATOM 2497 N N . LEU B 1 76 ? 0.552 32.562 6.512 1 98.81 76 LEU B N 1
ATOM 2498 C CA . LEU B 1 76 ? 1.573 32.844 5.512 1 98.81 76 LEU B CA 1
ATOM 2499 C C . LEU B 1 76 ? 0.942 33.094 4.145 1 98.81 76 LEU B C 1
ATOM 2501 O O . LEU B 1 76 ? -0.009 32.406 3.766 1 98.81 76 LEU B O 1
ATOM 2505 N N . ASN B 1 77 ? 1.527 34.062 3.475 1 98.25 77 ASN B N 1
ATOM 2506 C CA . ASN B 1 77 ? 1.166 34.219 2.072 1 98.25 77 ASN B CA 1
ATOM 2507 C C . ASN B 1 77 ? 1.768 33.125 1.196 1 98.25 77 ASN B C 1
ATOM 2509 O O . ASN B 1 77 ? 2.914 32.719 1.399 1 98.25 77 ASN B O 1
ATOM 2513 N N . LYS B 1 78 ? 0.978 32.688 0.295 1 98.19 78 LYS B N 1
ATOM 2514 C CA . LYS B 1 78 ? 1.45 31.609 -0.59 1 98.19 78 LYS B CA 1
ATOM 2515 C C . LYS B 1 78 ? 1.391 32.062 -2.051 1 98.19 78 LYS B C 1
ATOM 2517 O O . LYS B 1 78 ? 0.488 32.781 -2.447 1 98.19 78 LYS B O 1
ATOM 2522 N N . THR B 1 79 ? 2.338 31.641 -2.836 1 98.5 79 THR B N 1
ATOM 2523 C CA . THR B 1 79 ? 2.389 31.906 -4.27 1 98.5 79 THR B CA 1
ATOM 2524 C C . THR B 1 79 ? 2.23 30.609 -5.062 1 98.5 79 THR B C 1
ATOM 2526 O O . THR B 1 79 ? 2.855 29.594 -4.742 1 98.5 79 THR B O 1
ATOM 2529 N N . GLN B 1 80 ? 1.466 30.688 -6.047 1 98.44 80 GLN B N 1
ATOM 2530 C CA . GLN B 1 80 ? 1.176 29.516 -6.871 1 98.44 80 GLN B CA 1
ATOM 2531 C C . GLN B 1 80 ? 2.373 29.141 -7.738 1 98.44 80 GLN B C 1
ATOM 2533 O O . GLN B 1 80 ? 2.943 30 -8.422 1 98.44 80 GLN B O 1
ATOM 2538 N N . LYS B 1 81 ? 2.826 27.969 -7.68 1 98.44 81 LYS B N 1
ATOM 2539 C CA . LYS B 1 81 ? 3.768 27.359 -8.609 1 98.44 81 LYS B CA 1
ATOM 2540 C C . LYS B 1 81 ? 3.105 26.234 -9.398 1 98.44 81 LYS B C 1
ATOM 2542 O O . LYS B 1 81 ? 1.893 26.031 -9.305 1 98.44 81 LYS B O 1
ATOM 2547 N N . GLU B 1 82 ? 3.822 25.578 -10.156 1 98 82 GLU B N 1
ATOM 2548 C CA . GLU B 1 82 ? 3.254 24.562 -11.047 1 98 82 GLU B CA 1
ATOM 2549 C C . GLU B 1 82 ? 2.646 23.422 -10.25 1 98 82 GLU B C 1
ATOM 2551 O O . GLU B 1 82 ? 1.507 23.016 -10.492 1 98 82 GLU B O 1
ATOM 2556 N N . SER B 1 83 ? 3.398 22.938 -9.227 1 97.19 83 SER B N 1
ATOM 2557 C CA . SER B 1 83 ? 2.984 21.703 -8.562 1 97.19 83 SER B CA 1
ATOM 2558 C C . SER B 1 83 ? 2.607 21.953 -7.109 1 97.19 83 SER B C 1
ATOM 2560 O O . SER B 1 83 ? 2.129 21.062 -6.418 1 97.19 83 SER B O 1
ATOM 2562 N N . HIS B 1 84 ? 2.861 23.125 -6.656 1 98.62 84 HIS B N 1
ATOM 2563 C CA . HIS B 1 84 ? 2.656 23.422 -5.242 1 98.62 84 HIS B CA 1
ATOM 2564 C C . HIS B 1 84 ? 2.459 24.922 -5.012 1 98.62 84 HIS B C 1
ATOM 2566 O O . HIS B 1 84 ? 2.633 25.719 -5.934 1 98.62 84 HIS B O 1
ATOM 2572 N N . TYR B 1 85 ? 2.002 25.281 -3.881 1 98.81 85 TYR B N 1
ATOM 2573 C CA . TYR B 1 85 ? 2.057 26.656 -3.402 1 98.81 85 TYR B CA 1
ATOM 2574 C C . TYR B 1 85 ? 3.26 26.875 -2.492 1 98.81 85 TYR B C 1
ATOM 2576 O O . TYR B 1 85 ? 3.564 26.031 -1.647 1 98.81 85 TYR B O 1
ATOM 2584 N N . LEU B 1 86 ? 3.951 27.984 -2.74 1 98.81 86 LEU B N 1
ATOM 2585 C CA . LEU B 1 86 ? 5.191 28.297 -2.035 1 98.81 86 LEU B CA 1
ATOM 2586 C C . LEU B 1 86 ? 4.984 29.438 -1.045 1 98.81 86 LEU B C 1
ATOM 2588 O O . LEU B 1 86 ? 4.375 30.453 -1.384 1 98.81 86 LEU B O 1
ATOM 2592 N N . ALA B 1 87 ? 5.379 29.234 0.149 1 98.81 87 ALA B N 1
ATOM 2593 C CA . ALA B 1 87 ? 5.402 30.266 1.189 1 98.81 87 ALA B CA 1
ATOM 2594 C C . ALA B 1 87 ? 6.777 30.344 1.847 1 98.81 87 ALA B C 1
ATOM 2596 O O . ALA B 1 87 ? 7.66 29.531 1.561 1 98.81 87 ALA B O 1
ATOM 2597 N N . SER B 1 88 ? 6.969 31.375 2.584 1 98.62 88 SER B N 1
ATOM 2598 C CA . SER B 1 88 ? 8.211 31.547 3.328 1 98.62 88 SER B CA 1
ATOM 2599 C C . SER B 1 88 ? 7.992 32.375 4.586 1 98.62 88 SER B C 1
ATOM 2601 O O . SER B 1 88 ? 7 33.094 4.691 1 98.62 88 SER B O 1
ATOM 2603 N N . PHE B 1 89 ? 8.828 32.188 5.484 1 98.75 89 PHE B N 1
ATOM 2604 C CA . PHE B 1 89 ? 8.875 33.031 6.68 1 98.75 89 PHE B CA 1
ATOM 2605 C C . PHE B 1 89 ? 10.312 33.188 7.172 1 98.75 89 PHE B C 1
ATOM 2607 O O . PHE B 1 89 ? 11.211 32.5 6.719 1 98.75 89 PHE B O 1
ATOM 2614 N N . ILE B 1 90 ? 10.516 34.156 7.984 1 98.56 90 ILE B N 1
ATOM 2615 C CA . ILE B 1 90 ? 11.82 34.375 8.609 1 98.56 90 ILE B CA 1
ATOM 2616 C C . ILE B 1 90 ? 11.727 34.125 10.109 1 98.56 90 ILE B C 1
ATOM 2618 O O . ILE B 1 90 ? 11.102 34.875 10.844 1 98.56 90 ILE B O 1
ATOM 2622 N N . PRO B 1 91 ? 12.352 33.031 10.531 1 98.44 91 PRO B N 1
ATOM 2623 C CA . PRO B 1 91 ? 12.336 32.781 11.977 1 98.44 91 PRO B CA 1
ATOM 2624 C C . PRO B 1 91 ? 12.977 33.906 12.773 1 98.44 91 PRO B C 1
ATOM 2626 O O . PRO B 1 91 ? 14.133 34.25 12.523 1 98.44 91 PRO B O 1
ATOM 2629 N N . SER B 1 92 ? 12.242 34.406 13.742 1 97.75 92 SER B N 1
ATOM 2630 C CA . SER B 1 92 ? 12.734 35.531 14.547 1 97.75 92 SER B CA 1
ATOM 2631 C C . SER B 1 92 ? 13 35.094 15.984 1 97.75 92 SER B C 1
ATOM 2633 O O . SER B 1 92 ? 13.5 35.875 16.797 1 97.75 92 SER B O 1
ATOM 2635 N N . GLU B 1 93 ? 12.602 33.875 16.359 1 97.44 93 GLU B N 1
ATOM 2636 C CA . GLU B 1 93 ? 12.758 33.281 17.688 1 97.44 93 GLU B CA 1
ATOM 2637 C C . GLU B 1 93 ? 13.438 31.906 17.609 1 97.44 93 GLU B C 1
ATOM 2639 O O . GLU B 1 93 ? 13.281 31.188 16.625 1 97.44 93 GLU B O 1
ATOM 2644 N N . LYS B 1 94 ? 14.258 31.656 18.609 1 97.75 94 LYS B N 1
ATOM 2645 C CA . LYS B 1 94 ? 14.711 30.281 18.766 1 97.75 94 LYS B CA 1
ATOM 2646 C C . LYS B 1 94 ? 13.594 29.391 19.297 1 97.75 94 LYS B C 1
ATOM 2648 O O . LYS B 1 94 ? 12.734 29.859 20.062 1 97.75 94 LYS B O 1
ATOM 2653 N N . GLY B 1 95 ? 13.625 28.203 18.875 1 98 95 GLY B N 1
ATOM 2654 C CA . GLY B 1 95 ? 12.625 27.266 19.359 1 98 95 GLY B CA 1
ATOM 2655 C C . GLY B 1 95 ? 11.93 26.5 18.234 1 98 95 GLY B C 1
ATOM 2656 O O . GLY B 1 95 ? 12.438 26.438 17.125 1 98 95 GLY B O 1
ATOM 2657 N N . ILE B 1 96 ? 10.789 25.875 18.562 1 98.38 96 ILE B N 1
ATOM 2658 C CA . ILE B 1 96 ? 10.062 25.031 17.609 1 98.38 96 ILE B CA 1
ATOM 2659 C C . ILE B 1 96 ? 8.891 25.812 17.031 1 98.38 96 ILE B C 1
ATOM 2661 O O . ILE B 1 96 ? 7.996 26.25 17.75 1 98.38 96 ILE B O 1
ATOM 2665 N N . TYR B 1 97 ? 8.938 26.078 15.719 1 98.69 97 TYR B N 1
ATOM 2666 C CA . TYR B 1 97 ? 7.797 26.562 14.961 1 98.69 97 TYR B CA 1
ATOM 2667 C C . TYR B 1 97 ? 6.914 25.422 14.492 1 98.69 97 TYR B C 1
ATOM 2669 O O . TYR B 1 97 ? 7.418 24.359 14.117 1 98.69 97 TYR B O 1
ATOM 2677 N N . THR B 1 98 ? 5.625 25.594 14.5 1 98.81 98 THR B N 1
ATOM 2678 C CA . THR B 1 98 ? 4.734 24.578 13.945 1 98.81 98 THR B CA 1
ATOM 2679 C C . THR B 1 98 ? 3.877 25.172 12.828 1 98.81 98 THR B C 1
ATOM 2681 O O . THR B 1 98 ? 3.633 26.375 12.797 1 98.81 98 THR B O 1
ATOM 2684 N N . LEU B 1 99 ? 3.566 24.391 11.883 1 98.94 99 LEU B N 1
ATOM 2685 C CA . LEU B 1 99 ? 2.727 24.75 10.75 1 98.94 99 LEU B CA 1
ATOM 2686 C C . LEU B 1 99 ? 1.468 23.891 10.703 1 98.94 99 LEU B C 1
ATOM 2688 O O . LEU B 1 99 ? 1.51 22.719 11.047 1 98.94 99 LEU B O 1
ATOM 2692 N N . LEU B 1 100 ? 0.38 24.469 10.281 1 98.88 100 LEU B N 1
ATOM 2693 C CA . LEU B 1 100 ? -0.902 23.766 10.195 1 98.88 100 LEU B CA 1
ATOM 2694 C C . LEU B 1 100 ? -1.687 24.234 8.977 1 98.88 100 LEU B C 1
ATOM 2696 O O . LEU B 1 100 ? -1.805 25.438 8.727 1 98.88 100 LEU B O 1
ATOM 2700 N N . VAL B 1 101 ? -2.059 23.297 8.211 1 98.81 101 VAL B N 1
ATOM 2701 C CA . VAL B 1 101 ? -3.156 23.469 7.266 1 98.81 101 VAL B CA 1
ATOM 2702 C C . VAL B 1 101 ? -4.387 22.703 7.754 1 98.81 101 VAL B C 1
ATOM 2704 O O . VAL B 1 101 ? -4.293 21.531 8.102 1 98.81 101 VAL B O 1
ATOM 2707 N N . LYS B 1 102 ? -5.473 23.344 7.875 1 98.5 102 LYS B N 1
ATOM 2708 C CA . LYS B 1 102 ? -6.781 22.734 8.039 1 98.5 102 LYS B CA 1
ATOM 2709 C C . LYS B 1 102 ? -7.82 23.375 7.133 1 98.5 102 LYS B C 1
ATOM 2711 O O . LYS B 1 102 ? -8.062 24.578 7.223 1 98.5 102 LYS B O 1
ATOM 2716 N N . HIS B 1 103 ? -8.391 22.594 6.289 1 98.69 103 HIS B N 1
ATOM 2717 C CA . HIS B 1 103 ? -9.281 23.188 5.285 1 98.69 103 HIS B CA 1
ATOM 2718 C C . HIS B 1 103 ? -10.484 22.281 5.027 1 98.69 103 HIS B C 1
ATOM 2720 O O . HIS B 1 103 ? -10.328 21.141 4.594 1 98.69 103 HIS B O 1
ATOM 2726 N N . LEU B 1 104 ? -11.617 22.812 5.348 1 98.38 104 LEU B N 1
ATOM 2727 C CA . LEU B 1 104 ? -12.859 22.172 4.922 1 98.38 104 LEU B CA 1
ATOM 2728 C C . LEU B 1 104 ? -13.156 22.484 3.459 1 98.38 104 LEU B C 1
ATOM 2730 O O . LEU B 1 104 ? -13.43 23.625 3.1 1 98.38 104 LEU B O 1
ATOM 2734 N N . VAL B 1 105 ? -13.094 21.438 2.666 1 98.38 105 VAL B N 1
ATOM 2735 C CA . VAL B 1 105 ? -13.266 21.609 1.229 1 98.38 105 VAL B CA 1
ATOM 2736 C C . VAL B 1 105 ? -14.695 22.078 0.934 1 98.38 105 VAL B C 1
ATOM 2738 O O . VAL B 1 105 ? -15.656 21.547 1.503 1 98.38 105 VAL B O 1
ATOM 2741 N N . LYS B 1 106 ? -14.836 22.953 0.008 1 98.44 106 LYS B N 1
ATOM 2742 C CA . LYS B 1 106 ? -16.125 23.562 -0.297 1 98.44 106 LYS B CA 1
ATOM 2743 C C . LYS B 1 106 ? -17.094 22.562 -0.911 1 98.44 106 LYS B C 1
ATOM 2745 O O . LYS B 1 106 ? -18.266 22.516 -0.551 1 98.44 106 LYS B O 1
ATOM 2750 N N . ASP B 1 107 ? -16.609 21.734 -1.821 1 98.06 107 ASP B N 1
ATOM 2751 C CA . ASP B 1 107 ? -17.484 20.844 -2.578 1 98.06 107 ASP B CA 1
ATOM 2752 C C . ASP B 1 107 ? -17.453 19.422 -1.999 1 98.06 107 ASP B C 1
ATOM 2754 O O . ASP B 1 107 ? -16.391 18.938 -1.59 1 98.06 107 ASP B O 1
ATOM 2758 N N . VAL B 1 108 ? -18.609 18.875 -2.029 1 97 108 VAL B N 1
ATOM 2759 C CA . VAL B 1 108 ? -18.734 17.469 -1.668 1 97 108 VAL B CA 1
ATOM 2760 C C . VAL B 1 108 ? -18.125 16.594 -2.764 1 97 108 VAL B C 1
ATOM 2762 O O . VAL B 1 108 ? -18.312 16.859 -3.953 1 97 108 VAL B O 1
ATOM 2765 N N . PHE B 1 109 ? -17.406 15.695 -2.324 1 94.38 109 PHE B N 1
ATOM 2766 C CA . PHE B 1 109 ? -16.828 14.75 -3.27 1 94.38 109 PHE B CA 1
ATOM 2767 C C . PHE B 1 109 ? -17.297 13.328 -2.977 1 94.38 109 PHE B C 1
ATOM 2769 O O . PHE B 1 109 ? -17.094 12.82 -1.874 1 94.38 109 PHE B O 1
ATOM 2776 N N . LYS B 1 110 ? -17.953 12.672 -3.855 1 91.69 110 LYS B N 1
ATOM 2777 C CA . LYS B 1 110 ? -18.438 11.305 -3.707 1 91.69 110 LYS B CA 1
ATOM 2778 C C . LYS B 1 110 ? -19.219 11.133 -2.402 1 91.69 110 LYS B C 1
ATOM 2780 O O . LYS B 1 110 ? -18.922 10.227 -1.621 1 91.69 110 LYS B O 1
ATOM 2785 N N . GLU B 1 111 ? -20 12.062 -2.15 1 95.38 111 GLU B N 1
ATOM 2786 C CA . GLU B 1 111 ? -20.922 12.07 -1.017 1 95.38 111 GLU B CA 1
ATOM 2787 C C . GLU B 1 111 ? -20.172 12.289 0.296 1 95.38 111 GLU B C 1
ATOM 2789 O O . GLU B 1 111 ? -20.703 11.977 1.37 1 95.38 111 GLU B O 1
ATOM 2794 N N . MET B 1 112 ? -18.969 12.828 0.244 1 96.25 112 MET B N 1
ATOM 2795 C CA . MET B 1 112 ? -18.188 13.086 1.453 1 96.25 112 MET B CA 1
ATOM 2796 C C . MET B 1 112 ? -17.938 14.578 1.629 1 96.25 112 MET B C 1
ATOM 2798 O O . MET B 1 112 ? -17.547 15.258 0.68 1 96.25 112 MET B O 1
ATOM 2802 N N . LYS B 1 113 ? -18.234 15 2.773 1 97.62 113 LYS B N 1
ATOM 2803 C CA . LYS B 1 113 ? -17.688 16.266 3.24 1 97.62 113 LYS B CA 1
ATOM 2804 C C . LYS B 1 113 ? -16.25 16.109 3.746 1 97.62 113 LYS B C 1
ATOM 2806 O O . LYS B 1 113 ? -16.016 15.383 4.719 1 97.62 113 LYS B O 1
ATOM 2811 N N . ILE B 1 114 ? -15.297 16.766 3.121 1 97.38 114 ILE B N 1
ATOM 2812 C CA . ILE B 1 114 ? -13.898 16.406 3.352 1 97.38 114 ILE B CA 1
ATOM 2813 C C . ILE B 1 114 ? -13.188 17.562 4.051 1 97.38 114 ILE B C 1
ATOM 2815 O O . ILE B 1 114 ? -13.32 18.719 3.646 1 97.38 114 ILE B O 1
ATOM 2819 N N . THR B 1 115 ? -12.453 17.266 5.055 1 98.12 115 THR B N 1
ATOM 2820 C CA . THR B 1 115 ? -11.523 18.188 5.691 1 98.12 115 THR B CA 1
ATOM 2821 C C . THR B 1 115 ? -10.102 17.656 5.648 1 98.12 115 THR B C 1
ATOM 2823 O O . THR B 1 115 ? -9.836 16.531 6.105 1 98.12 115 THR B O 1
ATOM 2826 N N . TYR B 1 116 ? -9.195 18.453 5.145 1 98.25 116 TYR B N 1
ATOM 2827 C CA . TYR B 1 116 ? -7.789 18.094 5.121 1 98.25 116 TYR B CA 1
ATOM 2828 C C . TYR B 1 116 ? -7.02 18.812 6.227 1 98.25 116 TYR B C 1
ATOM 2830 O O . TYR B 1 116 ? -7.211 20 6.445 1 98.25 116 TYR B O 1
ATOM 2838 N N . GLN B 1 117 ? -6.191 18.078 6.887 1 98.75 117 GLN B N 1
ATOM 2839 C CA . GLN B 1 117 ? -5.191 18.672 7.773 1 98.75 117 GLN B CA 1
ATOM 2840 C C . GLN B 1 117 ? -3.787 18.203 7.41 1 98.75 117 GLN B C 1
ATOM 2842 O O . GLN B 1 117 ? -3.596 17.047 7.016 1 98.75 117 GLN B O 1
ATOM 2847 N N . SER B 1 118 ? -2.867 19.047 7.543 1 98.88 118 SER B N 1
ATOM 2848 C CA . SER B 1 118 ? -1.448 18.719 7.477 1 98.88 118 SER B CA 1
ATOM 2849 C C . SER B 1 118 ? -0.646 19.516 8.5 1 98.88 118 SER B C 1
ATOM 2851 O O . SER B 1 118 ? -0.927 20.688 8.742 1 98.88 118 SER B O 1
ATOM 2853 N N . VAL B 1 119 ? 0.355 18.844 9.078 1 98.94 119 VAL B N 1
ATOM 2854 C CA . VAL B 1 119 ? 1.141 19.484 10.125 1 98.94 119 VAL B CA 1
ATOM 2855 C C . VAL B 1 119 ? 2.629 19.328 9.828 1 98.94 119 VAL B C 1
ATOM 2857 O O . VAL B 1 119 ? 3.027 18.422 9.094 1 98.94 119 VAL B O 1
ATOM 2860 N N . ALA B 1 120 ? 3.422 20.219 10.391 1 98.88 120 ALA B N 1
ATOM 2861 C CA . ALA B 1 120 ? 4.879 20.172 10.32 1 98.88 120 ALA B CA 1
ATOM 2862 C C . ALA B 1 120 ? 5.504 21.016 11.438 1 98.88 120 ALA B C 1
ATOM 2864 O O . ALA B 1 120 ? 4.801 21.75 12.141 1 98.88 120 ALA B O 1
ATOM 2865 N N . PHE B 1 121 ? 6.75 20.844 11.617 1 98.81 121 PHE B N 1
ATOM 2866 C CA . PHE B 1 121 ? 7.488 21.672 12.555 1 98.81 121 PHE B CA 1
ATOM 2867 C C . PHE B 1 121 ? 8.836 22.094 11.969 1 98.81 121 PHE B C 1
ATOM 2869 O O . PHE B 1 121 ? 9.32 21.469 11.023 1 98.81 121 PHE B O 1
ATOM 2876 N N . VAL B 1 122 ? 9.367 23.156 12.461 1 98.62 122 VAL B N 1
ATOM 2877 C CA . VAL B 1 122 ? 10.695 23.656 12.133 1 98.62 122 VAL B CA 1
ATOM 2878 C C . VAL B 1 122 ? 11.453 24 13.414 1 98.62 122 VAL B C 1
ATOM 2880 O O . VAL B 1 122 ? 11.031 24.875 14.172 1 98.62 122 VAL B O 1
ATOM 2883 N N . SER B 1 123 ? 12.523 23.312 13.648 1 98.44 123 SER B N 1
ATOM 2884 C CA . SER B 1 123 ? 13.398 23.625 14.781 1 98.44 123 SER B CA 1
ATOM 2885 C C . SER B 1 123 ? 14.406 24.703 14.422 1 98.44 123 SER B C 1
ATOM 2887 O O . SER B 1 123 ? 15.164 24.562 13.461 1 98.44 123 SER B O 1
ATOM 2889 N N . VAL B 1 124 ? 14.445 25.75 15.211 1 98.25 124 VAL B N 1
ATOM 2890 C CA . VAL B 1 124 ? 15.328 26.875 14.93 1 98.25 124 VAL B CA 1
ATOM 2891 C C . VAL B 1 124 ? 16.25 27.125 16.125 1 98.25 124 VAL B C 1
ATOM 2893 O O . VAL B 1 124 ? 15.789 27.469 17.219 1 98.25 124 VAL B O 1
ATOM 2896 N N . GLY B 1 125 ? 17.531 26.969 15.922 1 96.31 125 GLY B N 1
ATOM 2897 C CA . GLY B 1 125 ? 18.516 27.281 16.938 1 96.31 125 GLY B CA 1
ATOM 2898 C C . GLY B 1 125 ? 18.469 26.344 18.141 1 96.31 125 GLY B C 1
ATOM 2899 O O . GLY B 1 125 ? 18.828 26.734 19.25 1 96.31 125 GLY B O 1
ATOM 2900 N N . THR B 1 126 ? 17.844 25.25 18 1 92.88 126 THR B N 1
ATOM 2901 C CA . THR B 1 126 ? 17.766 24.266 19.078 1 92.88 126 THR B CA 1
ATOM 2902 C C . THR B 1 126 ? 17.969 22.859 18.547 1 92.88 126 THR B C 1
ATOM 2904 O O . THR B 1 126 ? 17.562 22.547 17.422 1 92.88 126 THR B O 1
ATOM 2907 N N . LYS B 1 127 ? 18.641 22.078 19.359 1 89.56 127 LYS B N 1
ATOM 2908 C CA . LYS B 1 127 ? 18.812 20.672 19.062 1 89.56 127 LYS B CA 1
ATOM 2909 C C . LYS B 1 127 ? 18.031 19.797 20.047 1 89.56 127 LYS B C 1
ATOM 2911 O O . LYS B 1 127 ? 18.094 18.562 19.969 1 89.56 127 LYS B O 1
ATOM 2916 N N . GLU B 1 128 ? 17.391 20.5 20.859 1 91.69 128 GLU B N 1
ATOM 2917 C CA . GLU B 1 128 ? 16.625 19.766 21.859 1 91.69 128 GLU B CA 1
ATOM 2918 C C . GLU B 1 128 ? 15.461 19.016 21.219 1 91.69 128 GLU B C 1
ATOM 2920 O O . GLU B 1 128 ? 14.766 19.562 20.359 1 91.69 128 GLU B O 1
ATOM 2925 N N . VAL B 1 129 ? 15.359 17.766 21.672 1 95.38 129 VAL B N 1
ATOM 2926 C CA . VAL B 1 129 ? 14.242 16.969 21.203 1 95.38 129 VAL B CA 1
ATOM 2927 C C . VAL B 1 129 ? 13 17.266 22.031 1 95.38 129 VAL B C 1
ATOM 2929 O O . VAL B 1 129 ? 13.023 17.156 23.266 1 95.38 129 VAL B O 1
ATOM 2932 N N . SER B 1 130 ? 12 17.641 21.422 1 96.31 130 SER B N 1
ATOM 2933 C CA . SER B 1 130 ? 10.742 17.969 22.094 1 96.31 130 SER B CA 1
ATOM 2934 C C . SER B 1 130 ? 9.609 17.062 21.609 1 96.31 130 SER B C 1
ATOM 2936 O O . SER B 1 130 ? 9.57 16.672 20.453 1 96.31 130 SER B O 1
ATOM 2938 N N . GLU B 1 131 ? 8.703 16.781 22.531 1 97.44 131 GLU B N 1
ATOM 2939 C CA . GLU B 1 131 ? 7.48 16.078 22.156 1 97.44 131 GLU B CA 1
ATOM 2940 C C . GLU B 1 131 ? 6.422 17.062 21.641 1 97.44 131 GLU B C 1
ATOM 2942 O O . GLU B 1 131 ? 6.156 18.078 22.266 1 97.44 131 GLU B O 1
ATOM 2947 N N . LEU B 1 132 ? 5.852 16.75 20.578 1 98.19 132 LEU B N 1
ATOM 2948 C CA . LEU B 1 132 ? 4.84 17.609 19.953 1 98.19 132 LEU B CA 1
ATOM 2949 C C . LEU B 1 132 ? 3.514 16.859 19.828 1 98.19 132 LEU B C 1
ATOM 2951 O O . LEU B 1 132 ? 3.496 15.648 19.594 1 98.19 132 LEU B O 1
ATOM 2955 N N . THR B 1 133 ? 2.436 17.516 20 1 98.19 133 THR B N 1
ATOM 2956 C CA . THR B 1 133 ? 1.102 17.125 19.562 1 98.19 133 THR B CA 1
ATOM 2957 C C . THR B 1 133 ? 0.521 18.156 18.594 1 98.19 133 THR B C 1
ATOM 2959 O O . THR B 1 133 ? 0.26 19.297 18.984 1 98.19 133 THR B O 1
ATOM 2962 N N . LEU B 1 134 ? 0.346 17.812 17.391 1 98.62 134 LEU B N 1
ATOM 2963 C CA . LEU B 1 134 ? -0.026 18.75 16.344 1 98.62 134 LEU B CA 1
ATOM 2964 C C . LEU B 1 134 ? -1.383 18.391 15.742 1 98.62 134 LEU B C 1
ATOM 2966 O O . LEU B 1 134 ? -1.808 17.234 15.812 1 98.62 134 LEU B O 1
ATOM 2970 N N . GLY B 1 135 ? -1.99 19.359 15.102 1 98.5 135 GLY B N 1
ATOM 2971 C CA . GLY B 1 135 ? -3.309 19.188 14.516 1 98.5 135 GLY B CA 1
ATOM 2972 C C . GLY B 1 135 ? -4.434 19.641 15.422 1 98.5 135 GLY B C 1
ATOM 2973 O O . GLY B 1 135 ? -4.188 20.062 16.562 1 98.5 135 GLY B O 1
ATOM 2974 N N . GLU B 1 136 ? -5.59 19.641 14.883 1 98.12 136 GLU B N 1
ATOM 2975 C CA . GLU B 1 136 ? -6.809 20 15.602 1 98.12 136 GLU B CA 1
ATOM 2976 C C . GLU B 1 136 ? -7.789 18.828 15.641 1 98.12 136 GLU B C 1
ATOM 2978 O O . GLU B 1 136 ? -7.73 17.938 14.789 1 98.12 136 GLU B O 1
ATOM 2983 N N . LEU B 1 137 ? -8.664 18.844 16.578 1 96.56 137 LEU B N 1
ATOM 2984 C CA . LEU B 1 137 ? -9.68 17.797 16.672 1 96.56 137 LEU B CA 1
ATOM 2985 C C . LEU B 1 137 ? -10.484 17.719 15.375 1 96.56 137 LEU B C 1
ATOM 2987 O O . LEU B 1 137 ? -10.711 18.734 14.719 1 96.56 137 LEU B O 1
ATOM 2991 N N . PRO B 1 138 ? -10.883 16.5 14.984 1 97.44 138 PRO B N 1
ATOM 2992 C CA . PRO B 1 138 ? -10.891 15.258 15.75 1 97.44 138 PRO B CA 1
ATOM 2993 C C . PRO B 1 138 ? -9.602 14.453 15.578 1 97.44 138 PRO B C 1
ATOM 2995 O O . PRO B 1 138 ? -9.453 13.383 16.172 1 97.44 138 PRO B O 1
ATOM 2998 N N . LEU B 1 139 ? -8.656 14.922 14.773 1 98.25 139 LEU B N 1
ATOM 2999 C CA . LEU B 1 139 ? -7.441 14.156 14.508 1 98.25 139 LEU B CA 1
ATOM 3000 C C . LEU B 1 139 ? -6.203 14.938 14.945 1 98.25 139 LEU B C 1
ATOM 3002 O O . LEU B 1 139 ? -6.031 16.094 14.57 1 98.25 139 LEU B O 1
ATOM 3006 N N . GLN B 1 140 ? -5.367 14.242 15.672 1 98.69 140 GLN B N 1
ATOM 3007 C CA . GLN B 1 140 ? -4.078 14.82 16.031 1 98.69 140 GLN B CA 1
ATOM 3008 C C . GLN B 1 140 ? -2.963 13.781 15.93 1 98.69 140 GLN B C 1
ATOM 3010 O O . GLN B 1 140 ? -3.225 12.578 15.953 1 98.69 140 GLN B O 1
ATOM 3015 N N . LEU B 1 141 ? -1.781 14.266 15.766 1 98.75 141 LEU B N 1
ATOM 3016 C CA . LEU B 1 141 ? -0.574 13.453 15.727 1 98.75 141 LEU B CA 1
ATOM 3017 C C . LEU B 1 141 ? 0.403 13.875 16.812 1 98.75 141 LEU B C 1
ATOM 3019 O O . LEU B 1 141 ? 0.595 15.07 17.062 1 98.75 141 LEU B O 1
ATOM 3023 N N . SER B 1 142 ? 1.006 12.914 17.422 1 98.62 142 SER B N 1
ATOM 3024 C CA . SER B 1 142 ? 2.021 13.188 18.438 1 98.62 142 SER B CA 1
ATOM 3025 C C . SER B 1 142 ? 3.32 12.445 18.125 1 98.62 142 SER B C 1
ATOM 3027 O O . SER B 1 142 ? 3.305 11.25 17.844 1 98.62 142 SER B O 1
ATOM 3029 N N . PHE B 1 143 ? 4.426 13.141 18.188 1 98.56 143 PHE B N 1
ATOM 3030 C CA . PHE B 1 143 ? 5.754 12.594 17.938 1 98.56 143 PHE B CA 1
ATOM 3031 C C . PHE B 1 143 ? 6.836 13.547 18.422 1 98.56 143 PHE B C 1
ATOM 3033 O O . PHE B 1 143 ? 6.551 14.703 18.734 1 98.56 143 PHE B O 1
ATOM 3040 N N . ASP B 1 144 ? 8.039 13.117 18.516 1 98.25 144 ASP B N 1
ATOM 3041 C CA . ASP B 1 144 ? 9.117 14 18.938 1 98.25 144 ASP B CA 1
ATOM 3042 C C . ASP B 1 144 ? 9.867 14.57 17.734 1 98.25 144 ASP B C 1
ATOM 3044 O O . ASP B 1 144 ? 9.68 14.117 16.609 1 98.25 144 ASP B O 1
ATOM 3048 N N . THR B 1 145 ? 10.664 15.555 17.969 1 98.19 145 THR B N 1
ATOM 3049 C CA . THR B 1 145 ? 11.281 16.328 16.891 1 98.19 145 THR B CA 1
ATOM 3050 C C . THR B 1 145 ? 12.594 15.688 16.453 1 98.19 145 THR B C 1
ATOM 3052 O O . THR B 1 145 ? 13.352 16.281 15.68 1 98.19 145 THR B O 1
ATOM 3055 N N . SER B 1 146 ? 12.875 14.438 16.891 1 97.25 146 SER B N 1
ATOM 3056 C CA . SER B 1 146 ? 14.125 13.789 16.5 1 97.25 146 SER B CA 1
ATOM 3057 C C . SER B 1 146 ? 14.117 13.43 15.016 1 97.25 146 SER B C 1
ATOM 3059 O O . SER B 1 146 ? 13.055 13.156 14.445 1 97.25 146 SER B O 1
ATOM 3061 N N . ALA B 1 147 ? 15.281 13.461 14.469 1 96.06 147 ALA B N 1
ATOM 3062 C CA . ALA B 1 147 ? 15.422 13.078 13.062 1 96.06 147 ALA B CA 1
ATOM 3063 C C . ALA B 1 147 ? 15.102 11.602 12.859 1 96.06 147 ALA B C 1
ATOM 3065 O O . ALA B 1 147 ? 15.305 10.789 13.758 1 96.06 147 ALA B O 1
ATOM 3066 N N . VAL B 1 148 ? 14.586 11.312 11.742 1 97 148 VAL B N 1
ATOM 3067 C CA . VAL B 1 148 ? 14.312 9.93 11.359 1 97 148 VAL B CA 1
ATOM 3068 C C . VAL B 1 148 ? 15.398 9.43 10.414 1 97 148 VAL B C 1
ATOM 3070 O O . VAL B 1 148 ? 15.695 10.062 9.398 1 97 148 VAL B O 1
ATOM 3073 N N . LYS B 1 149 ? 16 8.328 10.727 1 96.69 149 LYS B N 1
ATOM 3074 C CA . LYS B 1 149 ? 17.094 7.773 9.93 1 96.69 149 LYS B CA 1
ATOM 3075 C C . LYS B 1 149 ? 16.719 6.406 9.367 1 96.69 149 LYS B C 1
ATOM 3077 O O . LYS B 1 149 ? 15.93 5.672 9.969 1 96.69 149 LYS B O 1
ATOM 3082 N N . THR B 1 150 ? 17.281 6.098 8.234 1 94.5 150 THR B N 1
ATOM 3083 C CA . THR B 1 150 ? 17.109 4.762 7.676 1 94.5 150 THR B CA 1
ATOM 3084 C C . THR B 1 150 ? 17.547 3.695 8.672 1 94.5 150 THR B C 1
ATOM 3086 O O . THR B 1 150 ? 18.562 3.857 9.359 1 94.5 150 THR B O 1
ATOM 3089 N N . ASN B 1 151 ? 16.844 2.637 8.773 1 89.94 151 ASN B N 1
ATOM 3090 C CA . ASN B 1 151 ? 17.094 1.485 9.641 1 89.94 151 ASN B CA 1
ATOM 3091 C C . ASN B 1 151 ? 16.953 1.848 11.109 1 89.94 151 ASN B C 1
ATOM 3093 O O . ASN B 1 151 ? 17.406 1.107 11.984 1 89.94 151 ASN B O 1
ATOM 3097 N N . GLY B 1 152 ? 16.562 3.049 11.398 1 94.88 152 GLY B N 1
ATOM 3098 C CA . GLY B 1 152 ? 16.156 3.42 12.742 1 94.88 152 GLY B CA 1
ATOM 3099 C C . GLY B 1 152 ? 14.68 3.172 13 1 94.88 152 GLY B C 1
ATOM 3100 O O . GLY B 1 152 ? 14.008 2.523 12.203 1 94.88 152 GLY B O 1
ATOM 3101 N N . THR B 1 153 ? 14.289 3.631 14.18 1 96.69 153 THR B N 1
ATOM 3102 C CA . THR B 1 153 ? 12.883 3.502 14.555 1 96.69 153 THR B CA 1
ATOM 3103 C C . THR B 1 153 ? 12.312 4.844 15.008 1 96.69 153 THR B C 1
ATOM 3105 O O . THR B 1 153 ? 12.977 5.586 15.734 1 96.69 153 THR B O 1
ATOM 3108 N N . LYS B 1 154 ? 11.203 5.188 14.539 1 98.25 154 LYS B N 1
ATOM 3109 C CA . LYS B 1 154 ? 10.477 6.379 14.961 1 98.25 154 LYS B CA 1
ATOM 3110 C C . LYS B 1 154 ? 9.055 6.031 15.398 1 98.25 154 LYS B C 1
ATOM 3112 O O . LYS B 1 154 ? 8.359 5.277 14.719 1 98.25 154 LYS B O 1
ATOM 3117 N N . ILE B 1 155 ? 8.672 6.562 16.484 1 98.31 155 ILE B N 1
ATOM 3118 C CA . ILE B 1 155 ? 7.336 6.297 17.016 1 98.31 155 ILE B CA 1
ATOM 3119 C C . ILE B 1 155 ? 6.426 7.492 16.734 1 98.31 155 ILE B C 1
ATOM 3121 O O . ILE B 1 155 ? 6.809 8.641 16.953 1 98.31 155 ILE B O 1
ATOM 3125 N N . PHE B 1 156 ? 5.281 7.266 16.219 1 98.69 156 PHE B N 1
ATOM 3126 C CA . PHE B 1 156 ? 4.207 8.242 16.062 1 98.69 156 PHE B CA 1
ATOM 3127 C C . PHE B 1 156 ? 2.961 7.801 16.828 1 98.69 156 PHE B C 1
ATOM 3129 O O . PHE B 1 156 ? 2.625 6.617 16.844 1 98.69 156 PHE B O 1
ATOM 3136 N N . LYS B 1 157 ? 2.309 8.719 17.375 1 98.69 157 LYS B N 1
ATOM 3137 C CA . LYS B 1 157 ? 1.067 8.453 18.094 1 98.69 157 LYS B CA 1
ATOM 3138 C C . LYS B 1 157 ? -0.11 9.172 17.438 1 98.69 157 LYS B C 1
ATOM 3140 O O . LYS B 1 157 ? -0.005 10.344 17.078 1 98.69 157 LYS B O 1
ATOM 3145 N N . MET B 1 158 ? -1.177 8.461 17.297 1 98.5 158 MET B N 1
ATOM 3146 C CA . MET B 1 158 ? -2.412 9 16.734 1 98.5 158 MET B CA 1
ATOM 3147 C C . MET B 1 158 ? -3.436 9.281 17.828 1 98.5 158 MET B C 1
ATOM 3149 O O . MET B 1 158 ? -3.629 8.461 18.719 1 98.5 158 MET B O 1
ATOM 3153 N N . LEU B 1 159 ? -4 10.398 17.734 1 98.12 159 LEU B N 1
ATOM 3154 C CA . LEU B 1 159 ? -5.125 10.727 18.609 1 98.12 159 LEU B CA 1
ATOM 3155 C C . LEU B 1 159 ? -6.398 10.945 17.797 1 98.12 159 LEU B C 1
ATOM 3157 O O . LEU B 1 159 ? -6.387 11.672 16.797 1 98.12 159 LEU B O 1
ATOM 3161 N N . LYS B 1 160 ? -7.379 10.297 18.172 1 97 160 LYS B N 1
ATOM 3162 C CA . LYS B 1 160 ? -8.688 10.398 17.531 1 97 160 LYS B CA 1
ATOM 3163 C C . LYS B 1 160 ? -9.727 10.961 18.516 1 97 160 LYS B C 1
ATOM 3165 O O . LYS B 1 160 ? -10 10.344 19.547 1 97 160 LYS B O 1
ATOM 3170 N N . GLU B 1 161 ? -10.258 12.156 18.219 1 96.38 161 GLU B N 1
ATOM 3171 C CA . GLU B 1 161 ? -11.211 12.852 19.078 1 96.38 161 GLU B CA 1
ATOM 3172 C C . GLU B 1 161 ? -10.641 13.055 20.484 1 96.38 161 GLU B C 1
ATOM 3174 O O . GLU B 1 161 ? -11.352 12.867 21.469 1 96.38 161 GLU B O 1
ATOM 3179 N N . GLY B 1 162 ? -9.352 13.195 20.547 1 95 162 GLY B N 1
ATOM 3180 C CA . GLY B 1 162 ? -8.664 13.5 21.797 1 95 162 GLY B CA 1
ATOM 3181 C C . GLY B 1 162 ? -8.258 12.266 22.578 1 95 162 GLY B C 1
ATOM 3182 O O . GLY B 1 162 ? -7.691 12.367 23.656 1 95 162 GLY B O 1
ATOM 3183 N N . ASN B 1 163 ? -8.492 11.117 21.938 1 95.88 163 ASN B N 1
ATOM 3184 C CA . ASN B 1 163 ? -8.258 9.875 22.672 1 95.88 163 ASN B CA 1
ATOM 3185 C C . ASN B 1 163 ? -7.238 8.984 21.969 1 95.88 163 ASN B C 1
ATOM 3187 O O . ASN B 1 163 ? -7.09 9.062 20.75 1 95.88 163 ASN B O 1
ATOM 3191 N N . ILE B 1 164 ? -6.641 8.172 22.812 1 94.88 164 ILE B N 1
ATOM 3192 C CA . ILE B 1 164 ? -5.773 7.113 22.312 1 94.88 164 ILE B CA 1
ATOM 3193 C C . ILE B 1 164 ? -6.617 5.906 21.906 1 94.88 164 ILE B C 1
ATOM 3195 O O . ILE B 1 164 ? -7.477 5.461 22.672 1 94.88 164 ILE B O 1
ATOM 3199 N N . THR B 1 165 ? -6.465 5.527 20.703 1 90.5 165 THR B N 1
ATOM 3200 C CA . THR B 1 165 ? -7.215 4.359 20.266 1 90.5 165 THR B CA 1
ATOM 3201 C C . THR B 1 165 ? -6.297 3.357 19.562 1 90.5 165 THR B C 1
ATOM 3203 O O . THR B 1 165 ? -5.328 3.748 18.922 1 90.5 165 THR B O 1
ATOM 3206 N N . GLY B 1 166 ? -6.566 2.111 19.828 1 94.81 166 GLY B N 1
ATOM 3207 C CA . GLY B 1 166 ? -5.836 1.041 19.172 1 94.81 166 GLY B CA 1
ATOM 3208 C C . GLY B 1 166 ? -6.508 0.551 17.906 1 94.81 166 GLY B C 1
ATOM 3209 O O . GLY B 1 166 ? -7.66 0.896 17.625 1 94.81 166 GLY B O 1
ATOM 3210 N N . LYS B 1 167 ? -5.75 -0.119 17.031 1 93.69 167 LYS B N 1
ATOM 3211 C CA . LYS B 1 167 ? -6.219 -0.812 15.844 1 93.69 167 LYS B CA 1
ATOM 3212 C C . LYS B 1 167 ? -6.703 0.177 14.789 1 93.69 167 LYS B C 1
ATOM 3214 O O . LYS B 1 167 ? -7.535 -0.163 13.945 1 93.69 167 LYS B O 1
ATOM 3219 N N . GLU B 1 168 ? -6.25 1.402 14.922 1 94.44 168 GLU B N 1
ATOM 3220 C CA . GLU B 1 168 ? -6.566 2.389 13.898 1 94.44 168 GLU B CA 1
ATOM 3221 C C . GLU B 1 168 ? -5.645 2.238 12.688 1 94.44 168 GLU B C 1
ATOM 3223 O O . GLU B 1 168 ? -4.445 1.99 12.844 1 94.44 168 GLU B O 1
ATOM 3228 N N . ARG B 1 169 ? -6.176 2.49 11.594 1 93.31 169 ARG B N 1
ATOM 3229 C CA . ARG B 1 169 ? -5.398 2.371 10.367 1 93.31 169 ARG B CA 1
ATOM 3230 C C . ARG B 1 169 ? -4.578 3.633 10.109 1 93.31 169 ARG B C 1
ATOM 3232 O O . ARG B 1 169 ? -5.105 4.746 10.172 1 93.31 169 ARG B O 1
ATOM 3239 N N . VAL B 1 170 ? -3.33 3.42 9.844 1 96.31 170 VAL B N 1
ATOM 3240 C CA . VAL B 1 170 ? -2.398 4.48 9.469 1 96.31 170 VAL B CA 1
ATOM 3241 C C . VAL B 1 170 ? -1.581 4.047 8.258 1 96.31 170 VAL B C 1
ATOM 3243 O O . VAL B 1 170 ? -1.157 2.893 8.164 1 96.31 170 VAL B O 1
ATOM 3246 N N . SER B 1 171 ? -1.371 4.918 7.371 1 95.31 171 SER B N 1
ATOM 3247 C CA . SER B 1 171 ? -0.559 4.582 6.207 1 95.31 171 SER B CA 1
ATOM 3248 C C . SER B 1 171 ? 0.666 5.488 6.105 1 95.31 171 SER B C 1
ATOM 3250 O O . SER B 1 171 ? 0.593 6.676 6.422 1 95.31 171 SER B O 1
ATOM 3252 N N . ILE B 1 172 ? 1.73 4.91 5.672 1 96.69 172 ILE B N 1
ATOM 3253 C CA . ILE B 1 172 ? 2.912 5.684 5.312 1 96.69 172 ILE B CA 1
ATOM 3254 C C . ILE B 1 172 ? 3.309 5.375 3.867 1 96.69 172 ILE B C 1
ATOM 3256 O O . ILE B 1 172 ? 3.551 4.219 3.516 1 96.69 172 ILE B O 1
ATOM 3260 N N . THR B 1 173 ? 3.375 6.391 3.074 1 95.81 173 THR B N 1
ATOM 3261 C CA . THR B 1 173 ? 3.691 6.246 1.658 1 95.81 173 THR B CA 1
ATOM 3262 C C . THR B 1 173 ? 4.953 7.031 1.302 1 95.81 173 THR B C 1
ATOM 3264 O O . THR B 1 173 ? 5.051 8.219 1.6 1 95.81 173 THR B O 1
ATOM 3267 N N . SER B 1 174 ? 5.844 6.363 0.682 1 94.69 174 SER B N 1
ATOM 3268 C CA . SER B 1 174 ? 7.074 7.02 0.246 1 94.69 174 SER B CA 1
ATOM 3269 C C . SER B 1 174 ? 6.859 7.789 -1.054 1 94.69 174 SER B C 1
ATOM 3271 O O . SER B 1 174 ? 5.891 7.539 -1.776 1 94.69 174 SER B O 1
ATOM 3273 N N . GLU B 1 175 ? 7.777 8.664 -1.349 1 94.25 175 GLU B N 1
ATOM 3274 C CA . GLU B 1 175 ? 7.688 9.5 -2.541 1 94.25 175 GLU B CA 1
ATOM 3275 C C . GLU B 1 175 ? 7.871 8.68 -3.811 1 94.25 175 GLU B C 1
ATOM 3277 O O . GLU B 1 175 ? 7.57 9.141 -4.91 1 94.25 175 GLU B O 1
ATOM 3282 N N . ASN B 1 176 ? 8.359 7.453 -3.68 1 90.94 176 ASN B N 1
ATOM 3283 C CA . ASN B 1 176 ? 8.516 6.602 -4.852 1 90.94 176 ASN B CA 1
ATOM 3284 C C . ASN B 1 176 ? 7.32 5.672 -5.035 1 90.94 176 ASN B C 1
ATOM 3286 O O . ASN B 1 176 ? 7.344 4.781 -5.887 1 90.94 176 ASN B O 1
ATOM 3290 N N . GLY B 1 177 ? 6.418 5.766 -4.121 1 91.19 177 GLY B N 1
ATOM 3291 C CA . GLY B 1 177 ? 5.16 5.062 -4.328 1 91.19 177 GLY B CA 1
ATOM 3292 C C . GLY B 1 177 ? 5 3.848 -3.436 1 91.19 177 GLY B C 1
ATOM 3293 O O . GLY B 1 177 ? 3.898 3.314 -3.297 1 91.19 177 GLY B O 1
ATOM 3294 N N . TRP B 1 178 ? 6.109 3.305 -2.873 1 92.81 178 TRP B N 1
ATOM 3295 C CA . TRP B 1 178 ? 5.996 2.197 -1.928 1 92.81 178 TRP B CA 1
ATOM 3296 C C . TRP B 1 178 ? 5.277 2.641 -0.657 1 92.81 178 TRP B C 1
ATOM 3298 O O . TRP B 1 178 ? 5.539 3.727 -0.135 1 92.81 178 TRP B O 1
ATOM 3308 N N . ALA B 1 179 ? 4.441 1.841 -0.141 1 93.44 179 ALA B N 1
ATOM 3309 C CA . ALA B 1 179 ? 3.623 2.205 1.013 1 93.44 179 ALA B CA 1
ATOM 3310 C C . ALA B 1 179 ? 3.574 1.07 2.031 1 93.44 179 ALA B C 1
ATOM 3312 O O . ALA B 1 179 ? 3.842 -0.085 1.695 1 93.44 179 ALA B O 1
ATOM 3313 N N . MET B 1 180 ? 3.279 1.441 3.256 1 93.31 180 MET B N 1
ATOM 3314 C CA . MET B 1 180 ? 3.09 0.511 4.363 1 93.31 180 MET B CA 1
ATOM 3315 C C . MET B 1 180 ? 1.836 0.861 5.16 1 93.31 180 MET B C 1
ATOM 3317 O O . MET B 1 180 ? 1.589 2.031 5.453 1 93.31 180 MET B O 1
ATOM 3321 N N . ALA B 1 181 ? 1.088 -0.154 5.449 1 90.94 181 ALA B N 1
ATOM 3322 C CA . ALA B 1 181 ? -0.079 0.007 6.316 1 90.94 181 ALA B CA 1
ATOM 3323 C C . ALA B 1 181 ? 0.246 -0.385 7.754 1 90.94 181 ALA B C 1
ATOM 3325 O O . ALA B 1 181 ? 0.917 -1.392 7.992 1 90.94 181 ALA B O 1
ATOM 3326 N N . TYR B 1 182 ? -0.261 0.422 8.633 1 93.44 182 TYR B N 1
ATOM 3327 C CA . TYR B 1 182 ? -0.078 0.184 10.062 1 93.44 182 TYR B CA 1
ATOM 3328 C C . TYR B 1 182 ? -1.421 0.107 10.781 1 93.44 182 TYR B C 1
ATOM 3330 O O . TYR B 1 182 ? -2.439 0.564 10.25 1 93.44 182 TYR B O 1
ATOM 3338 N N . ARG B 1 183 ? -1.366 -0.516 11.906 1 93.62 183 ARG B N 1
ATOM 3339 C CA . ARG B 1 183 ? -2.4 -0.387 12.93 1 93.62 183 ARG B CA 1
ATOM 3340 C C . ARG B 1 183 ? -1.814 0.127 14.242 1 93.62 183 ARG B C 1
ATOM 3342 O O . ARG B 1 183 ? -0.751 -0.325 14.672 1 93.62 183 ARG B O 1
ATOM 3349 N N . THR B 1 184 ? -2.494 1.071 14.742 1 97.19 184 THR B N 1
ATOM 3350 C CA . THR B 1 184 ? -1.992 1.559 16.016 1 97.19 184 THR B CA 1
ATOM 3351 C C . THR B 1 184 ? -2.094 0.475 17.094 1 97.19 184 THR B C 1
ATOM 3353 O O . THR B 1 184 ? -3.016 -0.343 17.062 1 97.19 184 THR B O 1
ATOM 3356 N N . ASP B 1 185 ? -1.133 0.533 18.016 1 97.75 185 ASP B N 1
ATOM 3357 C CA . ASP B 1 185 ? -1.198 -0.372 19.156 1 97.75 185 ASP B CA 1
ATOM 3358 C C . ASP B 1 185 ? -2.133 0.172 20.234 1 97.75 185 ASP B C 1
ATOM 3360 O O . ASP B 1 185 ? -2.836 1.16 20.016 1 97.75 185 ASP B O 1
ATOM 3364 N N . SER B 1 186 ? -2.186 -0.488 21.391 1 96.88 186 SER B N 1
ATOM 3365 C CA . SER B 1 186 ? -3.111 -0.126 22.453 1 96.88 186 SER B CA 1
ATOM 3366 C C . SER B 1 186 ? -2.807 1.263 23 1 96.88 186 SER B C 1
ATOM 3368 O O . SER B 1 186 ? -3.646 1.871 23.672 1 96.88 186 SER B O 1
ATOM 3370 N N . ASN B 1 187 ? -1.643 1.777 22.75 1 97.31 187 ASN B N 1
ATOM 3371 C CA . ASN B 1 187 ? -1.264 3.119 23.172 1 97.31 187 ASN B CA 1
ATOM 3372 C C . ASN B 1 187 ? -1.382 4.129 22.031 1 97.31 187 ASN B C 1
ATOM 3374 O O . ASN B 1 187 ? -0.868 5.246 22.141 1 97.31 187 ASN B O 1
ATOM 3378 N N . GLY B 1 188 ? -1.993 3.693 20.938 1 98.06 188 GLY B N 1
ATOM 3379 C CA . GLY B 1 188 ? -2.227 4.578 19.812 1 98.06 188 GLY B CA 1
ATOM 3380 C C . GLY B 1 188 ? -0.982 4.82 18.969 1 98.06 188 GLY B C 1
ATOM 3381 O O . GLY B 1 188 ? -0.892 5.824 18.266 1 98.06 188 GLY B O 1
ATOM 3382 N N . ARG B 1 189 ? 0.004 3.891 19.125 1 98.56 189 ARG B N 1
ATOM 3383 C CA . ARG B 1 189 ? 1.303 4.148 18.516 1 98.56 189 ARG B CA 1
ATOM 3384 C C . ARG B 1 189 ? 1.522 3.26 17.297 1 98.56 189 ARG B C 1
ATOM 3386 O O . ARG B 1 189 ? 0.994 2.148 17.234 1 98.56 189 ARG B O 1
ATOM 3393 N N . ILE B 1 190 ? 2.275 3.762 16.359 1 98.19 190 ILE B N 1
ATOM 3394 C CA . ILE B 1 190 ? 2.895 2.939 15.32 1 98.19 190 ILE B CA 1
ATO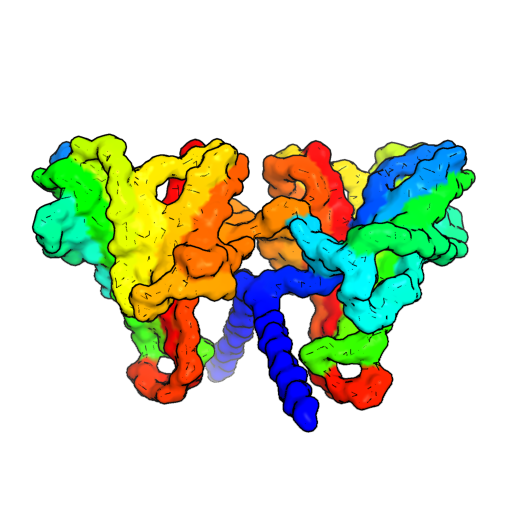M 3395 C C . ILE B 1 190 ? 4.414 3.068 15.398 1 98.19 190 ILE B C 1
ATOM 3397 O O . ILE B 1 190 ? 4.934 4.086 15.867 1 98.19 190 ILE B O 1
ATOM 3401 N N . LYS B 1 191 ? 5.055 2.051 15.008 1 97.5 191 LYS B N 1
ATOM 3402 C CA . LYS B 1 191 ? 6.512 2.025 14.914 1 97.5 191 LYS B CA 1
ATOM 3403 C C . LYS B 1 191 ? 6.977 2.029 13.461 1 97.5 191 LYS B C 1
ATOM 3405 O O . LYS B 1 191 ? 6.812 1.036 12.75 1 97.5 191 LYS B O 1
ATOM 3410 N N . PHE B 1 192 ? 7.531 3.109 13.062 1 97.88 192 PHE B N 1
ATOM 3411 C CA . PHE B 1 192 ? 7.977 3.295 11.688 1 97.88 192 PHE B CA 1
ATOM 3412 C C . PHE B 1 192 ? 9.461 2.988 11.555 1 97.88 192 PHE B C 1
ATOM 3414 O O . PHE B 1 192 ? 10.281 3.557 12.273 1 97.88 192 PHE B O 1
ATOM 3421 N N . ASN B 1 193 ? 9.805 2.094 10.648 1 95.12 193 ASN B N 1
ATOM 3422 C CA . ASN B 1 193 ? 11.172 1.69 10.336 1 95.12 193 ASN B CA 1
ATOM 3423 C C . ASN B 1 193 ? 11.469 1.844 8.844 1 95.12 193 ASN B C 1
ATOM 3425 O O . ASN B 1 193 ? 11.336 0.89 8.078 1 95.12 193 ASN B O 1
ATOM 3429 N N . PRO B 1 194 ? 11.93 3.047 8.453 1 95.38 194 PRO B N 1
ATOM 3430 C CA . PRO B 1 194 ? 12.18 3.256 7.027 1 95.38 194 PRO B CA 1
ATOM 3431 C C . PRO B 1 194 ? 13.391 2.477 6.52 1 95.38 194 PRO B C 1
ATOM 3433 O O . PRO B 1 194 ? 14.406 2.383 7.219 1 95.38 194 PRO B O 1
ATOM 3436 N N . LEU B 1 195 ? 13.289 2.021 5.332 1 92 195 LEU B N 1
ATOM 3437 C CA . LEU B 1 195 ? 14.344 1.196 4.75 1 92 195 LEU B CA 1
ATOM 3438 C C . LEU B 1 195 ? 15.227 2.02 3.822 1 92 195 LEU B C 1
ATOM 3440 O O . LEU B 1 195 ? 16.344 1.602 3.486 1 92 195 LEU B O 1
ATOM 3444 N N . TRP B 1 196 ? 14.758 3.189 3.355 1 91.56 196 TRP B N 1
ATOM 3445 C CA . TRP B 1 196 ? 15.531 4.023 2.438 1 91.56 196 TRP B CA 1
ATOM 3446 C C . TRP B 1 196 ? 15.258 5.504 2.689 1 91.56 196 TRP B C 1
ATOM 3448 O O . TRP B 1 196 ? 14.289 5.855 3.365 1 91.56 196 TRP B O 1
ATOM 3458 N N . LYS B 1 197 ? 16.141 6.332 2.248 1 96.06 197 LYS B N 1
ATOM 3459 C CA . LYS B 1 197 ? 16.031 7.773 2.441 1 96.06 197 LYS B CA 1
ATOM 3460 C C . LYS B 1 197 ? 14.922 8.367 1.576 1 96.06 197 LYS B C 1
ATOM 3462 O O . LYS B 1 197 ? 14.531 7.773 0.566 1 96.06 197 LYS B O 1
ATOM 3467 N N . GLY B 1 198 ? 14.508 9.617 1.995 1 96.44 198 GLY B N 1
ATOM 3468 C CA . GLY B 1 198 ? 13.523 10.344 1.211 1 96.44 198 GLY B CA 1
ATOM 3469 C C . GLY B 1 198 ? 12.328 10.797 2.025 1 96.44 198 GLY B C 1
ATOM 3470 O O . GLY B 1 198 ? 12.375 10.805 3.256 1 96.44 198 GLY B O 1
ATOM 3471 N N . ASN B 1 199 ? 11.32 11.211 1.29 1 97.75 199 ASN B N 1
ATOM 3472 C CA . ASN B 1 199 ? 10.102 11.711 1.928 1 97.75 199 ASN B CA 1
ATOM 3473 C C . ASN B 1 199 ? 9.055 10.609 2.07 1 97.75 199 ASN B C 1
ATOM 3475 O O . ASN B 1 199 ? 8.867 9.805 1.159 1 97.75 199 ASN B O 1
ATOM 3479 N N . TYR B 1 200 ? 8.445 10.562 3.189 1 97.56 200 TYR B N 1
ATOM 3480 C CA . TYR B 1 200 ? 7.348 9.648 3.49 1 97.56 200 TYR B CA 1
ATOM 3481 C C . TYR B 1 200 ? 6.148 10.406 4.039 1 97.56 200 TYR B C 1
ATOM 3483 O O . TYR B 1 200 ? 6.285 11.227 4.957 1 97.56 200 TYR B O 1
ATOM 3491 N N . LEU B 1 201 ? 5.016 10.133 3.535 1 97.94 201 LEU B N 1
ATOM 3492 C CA . LEU B 1 201 ? 3.816 10.789 4.035 1 97.94 201 LEU B CA 1
ATOM 3493 C C . LEU B 1 201 ? 3.035 9.867 4.965 1 97.94 201 LEU B C 1
ATOM 3495 O O . LEU B 1 201 ? 2.498 8.844 4.523 1 97.94 201 LEU B O 1
ATOM 3499 N N . LEU B 1 202 ? 3.053 10.203 6.227 1 98.25 202 LEU B N 1
ATOM 3500 C CA . LEU B 1 202 ? 2.189 9.547 7.203 1 98.25 202 LEU B CA 1
ATOM 3501 C C . LEU B 1 202 ? 0.77 10.102 7.129 1 98.25 202 LEU B C 1
ATOM 3503 O O . LEU B 1 202 ? 0.563 11.312 7.211 1 98.25 202 LEU B O 1
ATOM 3507 N N . GLU B 1 203 ? -0.189 9.273 7.016 1 97.25 203 GLU B N 1
ATOM 3508 C CA . GLU B 1 203 ? -1.575 9.711 6.887 1 97.25 203 GLU B CA 1
ATOM 3509 C C . GLU B 1 203 ? -2.484 8.961 7.855 1 97.25 203 GLU B C 1
ATOM 3511 O O . GLU B 1 203 ? -2.357 7.746 8.023 1 97.25 203 GLU B O 1
ATOM 3516 N N . PHE B 1 204 ? -3.33 9.664 8.422 1 97.44 204 PHE B N 1
ATOM 3517 C CA . PHE B 1 204 ? -4.316 9.18 9.383 1 97.44 204 PHE B CA 1
ATOM 3518 C C . PHE B 1 204 ? -5.68 9.812 9.125 1 97.44 204 PHE B C 1
ATOM 3520 O O . PHE B 1 204 ? -5.77 11 8.828 1 97.44 204 PHE B O 1
ATOM 3527 N N . SER B 1 205 ? -6.766 9.039 9.148 1 95 205 SER B N 1
ATOM 3528 C CA . SER B 1 205 ? -8.07 9.562 8.758 1 95 205 SER B CA 1
ATOM 3529 C C . SER B 1 205 ? -9.133 9.203 9.789 1 95 205 SER B C 1
ATOM 3531 O O . SER B 1 205 ? -8.914 8.352 10.648 1 95 205 SER B O 1
ATOM 3533 N N . TRP B 1 206 ? -10.18 9.891 9.734 1 92.06 206 TRP B N 1
ATOM 3534 C CA . TRP B 1 206 ? -11.398 9.758 10.523 1 92.06 206 TRP B CA 1
ATOM 3535 C C . TRP B 1 206 ? -12.641 9.914 9.656 1 92.06 206 TRP B C 1
ATOM 3537 O O . TRP B 1 206 ? -12.719 10.836 8.836 1 92.06 206 TRP B O 1
ATOM 3547 N N . SER B 1 207 ? -13.547 8.961 9.766 1 92.75 207 SER B N 1
ATOM 3548 C CA . SER B 1 207 ? -14.797 9.031 9.016 1 92.75 207 SER B CA 1
ATOM 3549 C C . SER B 1 207 ? -16 8.789 9.914 1 92.75 207 SER B C 1
ATOM 3551 O O . SER B 1 207 ? -15.945 7.953 10.828 1 92.75 207 SER B O 1
ATOM 3553 N N . ASN B 1 208 ? -17.016 9.57 9.719 1 93.88 208 ASN B N 1
ATOM 3554 C CA . ASN B 1 208 ? -18.281 9.453 10.43 1 93.88 208 ASN B CA 1
ATOM 3555 C C . ASN B 1 208 ? -19.469 9.5 9.477 1 93.88 208 ASN B C 1
ATOM 3557 O O . ASN B 1 208 ? -19.609 10.438 8.695 1 93.88 208 ASN B O 1
ATOM 3561 N N . LYS B 1 209 ? -20.312 8.398 9.539 1 93.44 209 LYS B N 1
ATOM 3562 C CA . LYS B 1 209 ? -21.531 8.422 8.758 1 93.44 209 LYS B CA 1
ATOM 3563 C C . LYS B 1 209 ? -22.5 9.477 9.281 1 93.44 209 LYS B C 1
ATOM 3565 O O . LYS B 1 209 ? -22.891 9.445 10.445 1 93.44 209 LYS B O 1
ATOM 3570 N N . GLU B 1 210 ? -22.734 10.445 8.531 1 94.81 210 GLU B N 1
ATOM 3571 C CA . GLU B 1 210 ? -23.609 11.57 8.836 1 94.81 210 GLU B CA 1
ATOM 3572 C C . GLU B 1 210 ? -24.25 12.133 7.578 1 94.81 210 GLU B C 1
ATOM 3574 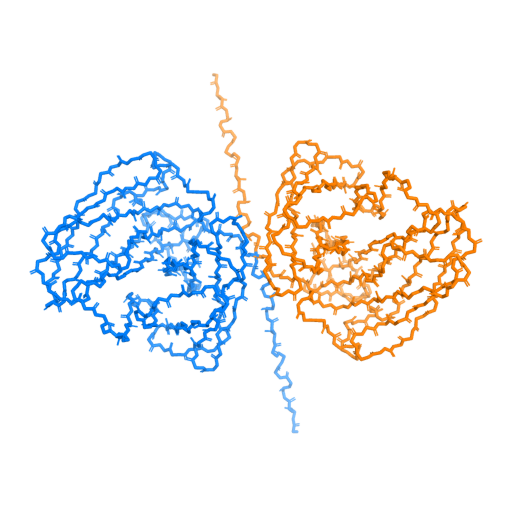O O . GLU B 1 210 ? -23.594 12.289 6.547 1 94.81 210 GLU B O 1
ATOM 3579 N N . GLU B 1 211 ? -25.516 12.312 7.637 1 96.38 211 GLU B N 1
ATOM 3580 C CA . GLU B 1 211 ? -26.219 12.898 6.496 1 96.38 211 GLU B CA 1
ATOM 3581 C C . GLU B 1 211 ? -26.438 14.391 6.699 1 96.38 211 GLU B C 1
ATOM 3583 O O . GLU B 1 211 ? -26.703 14.844 7.816 1 96.38 211 GLU B O 1
ATOM 3588 N N . GLY B 1 212 ? -26.234 15.156 5.621 1 97.25 212 GLY B N 1
ATOM 3589 C CA . GLY B 1 212 ? -26.438 16.594 5.676 1 97.25 212 GLY B CA 1
ATOM 3590 C C . GLY B 1 212 ? -26.281 17.266 4.332 1 97.25 212 GLY B C 1
ATOM 3591 O O . GLY B 1 212 ? -26.266 16.609 3.293 1 97.25 212 GLY B O 1
ATOM 3592 N N . ASP B 1 213 ? -26.406 18.594 4.434 1 97.94 213 ASP B N 1
ATOM 3593 C CA . ASP B 1 213 ? -26.188 19.438 3.268 1 97.94 213 ASP B CA 1
ATOM 3594 C C . ASP B 1 213 ? -24.953 20.312 3.467 1 97.94 213 ASP B C 1
ATOM 3596 O O . ASP B 1 213 ? -24.766 20.906 4.535 1 97.94 213 ASP B O 1
ATOM 3600 N N . HIS B 1 214 ? -24.125 20.266 2.479 1 98.06 214 HIS B N 1
ATOM 3601 C CA . HIS B 1 214 ? -22.938 21.109 2.48 1 98.06 214 HIS B CA 1
ATOM 3602 C C . HIS B 1 214 ? -22.844 21.938 1.202 1 98.06 214 HIS B C 1
ATOM 3604 O O . HIS B 1 214 ? -22.562 21.391 0.127 1 98.06 214 HIS B O 1
ATOM 3610 N N . ASN B 1 215 ? -23.062 23.266 1.435 1 97.62 215 ASN B N 1
ATOM 3611 C CA . ASN B 1 215 ? -23.031 24.203 0.32 1 97.62 215 ASN B CA 1
ATOM 3612 C C . ASN B 1 215 ? -23.922 23.75 -0.827 1 97.62 215 ASN B C 1
ATOM 3614 O O . ASN B 1 215 ? -23.5 23.734 -1.983 1 97.62 215 ASN B O 1
ATOM 3618 N N . GLY B 1 216 ? -25.125 23.172 -0.505 1 97.69 216 GLY B N 1
ATOM 3619 C CA . GLY B 1 216 ? -26.141 22.844 -1.49 1 97.69 216 GLY B CA 1
ATOM 3620 C C . GLY B 1 216 ? -26.047 21.422 -1.989 1 97.69 216 GLY B C 1
ATOM 3621 O O . GLY B 1 216 ? -26.828 21 -2.857 1 97.69 216 GLY B O 1
ATOM 3622 N N . LYS B 1 217 ? -25.156 20.672 -1.598 1 97.62 217 LYS B N 1
ATOM 3623 C CA . LYS B 1 217 ? -25 19.297 -2.025 1 97.62 217 LYS B CA 1
ATOM 3624 C C . LYS B 1 217 ? -25.125 18.328 -0.842 1 97.62 217 LYS B C 1
ATOM 3626 O O . LYS B 1 217 ? -24.5 18.562 0.201 1 97.62 217 LYS B O 1
ATOM 3631 N N . SER B 1 218 ? -25.875 17.359 -1.057 1 98.06 218 SER B N 1
ATOM 3632 C CA . SER B 1 218 ? -26.047 16.359 -0.01 1 98.06 218 SER B CA 1
ATOM 3633 C C . SER B 1 218 ? -24.797 15.5 0.162 1 98.06 218 SER B C 1
ATOM 3635 O O . SER B 1 218 ? -24.062 15.273 -0.798 1 98.06 218 SER B O 1
ATOM 3637 N N . TYR B 1 219 ? -24.516 15.117 1.399 1 97.62 219 TYR B N 1
ATOM 3638 C CA . TYR B 1 219 ? -23.422 14.188 1.695 1 97.62 219 TYR B CA 1
ATOM 3639 C C . TYR B 1 219 ? -23.859 13.133 2.701 1 97.62 219 TYR B C 1
ATOM 3641 O O . TYR B 1 219 ? -24.875 13.305 3.393 1 97.62 219 TYR B O 1
ATOM 3649 N N . LYS B 1 220 ? -23.141 12.016 2.781 1 97.5 220 LYS B N 1
ATOM 3650 C CA . LYS B 1 220 ? -23.5 10.906 3.656 1 97.5 220 LYS B CA 1
ATOM 3651 C C . LYS B 1 220 ? -22.359 10.57 4.613 1 97.5 220 LYS B C 1
ATOM 3653 O O . LYS B 1 220 ? -22.5 9.688 5.465 1 97.5 220 LYS B O 1
ATOM 3658 N N . MET B 1 221 ? -21.234 11.281 4.418 1 96.69 221 MET B N 1
ATOM 3659 C CA . MET B 1 221 ? -20.078 10.992 5.238 1 96.69 221 MET B CA 1
ATOM 3660 C C . MET B 1 221 ? -19.281 12.266 5.539 1 96.69 221 MET B C 1
ATOM 3662 O O . MET B 1 221 ? -19.094 13.102 4.656 1 96.69 221 MET B O 1
ATOM 3666 N N . ASN B 1 222 ? -18.906 12.453 6.777 1 96.94 222 ASN B N 1
ATOM 3667 C CA . ASN B 1 222 ? -17.891 13.414 7.168 1 96.94 222 ASN B CA 1
ATOM 3668 C C . ASN B 1 222 ? -16.5 12.766 7.234 1 96.94 222 ASN B C 1
ATOM 3670 O O . ASN B 1 222 ? -16.266 11.906 8.078 1 96.94 222 ASN B O 1
ATOM 3674 N N . TYR B 1 223 ? -15.656 13.125 6.281 1 96 223 TYR B N 1
ATOM 3675 C CA . TYR B 1 223 ? -14.344 12.508 6.148 1 96 223 TYR B CA 1
ATOM 3676 C C . TYR B 1 223 ? -13.234 13.508 6.438 1 96 223 TYR B C 1
ATOM 3678 O O . TYR B 1 223 ? -13.156 14.555 5.797 1 96 223 TYR B O 1
ATOM 3686 N N . GLN B 1 224 ? -12.352 13.219 7.406 1 97.19 224 GLN B N 1
ATOM 3687 C CA . GLN B 1 224 ? -11.25 14.109 7.773 1 97.19 224 GLN B CA 1
ATOM 3688 C C . GLN B 1 224 ? -9.922 13.359 7.781 1 97.19 224 GLN B C 1
ATOM 3690 O O . GLN B 1 224 ? -9.867 12.188 8.148 1 97.19 224 GLN B O 1
ATOM 3695 N N . THR B 1 225 ? -8.922 14.039 7.363 1 97.38 225 THR B N 1
ATOM 3696 C CA . THR B 1 225 ? -7.59 13.43 7.363 1 97.38 225 THR B CA 1
ATOM 3697 C C . THR B 1 225 ? -6.574 14.359 8.016 1 97.38 225 THR B C 1
ATOM 3699 O O . THR B 1 225 ? -6.77 15.578 8.055 1 97.38 225 THR B O 1
ATOM 3702 N N . ILE B 1 226 ? -5.52 13.773 8.555 1 98.5 226 ILE B N 1
ATOM 3703 C CA . ILE B 1 226 ? -4.332 14.5 8.992 1 98.5 226 ILE B CA 1
ATOM 3704 C C . ILE B 1 226 ? -3.076 13.781 8.508 1 98.5 226 ILE B C 1
ATOM 3706 O O . ILE B 1 226 ? -3.061 12.555 8.398 1 98.5 226 ILE B O 1
ATOM 3710 N N . ASN B 1 227 ? -2.076 14.562 8.172 1 98.62 227 ASN B N 1
ATOM 3711 C CA . ASN B 1 227 ? -0.845 13.906 7.738 1 98.62 227 ASN B CA 1
ATOM 3712 C C . ASN B 1 227 ? 0.389 14.703 8.156 1 98.62 227 ASN B C 1
ATOM 3714 O O . ASN B 1 227 ? 0.276 15.852 8.594 1 98.62 227 ASN B O 1
ATOM 3718 N N . TYR B 1 228 ? 1.5 14.094 8.078 1 98.88 228 TYR B N 1
ATOM 3719 C CA . TYR B 1 228 ? 2.828 14.625 8.367 1 98.88 228 TYR B CA 1
ATOM 3720 C C . TYR B 1 228 ? 3.865 14.039 7.41 1 98.88 228 TYR B C 1
ATOM 3722 O O . TYR B 1 228 ? 3.977 12.82 7.277 1 98.88 228 TYR B O 1
ATOM 3730 N N . LEU B 1 229 ? 4.574 14.922 6.715 1 98.75 229 LEU B N 1
ATOM 3731 C CA . LEU B 1 229 ? 5.633 14.453 5.824 1 98.75 229 LEU B CA 1
ATOM 3732 C C . LEU B 1 229 ? 6.922 14.195 6.594 1 98.75 229 LEU B C 1
ATOM 3734 O O . LEU B 1 229 ? 7.547 15.125 7.102 1 98.75 229 LEU B O 1
ATOM 3738 N N . ILE B 1 230 ? 7.273 12.953 6.645 1 98.56 230 ILE B N 1
ATOM 3739 C CA . ILE B 1 230 ? 8.484 12.516 7.32 1 98.56 230 ILE B CA 1
ATOM 3740 C C . ILE B 1 230 ? 9.672 12.602 6.363 1 98.56 230 ILE B C 1
ATOM 3742 O O . ILE B 1 230 ? 9.641 12.039 5.27 1 98.56 230 ILE B O 1
ATOM 3746 N N . LYS B 1 231 ? 10.625 13.258 6.707 1 97.94 231 LYS B N 1
ATOM 3747 C CA . LYS B 1 231 ? 11.867 13.266 5.949 1 97.94 231 LYS B CA 1
ATOM 3748 C C . LYS B 1 231 ? 12.891 12.305 6.551 1 97.94 231 LYS B C 1
ATOM 3750 O O . LYS B 1 231 ? 13.367 12.516 7.668 1 97.94 231 LYS B O 1
ATOM 3755 N N . VAL B 1 232 ? 13.195 11.328 5.832 1 97.56 232 VAL B N 1
ATOM 3756 C CA . VAL B 1 232 ? 14.141 10.32 6.297 1 97.56 232 VAL B CA 1
ATOM 3757 C C . VAL B 1 232 ? 15.523 10.586 5.703 1 97.56 232 VAL B C 1
ATOM 3759 O O . VAL B 1 232 ? 15.656 10.773 4.492 1 97.56 232 VAL B O 1
ATOM 3762 N N . LYS B 1 233 ? 16.562 10.508 6.52 1 93.81 233 LYS B N 1
ATOM 3763 C CA . LYS B 1 233 ? 17.938 10.789 6.09 1 93.81 233 LYS B CA 1
ATOM 3764 C C . LYS B 1 233 ? 18.797 9.531 6.156 1 93.81 233 LYS B C 1
ATOM 3766 O O . LYS B 1 233 ? 18.531 8.625 6.949 1 93.81 233 LYS B O 1
#

=== Feature glossary ===
A reading guide for the features in this record.

Start from the sequence.

  · Sequence gives the chain of amino acids in standard one-letter code (A=alanine, C=cysteine, …, Y=tyrosine), read N→C. It is the only feature that is directly encoded by the gene; all structural features are derived from the folded form of this sequence.

Fold it, and you get atomic coordinates and the backbone conformation that goes with them.

  · The mmCIF table is the protein's shape written out atom by atom. For each backbone N, Cα, C, and carbonyl O, it records an (x, y, z) coordinate triple in Å plus the residue type, chain letter, and residue number.

  · Backbone dihedral angles. Every residue except chain termini has a φ (preceding-C → N → Cα → C) and a ψ (N → Cα → C → next-N). They are reported in degrees following the IUPAC sign convention. Secondary structure is essentially a statement about which (φ, ψ) basin each residue occupies.

  · DSSP 8-state secondary structure assigns each residue one of H (α-helix), G (3₁₀-helix), I (π-helix), E (extended β-strand), B (isolated β-bridge), T (hydrogen-bonded turn), S (bend), or '-' (coil). The assignment is computed from backbone hydrogen-bond geometry via the Kabsch–Sander algorithm.

  · P-SEA three-state annotation labels each residue as helix, strand, or coil based purely on the geometry of the Cα trace. It serves as a fallback when the full backbone (and thus DSSP) is unavailable.

Summarize the fold with a handful of shape descriptors and a per-residue structural alphabet.

  · Radius of gyration (Rg) is the root-mean-square distance of Cα atoms from their centroid — a single number for overall size and compactness. A globular domain of N residues has Rg ≈ 2.2·N^0.38 Å; an extended or disordered chain has a much larger Rg. The Cα contact count is the number of residue pairs whose Cα atoms are within 8 Å and are more than four positions apart in sequence — a standard proxy for tertiary packing density. The bounding box is the smallest axis-aligned box enclosing all Cα atoms.

  · Foldseek's 3Di representation compresses backbone geometry into a per-residue letter drawn from a learned twenty-state alphabet. It captures the tertiary interaction pattern around each residue — which residues are packed against it in space, regardless of where they are in sequence.

  · Accessible surface area quantifies burial. A residue with SASA near zero is packed into the hydrophobic core; one with SASA >100 Å² sits on the surface. Computed here via the Shrake–Rupley numerical algorithm with a 1.4 Å probe.

Ask how reliable the model is.

  · For AlphaFold models, the B-factor field carries pLDDT — the model's own estimate of local accuracy on a 0–100 scale. Regions with pLDDT<50 should be treated as essentially unmodeled; they often correspond to intrinsically disordered segments.

  · For experimental (PDB) structures, the B-factor (temperature factor) quantifies the positional spread of each atom in the crystal — a combination of thermal vibration and static disorder — in units of Å². High B-factors mark flexible loops or poorly resolved regions; low B-factors mark the rigid, well-ordered core.

  · PAE(i, j) answers: if I align the predicted and true structures on residue i, how far off (in Å) do I expect residue j to be? A block-diagonal PAE matrix with low values on the blocks and high values off-diagonal is the signature of a multi-domain protein with confidently predicted domains but uncertain inter-domain orientation.

Place it in context: what it resembles, what it is annotated as, and how it looks.

  · Structural nearest neighbors (via Foldseek easy-search vs the PDB). Reported per hit: target PDB id, E-value, and alignment TM-score. A TM-score above ~0.5 is the conventional threshold for 'same fold'.

  · Functional annotations link the protein to curated databases. InterPro entries identify conserved domains and families by matching the sequence against member-database signatures (Pfam, PROSITE, CDD, …). Gene Ontology (GO) terms describe molecular function, biological process, and cellular component in a controlled vocabulary. CATH places the structure in a hierarchical fold classification (Class/Architecture/Topology/Homologous-superfamily). The organism is the source species.

  · Plot images: a contact map (which residues are close in 3D, as an N×N binary image), a Ramachandran scatter (backbone torsion angles, revealing secondary-structure composition at a glance), and — for AlphaFold structures — a PAE heatmap (pairwise prediction confidence).

  · Structure images are PyMOL renders from six orthogonal camera directions. Cartoon representation draws helices as coils and strands as arrows; sticks shows the backbone as bonds; surface shows the solvent-excluded envelope. Rainbow coloring maps sequence position to hue (blue→red, N→C); chain coloring assigns a distinct color per polypeptide.